Protein AF-0000000071236118 (afdb_homodimer)

Nearest PDB structures (foldseek):
  4xrw-assembly1_A  TM=8.455E-01  e=1.230E-07  Amycolatopsis orientalis
  4xrt-assembly1_A  TM=8.654E-01  e=4.447E-07  Streptomyces steffisburgensis
  4xrt-assembly2_B  TM=8.642E-01  e=6.953E-07  Streptomyces steffisburgensis
  5z8o-assembly1_A  TM=7.126E-01  e=1.301E-07  Mycolicibacterium smegmatis MC2 155
  3nr4-assembly1_B  TM=6.900E-01  e=4.855E-05  Arabidopsis thaliana

pLDDT: mean 73.11, std 28.57, range [17.59, 98.69]

Radius of gyration: 30.22 Å; Cα contacts (8 Å, |Δi|>4): 650; chains: 2; bounding box: 99×72×106 Å

InterPro domains:
  IPR005031 Coenzyme Q-binding protein COQ10, START domain [PF03364] (60-181)
  IPR023393 START-like domain superfamily [G3DSA:3.30.530.20] (46-190)
  IPR044996 Coenzyme Q-binding protein COQ10-like [PTHR12901] (7-191)
  IPR044996 Coenzyme Q-binding protein COQ10-like [cd07813] (49-186)

Structure (mmCIF, N/CA/C/O backbone):
data_AF-0000000071236118-model_v1
#
loop_
_entity.id
_entity.type
_entity.pdbx_description
1 polymer 'Coenzyme Q-binding protein coq10a, mitochondrial'
#
loop_
_atom_site.group_PDB
_atom_site.id
_atom_site.type_symbol
_atom_site.label_atom_id
_atom_site.label_alt_id
_atom_site.label_comp_id
_atom_site.label_asym_id
_atom_site.label_entity_id
_atom_site.label_seq_id
_atom_site.pdbx_PDB_ins_code
_atom_site.Cartn_x
_atom_site.Cartn_y
_atom_site.Cartn_z
_atom_site.occupancy
_atom_site.B_iso_or_equiv
_atom_site.auth_seq_id
_atom_site.auth_comp_id
_atom_site.auth_asym_id
_atom_site.auth_atom_id
_atom_site.pdbx_PDB_model_num
ATOM 1 N N . MET A 1 1 ? 4.699 25.797 -76.125 1 22.97 1 MET A N 1
ATOM 2 C CA . MET A 1 1 ? 3.486 25.922 -75.312 1 22.97 1 MET A CA 1
ATOM 3 C C . MET A 1 1 ? 3.668 25.266 -73.938 1 22.97 1 MET A C 1
ATOM 5 O O . MET A 1 1 ? 2.689 24.891 -73.312 1 22.97 1 MET A O 1
ATOM 9 N N . ILE A 1 2 ? 4.867 24.969 -73.5 1 22.91 2 ILE A N 1
ATOM 10 C CA . ILE A 1 2 ? 5.594 24.047 -72.625 1 22.91 2 ILE A CA 1
ATOM 11 C C . ILE A 1 2 ? 5.402 24.453 -71.125 1 22.91 2 ILE A C 1
ATOM 13 O O . ILE A 1 2 ? 5.617 23.641 -70.25 1 22.91 2 ILE A O 1
ATOM 17 N N . SER A 1 3 ? 5.105 25.75 -70.875 1 22.86 3 SER A N 1
ATOM 18 C CA . SER A 1 3 ? 5.672 26.484 -69.75 1 22.86 3 SER A CA 1
ATOM 19 C C . SER A 1 3 ? 4.926 26.172 -68.438 1 22.86 3 SER A C 1
ATOM 21 O O . SER A 1 3 ? 5.176 26.797 -67.438 1 22.86 3 SER A O 1
ATOM 23 N N . GLN A 1 4 ? 3.676 25.609 -68.562 1 26.19 4 GLN A N 1
ATOM 24 C CA . GLN A 1 4 ? 2.695 26.016 -67.562 1 26.19 4 GLN A CA 1
ATOM 25 C C . GLN A 1 4 ? 2.992 25.375 -66.188 1 26.19 4 GLN A C 1
ATOM 27 O O . GLN A 1 4 ? 2.318 24.422 -65.75 1 26.19 4 GLN A O 1
ATOM 32 N N . LEU A 1 5 ? 4.258 25.172 -65.75 1 22.72 5 LEU A N 1
ATOM 33 C CA . LEU A 1 5 ? 4.73 24.188 -64.812 1 22.72 5 LEU A CA 1
ATOM 34 C C . LEU A 1 5 ? 4.137 24.453 -63.438 1 22.72 5 LEU A C 1
ATOM 36 O O . LEU A 1 5 ? 3.664 23.516 -62.75 1 22.72 5 LEU A O 1
ATOM 40 N N . ILE A 1 6 ? 4.422 25.594 -62.75 1 22.55 6 ILE A N 1
ATOM 41 C CA . ILE A 1 6 ? 5.137 25.594 -61.5 1 22.55 6 ILE A CA 1
ATOM 42 C C . ILE A 1 6 ? 4.141 25.531 -60.344 1 22.55 6 ILE A C 1
ATOM 44 O O . ILE A 1 6 ? 4.508 25.188 -59.219 1 22.55 6 ILE A O 1
ATOM 48 N N . ASN A 1 7 ? 2.918 25.969 -60.438 1 20.81 7 ASN A N 1
ATOM 49 C CA . ASN A 1 7 ? 2.383 26.734 -59.312 1 20.81 7 ASN A CA 1
ATOM 50 C C . ASN A 1 7 ? 1.926 25.812 -58.188 1 20.81 7 ASN A C 1
ATOM 52 O O . ASN A 1 7 ? 0.732 25.531 -58.062 1 20.81 7 ASN A O 1
ATOM 56 N N . ARG A 1 8 ? 2.355 24.516 -58.062 1 22.81 8 ARG A N 1
ATOM 57 C CA . ARG A 1 8 ? 1.525 23.609 -57.281 1 22.81 8 ARG A CA 1
ATOM 58 C C . ARG A 1 8 ? 1.572 23.969 -55.781 1 22.81 8 ARG A C 1
ATOM 60 O O . ARG A 1 8 ? 2.607 23.828 -55.156 1 22.81 8 ARG A O 1
ATOM 67 N N . HIS A 1 9 ? 1.021 25.125 -55.438 1 23.17 9 HIS A N 1
ATOM 68 C CA . HIS A 1 9 ? 1.001 25.641 -54.062 1 23.17 9 HIS A CA 1
ATOM 69 C C . HIS A 1 9 ? 0.464 24.594 -53.094 1 23.17 9 HIS A C 1
ATOM 71 O O . HIS A 1 9 ? -0.614 24.031 -53.281 1 23.17 9 HIS A O 1
ATOM 77 N N . ASN A 1 10 ? 1.346 23.812 -52.344 1 22.05 10 ASN A N 1
ATOM 78 C CA . ASN A 1 10 ? 1.398 22.766 -51.312 1 22.05 10 ASN A CA 1
ATOM 79 C C . ASN A 1 10 ? 0.584 23.141 -50.094 1 22.05 10 ASN A C 1
ATOM 81 O O . ASN A 1 10 ? 0.992 24 -49.312 1 22.05 10 ASN A O 1
ATOM 85 N N . ASN A 1 11 ? -0.706 23.484 -50.25 1 21.94 11 ASN A N 1
ATOM 86 C CA . ASN A 1 11 ? -1.502 23.891 -49.094 1 21.94 11 ASN A CA 1
ATOM 87 C C . ASN A 1 11 ? -1.486 22.828 -48 1 21.94 11 ASN A C 1
ATOM 89 O O . ASN A 1 11 ? -2.041 21.734 -48.156 1 21.94 11 ASN A O 1
ATOM 93 N N . ASN A 1 12 ? -0.357 22.625 -47.281 1 21.27 12 ASN A N 1
ATOM 94 C CA . ASN A 1 12 ? -0.076 21.703 -46.188 1 21.27 12 ASN A CA 1
ATOM 95 C C . ASN A 1 12 ? -1.053 21.875 -45.031 1 21.27 12 ASN A C 1
ATOM 97 O O . ASN A 1 12 ? -0.999 22.875 -44.312 1 21.27 12 ASN A O 1
ATOM 101 N N . ASN A 1 13 ? -2.348 21.688 -45.25 1 20.39 13 ASN A N 1
ATOM 102 C CA . ASN A 1 13 ? -3.34 21.828 -44.188 1 20.39 13 ASN A CA 1
ATOM 103 C C . ASN A 1 13 ? -2.975 20.984 -42.969 1 20.39 13 ASN A C 1
ATOM 105 O O . ASN A 1 13 ? -2.865 19.75 -43.062 1 20.39 13 ASN A O 1
ATOM 109 N N . ASN A 1 14 ? -2.205 21.5 -42.031 1 21.3 14 ASN A N 1
ATOM 110 C CA . ASN A 1 14 ? -1.717 21.047 -40.719 1 21.3 14 ASN A CA 1
ATOM 111 C C . ASN A 1 14 ? -2.861 20.578 -39.812 1 21.3 14 ASN A C 1
ATOM 113 O O . ASN A 1 14 ? -3.572 21.406 -39.25 1 21.3 14 ASN A O 1
ATOM 117 N N . ASN A 1 15 ? -3.715 19.688 -40.25 1 20.8 15 ASN A N 1
ATOM 118 C CA . ASN A 1 15 ? -4.836 19.25 -39.438 1 20.8 15 ASN A CA 1
ATOM 119 C C . ASN A 1 15 ? -4.367 18.719 -38.094 1 20.8 15 ASN A C 1
ATOM 121 O O . ASN A 1 15 ? -3.676 17.703 -38.031 1 20.8 15 ASN A O 1
ATOM 125 N N . ILE A 1 16 ? -4.059 19.625 -37.156 1 22.41 16 ILE A N 1
ATOM 126 C CA . ILE A 1 16 ? -3.68 19.312 -35.781 1 22.41 1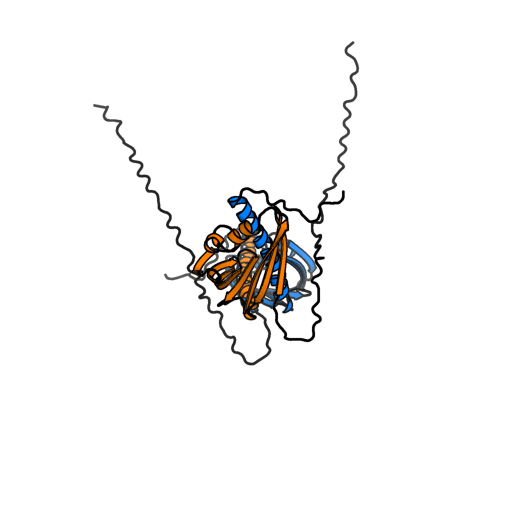6 ILE A CA 1
ATOM 127 C C . ILE A 1 16 ? -4.738 18.422 -35.156 1 22.41 16 ILE A C 1
ATOM 129 O O . ILE A 1 16 ? -5.91 18.812 -35.062 1 22.41 16 ILE A O 1
ATOM 133 N N . VAL A 1 17 ? -4.633 17.109 -35.344 1 22.97 17 VAL A N 1
ATOM 134 C CA . VAL A 1 17 ? -5.449 16.109 -34.656 1 22.97 17 VAL A CA 1
ATOM 135 C C . VAL A 1 17 ? -5.438 16.375 -33.156 1 22.97 17 VAL A C 1
ATOM 137 O O . VAL A 1 17 ? -4.371 16.5 -32.531 1 22.97 17 VAL A O 1
ATOM 140 N N . GLN A 1 18 ? -6.336 17.219 -32.656 1 24.81 18 GLN A N 1
ATOM 141 C CA . GLN A 1 18 ? -6.59 17.453 -31.234 1 24.81 18 GLN A CA 1
ATOM 142 C C . GLN A 1 18 ? -6.82 16.156 -30.484 1 24.81 18 GLN A C 1
ATOM 144 O O . GLN A 1 18 ? -7.777 15.43 -30.766 1 24.81 18 GLN A O 1
ATOM 149 N N . LEU A 1 19 ? -5.746 15.406 -30.203 1 22.69 19 LEU A N 1
ATOM 150 C CA . LEU A 1 19 ? -5.809 14.203 -29.375 1 22.69 19 LEU A CA 1
ATOM 151 C C . LEU A 1 19 ? -6.574 14.477 -28.078 1 22.69 19 LEU A C 1
ATOM 153 O O . LEU A 1 19 ? -6.191 15.352 -27.297 1 22.69 19 LEU A O 1
ATOM 157 N N . GLN A 1 20 ? -7.867 14.336 -28.156 1 21.78 20 GLN A N 1
ATOM 158 C CA . GLN A 1 20 ? -8.711 14.43 -26.969 1 21.78 20 GLN A CA 1
ATOM 159 C C . GLN A 1 20 ? -8.234 13.469 -25.891 1 21.78 20 GLN A C 1
ATOM 161 O O . GLN A 1 20 ? -8.055 12.281 -26.141 1 21.78 20 GLN A O 1
ATOM 166 N N . TYR A 1 21 ? -7.383 13.883 -25.062 1 23.25 21 TYR A N 1
ATOM 167 C CA . TYR A 1 21 ? -7.02 13.227 -23.812 1 23.25 21 TYR A CA 1
ATOM 168 C C . TYR A 1 21 ? -8.258 12.789 -23.031 1 23.25 21 TYR A C 1
ATOM 170 O O . TYR A 1 21 ? -9.039 13.633 -22.594 1 23.25 21 TYR A O 1
ATOM 178 N N . ARG A 1 22 ? -9.023 11.719 -23.547 1 24.53 22 ARG A N 1
ATOM 179 C CA . ARG A 1 22 ? -10.125 11.172 -22.766 1 24.53 22 ARG A CA 1
ATOM 180 C C . ARG A 1 22 ? -9.703 10.922 -21.312 1 24.53 22 ARG A C 1
ATOM 182 O O . ARG A 1 22 ? -8.656 10.32 -21.062 1 24.53 22 ARG A O 1
ATOM 189 N N . SER A 1 23 ? -10.234 11.719 -20.391 1 22.58 23 SER A N 1
ATOM 190 C CA . SER A 1 23 ? -10.195 11.625 -18.938 1 22.58 23 SER A CA 1
ATOM 191 C C . SER A 1 23 ? -10.562 10.219 -18.469 1 22.58 23 SER A C 1
ATOM 193 O O . SER A 1 23 ? -11.664 9.734 -18.75 1 22.58 23 SER A O 1
ATOM 195 N N . PHE A 1 24 ? -9.656 9.289 -18.484 1 24.89 24 PHE A N 1
ATOM 196 C CA . PHE A 1 24 ? -9.641 7.914 -17.984 1 24.89 24 PHE A CA 1
ATOM 197 C C . PHE A 1 24 ? -10.242 7.836 -16.594 1 24.89 24 PHE A C 1
ATOM 199 O O . PHE A 1 24 ? -10.125 6.809 -15.922 1 24.89 24 PHE A O 1
ATOM 206 N N . PHE A 1 25 ? -10.789 8.953 -16.031 1 26.14 25 PHE A N 1
ATOM 207 C CA . PHE A 1 25 ? -11.156 8.758 -14.625 1 26.14 25 PHE A CA 1
ATOM 208 C C . PHE A 1 25 ? -12.344 7.816 -14.5 1 26.14 25 PHE A C 1
ATOM 210 O O . PHE A 1 25 ? -13.062 7.836 -13.5 1 26.14 25 PHE A O 1
ATOM 217 N N . ASP A 1 26 ? -12.922 7.371 -15.539 1 26.45 26 ASP A N 1
ATOM 218 C CA . ASP A 1 26 ? -14.125 6.594 -15.281 1 26.45 26 ASP A CA 1
ATOM 219 C C . ASP A 1 26 ? -13.805 5.324 -14.5 1 26.45 26 ASP A C 1
ATOM 221 O O . ASP A 1 26 ? -13.203 4.391 -15.031 1 26.45 26 ASP A O 1
ATOM 225 N N . LEU A 1 27 ? -13.508 5.508 -13.211 1 26.56 27 LEU A N 1
ATOM 226 C CA . LEU A 1 27 ? -13.297 4.426 -12.25 1 26.56 27 LEU A CA 1
ATOM 227 C C . LEU A 1 27 ? -14.438 3.414 -12.32 1 26.56 27 LEU A C 1
ATOM 229 O O . LEU A 1 27 ? -15.578 3.727 -11.961 1 26.56 27 LEU A O 1
ATOM 233 N N . PRO A 1 28 ? -14.594 2.729 -13.438 1 28.53 28 PRO A N 1
ATOM 234 C CA . PRO A 1 28 ? -15.625 1.689 -13.398 1 28.53 28 PRO A CA 1
ATOM 235 C C . PRO A 1 28 ? -15.445 0.726 -12.227 1 28.53 28 PRO A C 1
ATOM 237 O O . PRO A 1 28 ? -14.516 -0.087 -12.227 1 28.53 28 PRO A O 1
ATOM 240 N N . PHE A 1 29 ? -15.508 1.169 -10.992 1 29 29 PHE A N 1
ATOM 241 C CA . PHE A 1 29 ? -15.453 0.302 -9.82 1 29 29 PHE A CA 1
ATOM 242 C C . PHE A 1 29 ? -16.516 -0.789 -9.906 1 29 29 PHE A C 1
ATOM 244 O O . PHE A 1 29 ? -17.016 -1.257 -8.883 1 29 29 PHE A O 1
ATOM 251 N N . GLN A 1 30 ? -17.062 -1.078 -11.047 1 26.72 30 GLN A N 1
ATOM 252 C CA . GLN A 1 30 ? -18.203 -1.997 -10.969 1 26.72 30 GLN A CA 1
ATOM 253 C C . GLN A 1 30 ? -17.734 -3.402 -10.586 1 26.72 30 GLN A C 1
ATOM 255 O O . GLN A 1 30 ? -18.469 -4.375 -10.781 1 26.72 30 GLN A O 1
ATOM 260 N N . SER A 1 31 ? -16.484 -3.74 -10.656 1 29.86 31 SER A N 1
ATOM 261 C CA . SER A 1 31 ? -16.484 -5.191 -10.516 1 29.86 31 SER A CA 1
ATOM 262 C C . SER A 1 31 ? -17.078 -5.617 -9.172 1 29.86 31 SER A C 1
ATOM 264 O O . SER A 1 31 ? -16.781 -5.023 -8.141 1 29.86 31 SER A O 1
ATOM 266 N N . SER A 1 32 ? -18.328 -6.227 -9.156 1 28.84 32 SER A N 1
ATOM 267 C CA . SER A 1 32 ? -19.125 -6.793 -8.078 1 28.84 32 SER A CA 1
ATOM 268 C C . SER A 1 32 ? -18.266 -7.668 -7.164 1 28.84 32 SER A C 1
ATOM 270 O O . SER A 1 32 ? -17.672 -8.648 -7.617 1 28.84 32 SER A O 1
ATOM 272 N N . PRO A 1 33 ? -17.641 -7.152 -6.234 1 32.16 33 PRO A N 1
ATOM 273 C CA . PRO A 1 33 ? -17.266 -8.172 -5.254 1 32.16 33 PRO A CA 1
ATOM 274 C C . PRO A 1 33 ? -18.406 -9.133 -4.926 1 32.16 33 PRO A C 1
ATOM 276 O O . PRO A 1 33 ? -19.547 -8.695 -4.746 1 32.16 33 PRO A O 1
ATOM 279 N N . SER A 1 34 ? -18.578 -10.234 -5.617 1 31.19 34 SER A N 1
ATOM 280 C CA . SER A 1 34 ? -19.531 -11.125 -4.961 1 31.19 34 SER A CA 1
ATOM 281 C C . SER A 1 34 ? -19.453 -10.992 -3.441 1 31.19 34 SER A C 1
ATOM 283 O O . SER A 1 34 ? -18.391 -11.227 -2.848 1 31.19 34 SER A O 1
ATOM 285 N N . GLU A 1 35 ? -20.203 -10.094 -2.883 1 33.62 35 GLU A N 1
ATOM 286 C CA . GLU A 1 35 ? -20.594 -9.859 -1.498 1 33.62 35 GLU A CA 1
ATOM 287 C C . GLU A 1 35 ? -20.938 -11.172 -0.794 1 33.62 35 GLU A C 1
ATOM 289 O O . GLU A 1 35 ? -21.609 -11.172 0.247 1 33.62 35 GLU A O 1
ATOM 294 N N . ASP A 1 36 ? -20.672 -12.398 -1.392 1 31.62 36 ASP A N 1
ATOM 295 C CA . ASP A 1 36 ? -21.094 -13.375 -0.395 1 31.62 36 ASP A CA 1
ATOM 296 C C . ASP A 1 36 ? -20.375 -13.141 0.937 1 31.62 36 ASP A C 1
ATOM 298 O O . ASP A 1 36 ? -19.328 -13.719 1.197 1 31.62 36 ASP A O 1
ATOM 302 N N . PHE A 1 37 ? -20.312 -11.922 1.36 1 31.98 37 PHE A N 1
ATOM 303 C CA . PHE A 1 37 ? -19.953 -11.695 2.758 1 31.98 37 PHE A CA 1
ATOM 304 C C . PHE A 1 37 ? -20.922 -12.43 3.682 1 31.98 37 PHE A C 1
ATOM 306 O O . PHE A 1 37 ? -21.047 -12.078 4.859 1 31.98 37 PHE A O 1
ATOM 313 N N . ASN A 1 38 ? -22.141 -12.914 3.219 1 29.09 38 ASN A N 1
ATOM 314 C CA . ASN A 1 38 ? -23.078 -13.445 4.191 1 29.09 38 ASN A CA 1
ATOM 315 C C . ASN A 1 38 ? -22.469 -14.578 5.012 1 29.09 38 ASN A C 1
ATOM 317 O O . ASN A 1 38 ? -23.141 -15.156 5.871 1 29.09 38 ASN A O 1
ATOM 321 N N . ASP A 1 39 ? -21.906 -15.82 4.586 1 31.86 39 ASP A N 1
ATOM 322 C CA . ASP A 1 39 ? -22.281 -17 5.367 1 31.86 39 ASP A CA 1
ATOM 323 C C . ASP A 1 39 ? -22 -16.781 6.852 1 31.86 39 ASP A C 1
ATOM 325 O O . ASP A 1 39 ? -21.141 -15.977 7.219 1 31.86 39 ASP A O 1
ATOM 329 N N . ASN A 1 40 ? -22.781 -17.312 7.957 1 32.47 40 ASN A N 1
ATOM 330 C CA . ASN A 1 40 ? -22.75 -17.531 9.398 1 32.47 40 ASN A CA 1
ATOM 331 C C . ASN A 1 40 ? -21.344 -17.828 9.891 1 32.47 40 ASN A C 1
ATOM 333 O O . ASN A 1 40 ? -21.109 -17.906 11.102 1 32.47 40 ASN A O 1
ATOM 337 N N . ASN A 1 41 ? -20.594 -19 9.398 1 34.5 41 ASN A N 1
ATOM 338 C CA . ASN A 1 41 ? -19.562 -19.906 9.883 1 34.5 41 ASN A CA 1
ATOM 339 C C . ASN A 1 41 ? -18.25 -19.172 10.172 1 34.5 41 ASN A C 1
ATOM 341 O O . ASN A 1 41 ? -18.062 -18.031 9.727 1 34.5 41 ASN A O 1
ATOM 345 N N . ASN A 1 42 ? -16.844 -19.938 10.086 1 38.56 42 ASN A N 1
ATOM 346 C CA . ASN A 1 42 ? -15.492 -19.719 10.578 1 38.56 42 ASN A CA 1
ATOM 347 C C . ASN A 1 42 ? -14.883 -18.469 9.969 1 38.56 42 ASN A C 1
ATOM 349 O O . ASN A 1 42 ? -14.766 -18.344 8.75 1 38.56 42 ASN A O 1
ATOM 353 N N . LYS A 1 43 ? -14.82 -17.25 10.539 1 47.94 43 LYS A N 1
ATOM 354 C CA . LYS A 1 43 ? -14.219 -15.922 10.406 1 47.94 43 LYS A CA 1
ATOM 355 C C . LYS A 1 43 ? -12.969 -15.969 9.531 1 47.94 43 LYS A C 1
ATOM 357 O O . LYS A 1 43 ? -11.859 -15.719 10.008 1 47.94 43 LYS A O 1
ATOM 362 N N . ASN A 1 44 ? -12.617 -16.922 8.508 1 60.12 44 ASN A N 1
ATOM 363 C CA . ASN A 1 44 ? -11.375 -17.031 7.75 1 60.12 44 ASN A CA 1
ATOM 364 C C . ASN A 1 44 ? -11.164 -15.836 6.832 1 60.12 44 ASN A C 1
ATOM 366 O O . ASN A 1 44 ? -12.008 -15.547 5.98 1 60.12 44 ASN A O 1
ATOM 370 N N . ASN A 1 45 ? -10.5 -14.773 7.121 1 74.5 45 ASN A N 1
ATOM 371 C CA . ASN A 1 45 ? -10.078 -13.539 6.457 1 74.5 45 ASN A CA 1
ATOM 372 C C . ASN A 1 45 ? -9.305 -13.828 5.18 1 74.5 45 ASN A C 1
ATOM 374 O O . ASN A 1 45 ? -8.5 -13.008 4.734 1 74.5 45 ASN A O 1
ATOM 378 N N . ARG A 1 46 ? -9.656 -15.062 4.602 1 84.69 46 ARG A N 1
ATOM 379 C CA . ARG A 1 46 ? -8.945 -15.414 3.373 1 84.69 46 ARG A CA 1
ATOM 380 C C . ARG A 1 46 ? -9.594 -14.758 2.16 1 84.69 46 ARG A C 1
ATOM 382 O O . ARG A 1 46 ? -10.82 -14.672 2.074 1 84.69 46 ARG A O 1
ATOM 389 N N . GLN A 1 47 ? -8.859 -14.258 1.34 1 87.75 47 GLN A N 1
ATOM 390 C CA . GLN A 1 47 ? -9.305 -13.688 0.072 1 87.75 47 GLN A CA 1
ATOM 391 C C . GLN A 1 47 ? -8.836 -14.531 -1.105 1 87.75 47 GLN A C 1
ATOM 393 O O . GLN A 1 47 ? -7.758 -15.133 -1.057 1 87.75 47 GLN A O 1
ATOM 398 N N . GLU A 1 48 ? -9.641 -14.602 -2.098 1 92.69 48 GLU A N 1
ATOM 399 C CA . GLU A 1 48 ? -9.336 -15.422 -3.266 1 92.69 48 GLU A CA 1
ATOM 400 C C . GLU A 1 48 ? -9.445 -14.609 -4.555 1 92.69 48 GLU A C 1
ATOM 402 O O . GLU A 1 48 ? -10.383 -13.828 -4.719 1 92.69 48 GLU A O 1
ATOM 407 N N . PHE A 1 49 ? -8.5 -14.766 -5.434 1 92.5 49 PHE A N 1
ATOM 408 C CA . PHE A 1 49 ? -8.484 -14.117 -6.742 1 92.5 49 PHE A CA 1
ATOM 409 C C . PHE A 1 49 ? -8.234 -15.141 -7.848 1 92.5 49 PHE A C 1
ATOM 411 O O . PHE A 1 49 ? -7.438 -16.062 -7.676 1 92.5 49 PHE A O 1
ATOM 418 N N . THR A 1 50 ? -8.93 -14.969 -8.938 1 94.62 50 THR A N 1
ATOM 419 C CA . THR A 1 50 ? -8.789 -15.898 -10.055 1 94.62 50 THR A CA 1
ATOM 420 C C . THR A 1 50 ? -8.656 -15.141 -11.375 1 94.62 50 THR A C 1
ATOM 422 O O . THR A 1 50 ? -9.297 -14.102 -11.562 1 94.62 50 THR A O 1
ATOM 425 N N . ASP A 1 51 ? -7.812 -15.578 -12.281 1 93 51 ASP A N 1
ATOM 426 C CA . ASP A 1 51 ? -7.699 -15.117 -13.664 1 93 51 ASP A CA 1
ATOM 427 C C . ASP A 1 51 ? -7.719 -16.297 -14.641 1 93 51 ASP A C 1
ATOM 429 O O . ASP A 1 51 ? -7.129 -17.344 -14.359 1 93 51 ASP A O 1
ATOM 433 N N . GLN A 1 52 ? -8.453 -16.172 -15.68 1 94.12 52 GLN A N 1
ATOM 434 C CA . GLN A 1 52 ? -8.555 -17.203 -16.703 1 94.12 52 GLN A CA 1
ATOM 435 C C . GLN A 1 52 ? -8.273 -16.641 -18.094 1 94.12 52 GLN A C 1
ATOM 437 O O . GLN A 1 52 ? -8.758 -15.562 -18.438 1 94.12 52 GLN A O 1
ATOM 442 N N . ARG A 1 53 ? -7.453 -17.453 -18.859 1 91.38 53 ARG A N 1
ATOM 443 C CA . ARG A 1 53 ? -7.098 -17.047 -20.219 1 91.38 53 ARG A CA 1
ATOM 444 C C . ARG A 1 53 ? -7.062 -18.234 -21.156 1 91.38 53 ARG A C 1
ATOM 446 O O . ARG A 1 53 ? -6.633 -19.328 -20.766 1 91.38 53 ARG A O 1
ATOM 453 N N . ILE A 1 54 ? -7.5 -17.969 -22.328 1 90.31 54 ILE A N 1
ATOM 454 C CA . ILE A 1 54 ? -7.277 -18.953 -23.391 1 90.31 54 ILE A CA 1
ATOM 455 C C . ILE A 1 54 ? -6.027 -18.562 -24.188 1 90.31 54 ILE A C 1
ATOM 457 O O . ILE A 1 54 ? -5.91 -17.438 -24.672 1 90.31 54 ILE A O 1
ATOM 461 N N . VAL A 1 55 ? -5.152 -19.547 -24.297 1 90.44 55 VAL A N 1
ATOM 462 C CA . VAL A 1 55 ? -3.875 -19.234 -24.938 1 90.44 55 VAL A CA 1
ATOM 463 C C . VAL A 1 55 ? -3.619 -20.203 -26.078 1 90.44 55 VAL A C 1
ATOM 465 O O . VAL A 1 55 ? -4.258 -21.25 -26.172 1 90.44 55 VAL A O 1
ATOM 468 N N . ARG A 1 56 ? -2.627 -19.828 -27 1 89.19 56 ARG A N 1
ATOM 469 C CA . ARG A 1 56 ? -2.227 -20.672 -28.125 1 89.19 56 ARG A CA 1
ATOM 470 C C . ARG A 1 56 ? -0.957 -21.453 -27.812 1 89.19 56 ARG A C 1
ATOM 472 O O . ARG A 1 56 ? -0.011 -21.453 -28.609 1 89.19 56 ARG A O 1
ATOM 479 N N . PHE A 1 57 ? -0.922 -21.969 -26.688 1 91.19 57 PHE A N 1
ATOM 480 C CA . PHE A 1 57 ? 0.114 -22.891 -26.219 1 91.19 57 PHE A CA 1
ATOM 481 C C . PHE A 1 57 ? -0.49 -24.219 -25.812 1 91.19 57 PHE A C 1
ATOM 483 O O . PHE A 1 57 ? -1.666 -24.297 -25.438 1 91.19 57 PHE A O 1
ATOM 490 N N . THR A 1 58 ? 0.322 -25.172 -25.938 1 90.31 58 THR A N 1
ATOM 491 C CA . THR A 1 58 ? -0.115 -26.453 -25.391 1 90.31 58 THR A CA 1
ATOM 492 C C . THR A 1 58 ? -0.062 -26.438 -23.875 1 90.31 58 THR A C 1
ATOM 494 O O . THR A 1 58 ? 0.635 -25.609 -23.281 1 90.31 58 THR A O 1
ATOM 497 N N . LYS A 1 59 ? -0.79 -27.328 -23.312 1 93.69 59 LYS A N 1
ATOM 498 C CA . LYS A 1 59 ? -0.778 -27.422 -21.844 1 93.69 59 LYS A CA 1
ATOM 499 C C . LYS A 1 59 ? 0.626 -27.719 -21.328 1 93.69 59 LYS A C 1
ATOM 501 O O . LYS A 1 59 ? 1.035 -27.188 -20.297 1 93.69 59 LYS A O 1
ATOM 506 N N . THR A 1 60 ? 1.379 -28.562 -22.094 1 94.56 60 THR A N 1
ATOM 507 C CA . THR A 1 60 ? 2.725 -28.922 -21.672 1 94.56 60 THR A CA 1
ATOM 508 C C . THR A 1 60 ? 3.648 -27.719 -21.703 1 94.56 60 THR A C 1
ATOM 510 O O . THR A 1 60 ? 4.461 -27.516 -20.797 1 94.56 60 THR A O 1
ATOM 513 N N . GLN A 1 61 ? 3.506 -26.906 -22.703 1 92.25 61 GLN A N 1
ATOM 514 C CA . GLN A 1 61 ? 4.34 -25.719 -22.844 1 92.25 61 GLN A CA 1
ATOM 515 C C . GLN A 1 61 ? 4.141 -24.766 -21.656 1 92.25 61 GLN A C 1
ATOM 517 O O . GLN A 1 61 ? 5.109 -24.344 -21.016 1 92.25 61 GLN A O 1
ATOM 522 N N . ILE A 1 62 ? 2.881 -24.406 -21.391 1 93.81 62 ILE A N 1
ATOM 523 C CA . ILE A 1 62 ? 2.623 -23.438 -20.328 1 93.81 62 ILE A CA 1
ATOM 524 C C . ILE A 1 62 ? 2.943 -24.062 -18.984 1 93.81 62 ILE A C 1
ATOM 526 O O . ILE A 1 62 ? 3.477 -23.391 -18.094 1 93.81 62 ILE A O 1
ATOM 530 N N . TYR A 1 63 ? 2.65 -25.328 -18.812 1 96.56 63 TYR A N 1
ATOM 531 C CA . TYR A 1 63 ? 3.047 -26.047 -17.609 1 96.56 63 TYR A CA 1
ATOM 532 C C . TYR A 1 63 ? 4.543 -25.891 -17.344 1 96.56 63 TYR A C 1
ATOM 534 O O . TYR A 1 63 ? 4.961 -25.594 -16.234 1 96.56 63 TYR A O 1
ATOM 542 N N . ASN A 1 64 ? 5.281 -26.109 -18.375 1 96.25 64 ASN A N 1
ATOM 543 C CA . ASN A 1 64 ? 6.734 -26.062 -18.234 1 96.25 64 ASN A CA 1
ATOM 544 C C . ASN A 1 64 ? 7.211 -24.688 -17.781 1 96.25 64 ASN A C 1
ATOM 546 O O . ASN A 1 64 ? 8.164 -24.578 -17.016 1 96.25 64 ASN A O 1
ATOM 550 N N . VAL A 1 65 ? 6.57 -23.688 -18.234 1 95.88 65 VAL A N 1
ATOM 551 C CA . VAL A 1 65 ? 6.93 -22.344 -17.828 1 95.88 65 VAL A CA 1
ATOM 552 C C . VAL A 1 65 ? 6.613 -22.125 -16.359 1 95.88 65 VAL A C 1
ATOM 554 O O . VAL A 1 65 ? 7.441 -21.609 -15.602 1 95.88 65 VAL A O 1
ATOM 557 N N . VAL A 1 66 ? 5.449 -22.547 -15.922 1 97.88 66 VAL A N 1
ATOM 558 C CA . VAL A 1 66 ? 4.984 -22.359 -14.555 1 97.88 66 VAL A CA 1
ATOM 559 C C . VAL A 1 66 ? 5.824 -23.188 -13.594 1 97.88 66 VAL A C 1
ATOM 561 O O . VAL A 1 66 ? 6.156 -22.734 -12.5 1 97.88 66 VAL A O 1
ATOM 564 N N . ALA A 1 67 ? 6.25 -24.344 -14.039 1 97.81 67 ALA A N 1
ATOM 565 C CA . ALA A 1 67 ? 6.957 -25.297 -13.172 1 97.81 67 ALA A CA 1
ATOM 566 C C . ALA A 1 67 ? 8.43 -24.922 -13.039 1 97.81 67 ALA A C 1
ATOM 568 O O . ALA A 1 67 ? 9.133 -25.453 -12.18 1 97.81 67 ALA A O 1
ATOM 569 N N . ASN A 1 68 ? 8.883 -24.062 -13.867 1 96.94 68 ASN A N 1
ATOM 570 C CA . ASN A 1 68 ? 10.289 -23.688 -13.812 1 96.94 68 ASN A CA 1
ATOM 571 C C . ASN A 1 68 ? 10.516 -22.516 -12.852 1 96.94 68 ASN A C 1
ATOM 573 O O . ASN A 1 68 ? 10.852 -21.406 -13.273 1 96.94 68 ASN A O 1
ATOM 577 N N . VAL A 1 69 ? 10.555 -22.766 -11.609 1 97.88 69 VAL A N 1
ATOM 578 C CA . VAL A 1 69 ? 10.555 -21.766 -10.539 1 97.88 69 VAL A CA 1
ATOM 579 C C . VAL A 1 69 ? 11.883 -21.016 -10.531 1 97.88 69 VAL A C 1
ATOM 581 O O . VAL A 1 69 ? 11.922 -19.812 -10.234 1 97.88 69 VAL A O 1
ATOM 584 N N . ASP A 1 70 ? 12.953 -21.625 -10.945 1 96.62 70 ASP A N 1
ATOM 585 C CA . ASP A 1 70 ? 14.273 -21 -10.906 1 96.62 70 ASP A CA 1
ATOM 586 C C . ASP A 1 70 ? 14.32 -19.766 -11.805 1 96.62 70 ASP A C 1
ATOM 588 O O . ASP A 1 70 ? 15.141 -18.875 -11.594 1 96.62 70 ASP A O 1
ATOM 592 N N . ASP A 1 71 ? 13.453 -19.672 -12.75 1 96.12 71 ASP A N 1
ATOM 593 C CA . ASP A 1 71 ? 13.484 -18.562 -13.703 1 96.12 71 ASP A CA 1
ATOM 594 C C . ASP A 1 71 ? 12.57 -17.422 -13.258 1 96.12 71 ASP A C 1
ATOM 596 O O . ASP A 1 71 ? 12.539 -16.359 -13.891 1 96.12 71 ASP A O 1
ATOM 600 N N . TYR A 1 72 ? 11.859 -17.578 -12.18 1 97.62 72 TYR A N 1
ATOM 601 C CA . TYR A 1 72 ? 10.828 -16.625 -11.805 1 97.62 72 TYR A CA 1
ATOM 602 C C . TYR A 1 72 ? 11.414 -15.227 -11.633 1 97.62 72 TYR A C 1
ATOM 604 O O . TYR A 1 72 ? 10.828 -14.234 -12.07 1 97.62 72 TYR A O 1
ATOM 612 N N . GLU A 1 73 ? 12.562 -15.133 -11.023 1 96.06 73 GLU A N 1
ATOM 613 C CA . GLU A 1 73 ? 13.18 -13.836 -10.742 1 96.06 73 GLU A CA 1
ATOM 614 C C . GLU A 1 73 ? 13.5 -13.094 -12.039 1 96.06 73 GLU A C 1
ATOM 616 O O . GLU A 1 73 ? 13.695 -11.875 -12.023 1 96.06 73 GLU A O 1
ATOM 621 N N . GLN A 1 74 ? 13.453 -13.789 -13.172 1 93.88 74 GLN A N 1
ATOM 622 C CA . GLN A 1 74 ? 13.797 -13.18 -14.453 1 93.88 74 GLN A CA 1
ATOM 623 C C . GLN A 1 74 ? 12.609 -12.438 -15.047 1 93.88 74 GLN A C 1
ATOM 625 O O . GLN A 1 74 ? 12.781 -11.547 -15.891 1 93.88 74 GLN A O 1
ATOM 630 N N . PHE A 1 75 ? 11.414 -12.789 -14.617 1 93.75 75 PHE A N 1
ATOM 631 C CA . PHE A 1 75 ? 10.336 -12.203 -15.398 1 93.75 75 PHE A CA 1
ATOM 632 C C . PHE A 1 75 ? 9.141 -11.875 -14.516 1 93.75 75 PHE A C 1
ATOM 634 O O . PHE A 1 75 ? 8.25 -11.133 -14.922 1 93.75 75 PHE A O 1
ATOM 641 N N . LEU A 1 76 ? 9.016 -12.375 -13.297 1 94.88 76 LEU A N 1
ATOM 642 C CA . LEU A 1 76 ? 7.871 -12.078 -12.453 1 94.88 76 LEU A CA 1
ATOM 643 C C . LEU A 1 76 ? 8.016 -10.711 -11.797 1 94.88 76 LEU A C 1
ATOM 645 O O . LEU A 1 76 ? 9.078 -10.398 -11.242 1 94.88 76 LEU A O 1
ATOM 649 N N . PRO A 1 77 ? 6.867 -10.148 -11.742 1 89.06 77 PRO A N 1
ATOM 650 C CA . PRO A 1 77 ? 6.922 -8.867 -11.023 1 89.06 77 PRO A CA 1
ATOM 651 C C . PRO A 1 77 ? 7.18 -9.039 -9.531 1 89.06 77 PRO A C 1
ATOM 653 O O . PRO A 1 77 ? 6.66 -9.969 -8.914 1 89.06 77 PRO A O 1
ATOM 656 N N . ASN A 1 78 ? 8.078 -8.211 -8.977 1 86.69 78 ASN A N 1
ATOM 657 C CA . ASN A 1 78 ? 8.344 -8.102 -7.547 1 86.69 78 ASN A CA 1
ATOM 658 C C . ASN A 1 78 ? 9.125 -9.305 -7.023 1 86.69 78 ASN A C 1
ATOM 660 O O . ASN A 1 78 ? 9.336 -9.43 -5.816 1 86.69 78 ASN A O 1
ATOM 664 N N . CYS A 1 79 ? 9.461 -10.25 -7.953 1 94.44 79 CYS A N 1
ATOM 665 C CA . CYS A 1 79 ? 10.281 -11.375 -7.527 1 94.44 79 CYS A CA 1
ATOM 666 C C . CYS A 1 79 ? 11.766 -11.031 -7.605 1 94.44 79 CYS A C 1
ATOM 668 O O . CYS A 1 79 ? 12.305 -10.859 -8.695 1 94.44 79 CYS A O 1
ATOM 670 N N . LEU A 1 80 ? 12.438 -11.008 -6.484 1 92.62 80 LEU A N 1
ATOM 671 C CA . LEU A 1 80 ? 13.844 -10.609 -6.406 1 92.62 80 LEU A CA 1
ATOM 672 C C . LEU A 1 80 ? 14.758 -11.828 -6.527 1 92.62 80 LEU A C 1
ATOM 674 O O . LEU A 1 80 ? 15.836 -11.742 -7.117 1 92.62 80 LEU A O 1
ATOM 678 N N . GLU A 1 81 ? 14.359 -12.875 -5.91 1 96.06 81 GLU A N 1
ATOM 679 C CA . GLU A 1 81 ? 15.102 -14.133 -5.957 1 96.06 81 GLU A CA 1
ATOM 680 C C . GLU A 1 81 ? 14.156 -15.328 -6.043 1 96.06 81 GLU A C 1
ATOM 682 O O . GLU A 1 81 ? 13.078 -15.312 -5.445 1 96.06 81 GLU A O 1
ATOM 687 N N . SER A 1 82 ? 14.492 -16.297 -6.719 1 97.62 82 SER A N 1
ATOM 688 C CA . SER A 1 82 ? 13.789 -17.578 -6.805 1 97.62 82 SER A CA 1
ATOM 689 C C . SER A 1 82 ? 14.758 -18.75 -6.793 1 97.62 82 SER A C 1
ATOM 691 O O . SER A 1 82 ? 15.641 -18.844 -7.648 1 97.62 82 SER A O 1
ATOM 693 N N . THR A 1 83 ? 14.57 -19.625 -5.82 1 97.56 83 THR A N 1
ATOM 694 C CA . THR A 1 83 ? 15.5 -20.734 -5.66 1 97.56 83 THR A CA 1
ATOM 695 C C . THR A 1 83 ? 14.758 -22.031 -5.375 1 97.56 83 THR A C 1
ATOM 697 O O . THR A 1 83 ? 13.922 -22.094 -4.465 1 97.56 83 THR A O 1
ATOM 700 N N . VAL A 1 84 ? 15.07 -23.109 -6.113 1 98.06 84 VAL A N 1
ATOM 701 C CA . VAL A 1 84 ? 14.531 -24.438 -5.828 1 98.06 84 VAL A CA 1
ATOM 702 C C . VAL A 1 84 ? 15.414 -25.141 -4.801 1 98.06 84 VAL A C 1
ATOM 704 O O . VAL A 1 84 ? 16.625 -25.297 -5.012 1 98.06 84 VAL A O 1
ATOM 707 N N . LEU A 1 85 ? 14.844 -25.5 -3.775 1 97.44 85 LEU A N 1
ATOM 708 C CA . LEU A 1 85 ? 15.586 -26.125 -2.689 1 97.44 85 LEU A CA 1
ATOM 709 C C . LEU A 1 85 ? 15.656 -27.641 -2.877 1 97.44 85 LEU A C 1
ATOM 711 O O . LEU A 1 85 ? 16.672 -28.266 -2.584 1 97.44 85 LEU A O 1
ATOM 715 N N . SER A 1 86 ? 14.586 -28.281 -3.254 1 97.62 86 SER A N 1
ATOM 716 C CA . SER A 1 86 ? 14.492 -29.719 -3.549 1 97.62 86 SER A CA 1
ATOM 717 C C . SER A 1 86 ? 13.43 -29.984 -4.609 1 97.62 86 SER A C 1
ATOM 719 O O . SER A 1 86 ? 12.461 -29.25 -4.73 1 97.62 86 SER A O 1
ATOM 721 N N . ARG A 1 87 ? 13.727 -31.062 -5.383 1 95.94 87 ARG A N 1
ATOM 722 C CA . ARG A 1 87 ? 12.781 -31.375 -6.449 1 95.94 87 ARG A CA 1
ATOM 723 C C . ARG A 1 87 ? 12.633 -32.906 -6.613 1 95.94 87 ARG A C 1
ATOM 725 O O . ARG A 1 87 ? 13.625 -33.625 -6.594 1 95.94 87 ARG A O 1
ATOM 732 N N . SER A 1 88 ? 11.469 -33.312 -6.625 1 95.88 88 SER A N 1
ATOM 733 C CA . SER A 1 88 ? 11.039 -34.625 -7.055 1 95.88 88 SER A CA 1
ATOM 734 C C . SER A 1 88 ? 10.055 -34.531 -8.219 1 95.88 88 SER A C 1
ATOM 736 O O . SER A 1 88 ? 9.664 -33.438 -8.625 1 95.88 88 SER A O 1
ATOM 738 N N . PRO A 1 89 ? 9.742 -35.625 -8.867 1 93.94 89 PRO A N 1
ATOM 739 C CA . PRO A 1 89 ? 8.852 -35.562 -10.031 1 93.94 89 PRO A CA 1
ATOM 740 C C . PRO A 1 89 ? 7.5 -34.938 -9.703 1 93.94 89 PRO A C 1
ATOM 742 O O . PRO A 1 89 ? 6.906 -34.25 -10.555 1 93.94 89 PRO A O 1
ATOM 745 N N . ASP A 1 90 ? 7.039 -35.094 -8.461 1 96.88 90 ASP A N 1
ATOM 746 C CA . ASP A 1 90 ? 5.684 -34.625 -8.172 1 96.88 90 ASP A CA 1
ATOM 747 C C . ASP A 1 90 ? 5.684 -33.562 -7.082 1 96.88 90 ASP A C 1
ATOM 749 O O . ASP A 1 90 ? 4.625 -33.125 -6.625 1 96.88 90 ASP A O 1
ATOM 753 N N . ARG A 1 91 ? 6.898 -33.219 -6.645 1 97.62 91 ARG A N 1
ATOM 754 C CA . ARG A 1 91 ? 6.961 -32.281 -5.551 1 97.62 91 ARG A CA 1
ATOM 755 C C . ARG A 1 91 ? 8.234 -31.422 -5.633 1 97.62 91 ARG A C 1
ATOM 757 O O . ARG A 1 91 ? 9.273 -31.906 -6.086 1 97.62 91 ARG A O 1
ATOM 764 N N . MET A 1 92 ? 8.086 -30.234 -5.23 1 98.06 92 MET A N 1
ATOM 765 C CA . MET A 1 92 ? 9.203 -29.297 -5.219 1 98.06 92 MET A CA 1
ATOM 766 C C . MET A 1 92 ? 9.109 -28.359 -4.023 1 98.06 92 MET A C 1
ATOM 768 O O . MET A 1 92 ? 8.008 -27.969 -3.613 1 98.06 92 MET A O 1
ATOM 772 N N . GLU A 1 93 ? 10.25 -28.109 -3.443 1 98.06 93 GLU A N 1
ATOM 773 C CA . GLU A 1 93 ? 10.359 -27.047 -2.447 1 98.06 93 GLU A CA 1
ATOM 774 C C . GLU A 1 93 ? 11.18 -25.875 -2.977 1 98.06 93 GLU A C 1
ATOM 776 O O . GLU A 1 93 ? 12.25 -26.062 -3.553 1 98.06 93 GLU A O 1
ATOM 781 N N . ALA A 1 94 ? 10.594 -24.688 -2.818 1 98.06 94 ALA A N 1
ATOM 782 C CA . ALA A 1 94 ? 11.273 -23.516 -3.361 1 98.06 94 ALA A CA 1
ATOM 783 C C . ALA A 1 94 ? 11.188 -22.328 -2.396 1 98.06 94 ALA A C 1
ATOM 785 O O . ALA A 1 94 ? 10.32 -22.297 -1.521 1 98.06 94 ALA A O 1
ATOM 786 N N . GLU A 1 95 ? 12.148 -21.438 -2.525 1 97.38 95 GLU A N 1
ATOM 787 C CA . GLU A 1 95 ? 12.203 -20.188 -1.768 1 97.38 95 GLU A CA 1
ATOM 788 C C . GLU A 1 95 ? 12.195 -18.984 -2.697 1 97.38 95 GLU A C 1
ATOM 790 O O . GLU A 1 95 ? 12.93 -18.953 -3.686 1 97.38 95 GLU A O 1
ATOM 795 N N . LEU A 1 96 ? 11.281 -18.047 -2.408 1 96.31 96 LEU A N 1
ATOM 796 C CA . LEU A 1 96 ? 11.234 -16.797 -3.146 1 96.31 96 LEU A CA 1
ATOM 797 C C . LEU A 1 96 ? 11.508 -15.609 -2.225 1 96.31 96 LEU A C 1
ATOM 799 O O . LEU A 1 96 ? 11.148 -15.633 -1.045 1 96.31 96 LEU A O 1
ATOM 803 N N . VAL A 1 97 ? 12.18 -14.602 -2.738 1 93.88 97 VAL A N 1
ATOM 804 C CA . VAL A 1 97 ? 12.258 -13.273 -2.135 1 93.88 97 VAL A CA 1
ATOM 805 C C . VAL A 1 97 ? 11.469 -12.273 -2.977 1 93.88 97 VAL A C 1
ATOM 807 O O . VAL A 1 97 ? 11.773 -12.062 -4.152 1 93.88 97 VAL A O 1
ATOM 810 N N . VAL A 1 98 ? 10.422 -11.695 -2.293 1 91.25 98 VAL A N 1
ATOM 811 C CA . VAL A 1 98 ? 9.547 -10.781 -3.023 1 91.25 98 VAL A CA 1
ATOM 812 C C . VAL A 1 98 ? 9.602 -9.391 -2.387 1 91.25 98 VAL A C 1
ATOM 814 O O . VAL A 1 98 ? 9.695 -9.266 -1.164 1 91.25 98 VAL A O 1
ATOM 817 N N . GLY A 1 99 ? 9.578 -8.375 -3.242 1 82.62 99 GLY A N 1
ATOM 818 C CA . GLY A 1 99 ? 9.625 -6.992 -2.781 1 82.62 99 GLY A CA 1
ATOM 819 C C . GLY A 1 99 ? 8.461 -6.16 -3.281 1 82.62 99 GLY A C 1
ATOM 820 O O . GLY A 1 99 ? 8.094 -6.23 -4.457 1 82.62 99 GLY A O 1
ATOM 821 N N . PHE A 1 100 ? 7.816 -5.477 -2.379 1 71.81 100 PHE A N 1
ATOM 822 C CA . PHE A 1 100 ? 6.855 -4.434 -2.721 1 71.81 100 PHE A CA 1
ATOM 823 C C . PHE A 1 100 ? 7.367 -3.062 -2.305 1 71.81 100 PHE A C 1
ATOM 825 O O . PHE A 1 100 ? 7.055 -2.58 -1.215 1 71.81 100 PHE A O 1
ATOM 832 N N . PRO A 1 101 ? 8.148 -2.521 -3.189 1 65.69 101 PRO A N 1
ATOM 833 C CA . PRO A 1 101 ? 8.727 -1.228 -2.82 1 65.69 101 PRO A CA 1
ATOM 834 C C . PRO A 1 101 ? 7.664 -0.182 -2.482 1 65.69 101 PRO A C 1
ATOM 836 O O . PRO A 1 101 ? 6.574 -0.194 -3.059 1 65.69 101 PRO A O 1
ATOM 839 N N . PRO A 1 102 ? 8.227 0.747 -1.646 1 52.06 102 PRO A N 1
ATOM 840 C CA . PRO A 1 102 ? 9.523 0.856 -0.973 1 52.06 102 PRO A CA 1
ATOM 841 C C . PRO A 1 102 ? 9.539 0.168 0.39 1 52.06 102 PRO A C 1
ATOM 843 O O . PRO A 1 102 ? 10.539 0.253 1.116 1 52.06 102 PRO A O 1
ATOM 846 N N . LEU A 1 103 ? 8.484 -0.741 0.604 1 61.72 103 LEU A N 1
ATOM 847 C CA . LEU A 1 103 ? 8.273 -0.924 2.037 1 61.72 103 LEU A CA 1
ATOM 848 C C . LEU A 1 103 ? 8.469 -2.383 2.432 1 61.72 103 LEU A C 1
ATOM 850 O O . LEU A 1 103 ? 8.883 -2.676 3.557 1 61.72 103 LEU A O 1
ATOM 854 N N . ILE A 1 104 ? 8.25 -3.248 1.534 1 70.75 104 ILE A N 1
ATOM 855 C CA . ILE A 1 104 ? 8.141 -4.605 2.057 1 70.75 104 ILE A CA 1
ATOM 856 C C . ILE A 1 104 ? 9.008 -5.551 1.229 1 70.75 104 ILE A C 1
ATOM 858 O O . ILE A 1 104 ? 9.016 -5.477 -0.002 1 70.75 104 ILE A O 1
ATOM 862 N N . THR A 1 105 ? 9.867 -6.258 1.88 1 81.94 105 THR A N 1
ATOM 863 C CA . THR A 1 105 ? 10.531 -7.418 1.305 1 81.94 105 THR A CA 1
ATOM 864 C C . THR A 1 105 ? 10.266 -8.664 2.146 1 81.94 105 THR A C 1
ATOM 866 O O . THR A 1 105 ? 10.344 -8.617 3.375 1 81.94 105 THR A O 1
ATOM 869 N N . GLU A 1 106 ? 9.914 -9.719 1.48 1 86.25 106 GLU A N 1
ATOM 870 C CA . GLU A 1 106 ? 9.562 -10.953 2.188 1 86.25 106 GLU A CA 1
ATOM 871 C C . GLU A 1 106 ? 10.227 -12.164 1.545 1 86.25 106 GLU A C 1
ATOM 873 O O . GLU A 1 106 ? 10.289 -12.273 0.318 1 86.25 106 GLU A O 1
ATOM 878 N N . LYS A 1 107 ? 10.797 -12.922 2.434 1 92.19 107 LYS A N 1
ATOM 879 C CA . LYS A 1 107 ? 11.297 -14.234 2.027 1 92.19 107 LYS A CA 1
ATOM 880 C C . LYS A 1 107 ? 10.406 -15.352 2.561 1 92.19 107 LYS A C 1
ATOM 882 O O . LYS A 1 107 ? 10.047 -15.359 3.74 1 92.19 107 LYS A O 1
ATOM 887 N N . TYR A 1 108 ? 9.984 -16.297 1.703 1 94.31 108 TYR A N 1
ATOM 888 C CA . TYR A 1 108 ? 9.148 -17.391 2.166 1 94.31 108 TYR A CA 1
ATOM 889 C C . TYR A 1 108 ? 9.398 -18.656 1.345 1 94.31 108 TYR A C 1
ATOM 891 O O . TYR A 1 108 ? 9.977 -18.594 0.255 1 94.31 108 TYR A O 1
ATOM 899 N N . THR A 1 109 ? 9.023 -19.766 1.907 1 96.81 109 THR A N 1
ATOM 900 C CA . THR A 1 109 ? 9.164 -21.062 1.242 1 96.81 109 THR A CA 1
ATOM 901 C C . THR A 1 109 ? 7.809 -21.594 0.811 1 96.81 109 THR A C 1
ATOM 903 O O . THR A 1 109 ? 6.781 -21.266 1.414 1 96.81 109 THR A O 1
ATOM 906 N N . SER A 1 110 ? 7.805 -22.297 -0.224 1 97.5 110 SER A N 1
ATOM 907 C CA . SER A 1 110 ? 6.582 -22.938 -0.712 1 97.5 110 SER A CA 1
ATOM 908 C C . SER A 1 110 ? 6.797 -24.406 -0.994 1 97.5 110 SER A C 1
ATOM 910 O O . SER A 1 110 ? 7.891 -24.828 -1.391 1 97.5 110 SER A O 1
ATOM 912 N N . ILE A 1 111 ? 5.816 -25.219 -0.715 1 97.88 111 ILE A N 1
ATOM 913 C CA . ILE A 1 111 ? 5.719 -26.578 -1.235 1 97.88 111 ILE A CA 1
ATOM 914 C C . ILE A 1 111 ? 4.875 -26.594 -2.508 1 97.88 111 ILE A C 1
ATOM 916 O O . ILE A 1 111 ? 3.742 -26.094 -2.51 1 97.88 111 ILE A O 1
ATOM 920 N N . ILE A 1 112 ? 5.477 -27.141 -3.559 1 98.25 112 ILE A N 1
ATOM 921 C CA . ILE A 1 112 ? 4.828 -27.125 -4.867 1 98.25 112 ILE A CA 1
ATOM 922 C C . ILE A 1 112 ? 4.504 -28.562 -5.293 1 98.25 112 ILE A C 1
ATOM 924 O O . ILE A 1 112 ? 5.395 -29.406 -5.363 1 98.25 112 ILE A O 1
ATOM 928 N N . TYR A 1 113 ? 3.262 -28.844 -5.543 1 98.5 113 TYR A N 1
ATOM 929 C CA . TYR A 1 113 ? 2.809 -30.141 -6.051 1 98.5 113 TYR A CA 1
ATOM 930 C C . TYR A 1 113 ? 2.617 -30.078 -7.562 1 98.5 113 TYR A C 1
ATOM 932 O O . TYR A 1 113 ? 1.924 -29.203 -8.078 1 98.5 113 TYR A O 1
ATOM 940 N N . LEU A 1 114 ? 3.279 -31.031 -8.195 1 98.38 114 LEU A N 1
ATOM 941 C CA . LEU A 1 114 ? 3.32 -31.031 -9.656 1 98.38 114 LEU A CA 1
ATOM 942 C C . LEU A 1 114 ? 2.496 -32.188 -10.219 1 98.38 114 LEU A C 1
ATOM 944 O O . LEU A 1 114 ? 2.73 -33.344 -9.875 1 98.38 114 LEU A O 1
ATOM 948 N N . ASP A 1 115 ? 1.51 -31.922 -10.961 1 98 115 ASP A N 1
ATOM 949 C CA . ASP A 1 115 ? 0.749 -32.875 -11.766 1 98 115 ASP A CA 1
ATOM 950 C C . ASP A 1 115 ? 0.89 -32.594 -13.25 1 98 115 ASP A C 1
ATOM 952 O O . ASP A 1 115 ? -0.018 -32 -13.867 1 98 115 ASP A O 1
ATOM 956 N N . LYS A 1 116 ? 2.021 -32.969 -13.82 1 96.75 116 LYS A N 1
ATOM 957 C CA . LYS A 1 116 ? 2.371 -32.656 -15.203 1 96.75 116 LYS A CA 1
ATOM 958 C C . LYS A 1 116 ? 1.446 -33.375 -16.188 1 96.75 116 LYS A C 1
ATOM 960 O O . LYS A 1 116 ? 1.255 -34.594 -16.094 1 96.75 116 LYS A O 1
ATOM 965 N N . PRO A 1 117 ? 0.923 -32.562 -17.016 1 96.44 117 PRO A N 1
ATOM 966 C CA . PRO A 1 117 ? 0.955 -31.141 -17.281 1 96.44 117 PRO A CA 1
ATOM 967 C C . PRO A 1 117 ? -0.351 -30.438 -16.922 1 96.44 117 PRO A C 1
ATOM 969 O O . PRO A 1 117 ? -0.787 -29.516 -17.625 1 96.44 117 PRO A O 1
ATOM 972 N N . ASN A 1 118 ? -1.039 -30.984 -15.961 1 97.62 118 ASN A N 1
ATOM 973 C CA . ASN A 1 118 ? -2.43 -30.594 -15.742 1 97.62 118 ASN A CA 1
ATOM 974 C C . ASN A 1 118 ? -2.547 -29.484 -14.711 1 97.62 118 ASN A C 1
ATOM 976 O O . ASN A 1 118 ? -3.459 -28.656 -14.789 1 97.62 118 ASN A O 1
ATOM 980 N N . ARG A 1 119 ? -1.588 -29.578 -13.789 1 98.19 119 ARG A N 1
ATOM 981 C CA . ARG A 1 119 ? -1.841 -28.719 -12.641 1 98.19 119 ARG A CA 1
ATOM 982 C C . ARG A 1 119 ? -0.557 -28.453 -11.859 1 98.19 119 ARG A C 1
ATOM 984 O O . ARG A 1 119 ? 0.327 -29.312 -11.805 1 98.19 119 ARG A O 1
ATOM 991 N N . VAL A 1 120 ? -0.428 -27.25 -11.297 1 98.5 120 VAL A N 1
ATOM 992 C CA . VAL A 1 120 ? 0.596 -26.891 -10.328 1 98.5 120 VAL A CA 1
ATOM 993 C C . VAL A 1 120 ? -0.06 -26.266 -9.102 1 98.5 120 VAL A C 1
ATOM 995 O O . VAL A 1 120 ? -0.761 -25.25 -9.203 1 98.5 120 VAL A O 1
ATOM 998 N N . LEU A 1 121 ? 0.073 -26.891 -7.934 1 98.69 121 LEU A N 1
ATOM 999 C CA . LEU A 1 121 ? -0.46 -26.391 -6.672 1 98.69 121 LEU A CA 1
ATOM 1000 C C . LEU A 1 121 ? 0.664 -25.922 -5.754 1 98.69 121 LEU A C 1
ATOM 1002 O O . LEU A 1 121 ? 1.621 -26.672 -5.512 1 98.69 121 LEU A O 1
ATOM 1006 N N . VAL A 1 122 ? 0.566 -24.688 -5.277 1 98.38 122 VAL A N 1
ATOM 1007 C CA . VAL A 1 122 ? 1.621 -24.094 -4.461 1 98.38 122 VAL A CA 1
ATOM 1008 C C . VAL A 1 122 ? 1.062 -23.719 -3.088 1 98.38 122 VAL A C 1
ATOM 1010 O O . VAL A 1 122 ? 0.046 -23.031 -2.99 1 98.38 122 VAL A O 1
ATOM 1013 N N . LYS A 1 123 ? 1.679 -24.156 -2.062 1 97.62 123 LYS A N 1
ATOM 1014 C CA . LYS A 1 123 ? 1.357 -23.781 -0.691 1 97.62 123 LYS A CA 1
ATOM 1015 C C . LYS A 1 123 ? 2.52 -23.031 -0.04 1 97.62 123 LYS A C 1
ATOM 1017 O O . LYS A 1 123 ? 3.605 -23.594 0.131 1 97.62 123 LYS A O 1
ATOM 1022 N N . GLY A 1 124 ? 2.207 -21.781 0.239 1 96.12 124 GLY A N 1
ATOM 1023 C CA . GLY A 1 124 ? 3.225 -21 0.909 1 96.12 124 GLY A CA 1
ATOM 1024 C C . GLY A 1 124 ? 3.354 -21.312 2.387 1 96.12 124 GLY A C 1
ATOM 1025 O O . GLY A 1 124 ? 2.354 -21.578 3.061 1 96.12 124 GLY A O 1
ATOM 1026 N N . MET A 1 125 ? 4.672 -21.266 2.805 1 92.12 125 MET A N 1
ATOM 1027 C CA . MET A 1 125 ? 4.988 -21.5 4.211 1 92.12 125 MET A CA 1
ATOM 1028 C C . MET A 1 125 ? 5.988 -20.484 4.723 1 92.12 125 MET A C 1
ATOM 1030 O O . MET A 1 125 ? 6.684 -19.828 3.936 1 92.12 125 MET A O 1
ATOM 1034 N N . ASN A 1 126 ? 5.973 -20.328 6.043 1 89 126 ASN A N 1
ATOM 1035 C CA . ASN A 1 126 ? 6.996 -19.562 6.746 1 89 126 ASN A CA 1
ATOM 1036 C C . ASN A 1 126 ? 7.004 -18.109 6.293 1 89 126 ASN A C 1
ATOM 1038 O O . ASN A 1 126 ? 8.07 -17.547 6.012 1 89 126 ASN A O 1
ATOM 1042 N N . SER A 1 127 ? 5.859 -17.531 6.09 1 87.12 127 SER A N 1
ATOM 1043 C CA . SER A 1 127 ? 5.75 -16.109 5.785 1 87.12 127 SER A CA 1
ATOM 1044 C C . SER A 1 127 ? 5.473 -15.297 7.047 1 87.12 127 SER A C 1
ATOM 1046 O O . SER A 1 127 ? 4.727 -15.734 7.926 1 87.12 127 SER A O 1
ATOM 1048 N N . THR A 1 128 ? 6.156 -14.141 7.109 1 81.19 128 THR A N 1
ATOM 1049 C CA . THR A 1 128 ? 5.91 -13.25 8.234 1 81.19 128 THR A CA 1
ATOM 1050 C C . THR A 1 128 ? 4.727 -12.328 7.953 1 81.19 128 THR A C 1
ATOM 1052 O O . THR A 1 128 ? 4.152 -11.742 8.875 1 81.19 128 THR A O 1
ATOM 1055 N N . ILE A 1 129 ? 4.387 -12.273 6.691 1 78.25 129 ILE A N 1
ATOM 1056 C CA . ILE A 1 129 ? 3.35 -11.336 6.27 1 78.25 129 ILE A CA 1
ATOM 1057 C C . ILE A 1 129 ? 2.031 -12.078 6.066 1 78.25 129 ILE A C 1
ATOM 1059 O O . ILE A 1 129 ? 0.969 -11.586 6.457 1 78.25 129 ILE A O 1
ATOM 1063 N N . LEU A 1 130 ? 2.109 -13.266 5.535 1 83.56 130 LEU A N 1
ATOM 1064 C CA . LEU A 1 130 ? 0.906 -14.008 5.18 1 83.56 130 LEU A CA 1
ATOM 1065 C C . LEU A 1 130 ? 0.644 -15.133 6.176 1 83.56 130 LEU A C 1
ATOM 1067 O O . LEU A 1 130 ? 1.533 -15.938 6.457 1 83.56 130 LEU A O 1
ATOM 1071 N N . LYS A 1 131 ? -0.52 -15.102 6.652 1 87.12 131 LYS A N 1
ATOM 1072 C CA . LYS A 1 131 ? -0.964 -16.219 7.477 1 87.12 131 LYS A CA 1
ATOM 1073 C C . LYS A 1 131 ? -1.251 -17.453 6.625 1 87.12 131 LYS A C 1
ATOM 1075 O O . LYS A 1 131 ? -1.093 -18.578 7.086 1 87.12 131 LYS A O 1
ATOM 1080 N N . TYR A 1 132 ? -1.717 -17.234 5.434 1 91.31 132 TYR A N 1
ATOM 1081 C CA . TYR A 1 132 ? -2.074 -18.297 4.5 1 91.31 132 TYR A CA 1
ATOM 1082 C C . TYR A 1 132 ? -1.796 -17.875 3.061 1 91.31 132 TYR A C 1
ATOM 1084 O O . TYR A 1 132 ? -2.057 -16.734 2.684 1 91.31 132 TYR A O 1
ATOM 1092 N N . LEU A 1 133 ? -1.229 -18.734 2.336 1 94.06 133 LEU A N 1
ATOM 1093 C CA . LEU A 1 133 ? -1.019 -18.531 0.907 1 94.06 133 LEU A CA 1
ATOM 1094 C C . LEU A 1 133 ? -1.131 -19.844 0.147 1 94.06 133 LEU A C 1
ATOM 1096 O O . LEU A 1 133 ? -0.455 -20.828 0.482 1 94.06 133 LEU A O 1
ATOM 1100 N N . GLU A 1 134 ? -1.973 -19.828 -0.834 1 97.06 134 GLU A N 1
ATOM 1101 C CA . GLU A 1 134 ? -2.115 -20.969 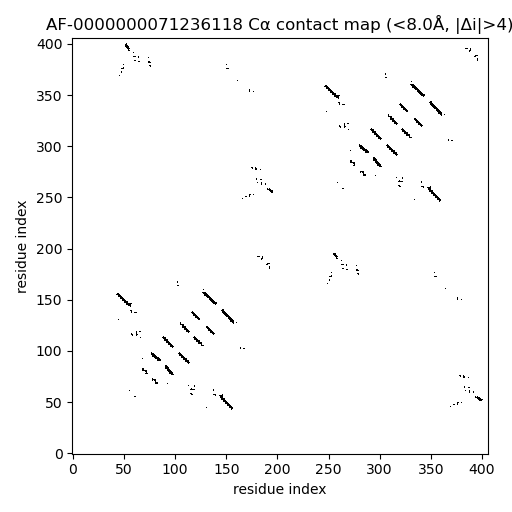-1.737 1 97.06 134 GLU A CA 1
ATOM 1102 C C . GLU A 1 134 ? -2.439 -20.516 -3.156 1 97.06 134 GLU A C 1
ATOM 1104 O O . GLU A 1 134 ? -3.26 -19.609 -3.352 1 97.06 134 GLU A O 1
ATOM 1109 N N . SER A 1 135 ? -1.693 -21.016 -4.078 1 97.19 135 SER A N 1
ATOM 1110 C CA . SER A 1 135 ? -2.008 -20.719 -5.473 1 97.19 135 SER A CA 1
ATOM 1111 C C . SER A 1 135 ? -2.123 -22 -6.289 1 97.19 135 SER A C 1
ATOM 1113 O O . SER A 1 135 ? -1.536 -23.031 -5.93 1 97.19 135 SER A O 1
ATOM 1115 N N . GLU A 1 136 ? -2.91 -21.906 -7.352 1 98.44 136 GLU A N 1
ATOM 1116 C CA . GLU A 1 136 ? -3.123 -23.062 -8.211 1 98.44 136 GLU A CA 1
ATOM 1117 C C . GLU A 1 136 ? -3.188 -22.641 -9.68 1 98.44 136 GLU A C 1
ATOM 1119 O O . GLU A 1 136 ? -3.885 -21.688 -10.039 1 98.44 136 GLU A O 1
ATOM 1124 N N . TRP A 1 137 ? -2.451 -23.375 -10.445 1 98.38 137 TRP A N 1
ATOM 1125 C CA . TRP A 1 137 ? -2.535 -23.297 -11.898 1 98.38 137 TRP A CA 1
ATOM 1126 C C . TRP A 1 137 ? -3.205 -24.547 -12.477 1 98.38 137 TRP A C 1
ATOM 1128 O O . TRP A 1 137 ? -2.844 -25.672 -12.133 1 98.38 137 TRP A O 1
ATOM 1138 N N . LYS A 1 138 ? -4.121 -24.328 -13.289 1 98.31 138 LYS A N 1
ATOM 1139 C CA . LYS A 1 138 ? -4.766 -25.422 -14.023 1 98.31 138 LYS A CA 1
ATOM 1140 C C . LYS A 1 138 ? -4.676 -25.203 -15.531 1 98.31 138 LYS A C 1
ATOM 1142 O O . LYS A 1 138 ? -4.84 -24.078 -16 1 98.31 138 LYS A O 1
ATOM 1147 N N . PHE A 1 139 ? -4.418 -26.25 -16.203 1 97.38 139 PHE A N 1
ATOM 1148 C CA . PHE A 1 139 ? -4.301 -26.203 -17.656 1 97.38 139 PHE A CA 1
ATOM 1149 C C . PHE A 1 139 ? -5.262 -27.203 -18.297 1 97.38 139 PHE A C 1
ATOM 1151 O O . PHE A 1 139 ? -5.156 -28.406 -18.078 1 97.38 139 PHE A O 1
ATOM 1158 N N . GLU A 1 140 ? -6.16 -26.703 -19 1 96.5 140 GLU A N 1
ATOM 1159 C CA . GLU A 1 140 ? -7.152 -27.531 -19.656 1 96.5 140 GLU A CA 1
ATOM 1160 C C . GLU A 1 140 ? -7.078 -27.375 -21.172 1 96.5 140 GLU A C 1
ATOM 1162 O O . GLU A 1 140 ? -7.297 -26.281 -21.703 1 96.5 140 GLU A O 1
ATOM 1167 N N . GLU A 1 141 ? -6.824 -28.422 -21.797 1 95.12 141 GLU A N 1
ATOM 1168 C CA . GLU A 1 141 ? -6.773 -28.422 -23.266 1 95.12 141 GLU A CA 1
ATOM 1169 C C . GLU A 1 141 ? -8.164 -28.266 -23.859 1 95.12 141 GLU A C 1
ATOM 1171 O O . GLU A 1 141 ? -9.078 -29.031 -23.547 1 95.12 141 GLU A O 1
ATOM 1176 N N . LEU A 1 142 ? -8.297 -27.281 -24.656 1 91.75 142 LEU A N 1
ATOM 1177 C CA . LEU A 1 142 ? -9.562 -27.078 -25.359 1 91.75 142 LEU A CA 1
ATOM 1178 C C . LEU A 1 142 ? -9.547 -27.75 -26.719 1 91.75 142 LEU A C 1
ATOM 1180 O O . LEU A 1 142 ? -10.555 -28.328 -27.141 1 91.75 142 LEU A O 1
ATOM 1184 N N . ASN A 1 143 ? -8.484 -27.641 -27.453 1 87.62 143 ASN A N 1
ATOM 1185 C CA . ASN A 1 143 ? -8.148 -28.328 -28.688 1 87.62 143 ASN A CA 1
ATOM 1186 C C . ASN A 1 143 ? -6.637 -28.422 -28.891 1 87.62 143 ASN A C 1
ATOM 1188 O O . ASN A 1 143 ? -5.871 -28.188 -27.953 1 87.62 143 ASN A O 1
ATOM 1192 N N . ALA A 1 144 ? -6.238 -28.891 -30.047 1 81.62 144 ALA A N 1
ATOM 1193 C CA . ALA A 1 144 ? -4.828 -29.188 -30.266 1 81.62 144 ALA A CA 1
ATOM 1194 C C . ALA A 1 144 ? -3.967 -27.938 -30.172 1 81.62 144 ALA A C 1
ATOM 1196 O O . ALA A 1 144 ? -2.756 -28.016 -29.938 1 81.62 144 ALA A O 1
ATOM 1197 N N . LYS A 1 145 ? -4.562 -26.719 -30.172 1 81.44 145 LYS A N 1
ATOM 1198 C CA . LYS A 1 145 ? -3.736 -25.516 -30.25 1 81.44 145 LYS A CA 1
ATOM 1199 C C . LYS A 1 145 ? -4.105 -24.516 -29.156 1 81.44 145 LYS A C 1
ATOM 1201 O O . LYS A 1 145 ? -3.541 -23.422 -29.094 1 81.44 145 LYS A O 1
ATOM 1206 N N . ARG A 1 146 ? -5.105 -24.922 -28.422 1 87.88 146 ARG A N 1
ATOM 1207 C CA . ARG A 1 146 ? -5.57 -23.938 -27.453 1 87.88 146 ARG A CA 1
ATOM 1208 C C . ARG A 1 146 ? -5.672 -24.562 -26.062 1 87.88 146 ARG A C 1
ATOM 1210 O O . ARG A 1 146 ? -6.09 -25.703 -25.906 1 87.88 146 ARG A O 1
ATOM 1217 N N . THR A 1 147 ? -5.262 -23.797 -25.125 1 93.25 147 THR A N 1
ATOM 1218 C CA . THR A 1 147 ? -5.305 -24.219 -23.719 1 93.25 147 THR A CA 1
ATOM 1219 C C . THR A 1 147 ? -5.977 -23.156 -22.859 1 93.25 147 THR A C 1
ATOM 1221 O O . THR A 1 147 ? -5.715 -21.953 -23.031 1 93.25 147 THR A O 1
ATOM 1224 N N . LEU A 1 148 ? -6.926 -23.578 -22 1 93.69 148 LEU A N 1
ATOM 1225 C CA . LEU A 1 148 ? -7.465 -22.703 -20.969 1 93.69 148 LEU A CA 1
ATOM 1226 C C . LEU A 1 148 ? -6.57 -22.719 -19.719 1 93.69 148 LEU A C 1
ATOM 1228 O O . LEU A 1 148 ? -6.367 -23.766 -19.109 1 93.69 148 LEU A O 1
ATOM 1232 N N . VAL A 1 149 ? -6.051 -21.594 -19.469 1 94.94 149 VAL A N 1
ATOM 1233 C CA . VAL A 1 149 ? -5.195 -21.438 -18.297 1 94.94 149 VAL A CA 1
ATOM 1234 C C . VAL A 1 149 ? -5.965 -20.734 -17.188 1 94.94 149 VAL A C 1
ATOM 1236 O O . VAL A 1 149 ? -6.523 -19.656 -17.391 1 94.94 149 VAL A O 1
ATOM 1239 N N . THR A 1 150 ? -6.047 -21.406 -16.016 1 96.12 150 THR A N 1
ATOM 1240 C CA . THR A 1 150 ? -6.68 -20.828 -14.828 1 96.12 150 THR A CA 1
ATOM 1241 C C . THR A 1 150 ? -5.66 -20.641 -13.703 1 96.12 150 THR A C 1
ATOM 1243 O O . THR A 1 150 ? -4.949 -21.578 -13.352 1 96.12 150 THR A O 1
ATOM 1246 N N . PHE A 1 151 ? -5.562 -19.469 -13.266 1 96.75 151 PHE A N 1
ATOM 1247 C CA . PHE A 1 151 ? -4.699 -19.141 -12.133 1 96.75 151 PHE A CA 1
ATOM 1248 C C . PHE A 1 151 ? -5.52 -18.625 -10.953 1 96.75 151 PHE A C 1
ATOM 1250 O O . PHE A 1 151 ? -6.219 -17.625 -11.07 1 96.75 151 PHE A O 1
ATOM 1257 N N . ASN A 1 152 ? -5.41 -19.359 -9.836 1 97 152 ASN A N 1
ATOM 1258 C CA . ASN A 1 152 ? -6.094 -19 -8.602 1 97 152 ASN A CA 1
ATOM 1259 C C . ASN A 1 152 ? -5.105 -18.75 -7.465 1 97 152 ASN A C 1
ATOM 1261 O O . ASN A 1 152 ? -4.141 -19.484 -7.301 1 97 152 ASN A O 1
ATOM 1265 N N . VAL A 1 153 ? -5.391 -17.672 -6.707 1 95.56 153 VAL A N 1
ATOM 1266 C CA . VAL A 1 153 ? -4.586 -17.391 -5.527 1 95.56 153 VAL A CA 1
ATOM 1267 C C . VAL A 1 153 ? -5.496 -17.109 -4.332 1 95.56 153 VAL A C 1
ATOM 1269 O O . VAL A 1 153 ? -6.469 -16.359 -4.445 1 95.56 153 VAL A O 1
ATOM 1272 N N . THR A 1 154 ? -5.195 -17.797 -3.211 1 93.31 154 THR A N 1
ATOM 1273 C CA . THR A 1 154 ? -5.867 -17.578 -1.934 1 93.31 154 THR A CA 1
ATOM 1274 C C . THR A 1 154 ? -4.863 -17.188 -0.858 1 93.31 154 THR A C 1
ATOM 1276 O O . THR A 1 154 ? -3.809 -17.812 -0.719 1 93.31 154 THR A O 1
ATOM 1279 N N . PHE A 1 155 ? -5.246 -16.094 -0.148 1 88.62 155 PHE A N 1
ATOM 1280 C CA . PHE A 1 155 ? -4.301 -15.656 0.873 1 88.62 155 PHE A CA 1
ATOM 1281 C C . PHE A 1 155 ? -5.031 -15.055 2.068 1 88.62 155 PHE A C 1
ATOM 1283 O O . PHE A 1 155 ? -6.223 -14.75 1.986 1 88.62 155 PHE A O 1
ATOM 1290 N N . GLU A 1 156 ? -4.301 -15.047 3.15 1 85.5 156 GLU A N 1
ATOM 1291 C CA . GLU A 1 156 ? -4.672 -14.352 4.379 1 85.5 156 GLU A CA 1
ATOM 1292 C C . GLU A 1 156 ? -3.471 -13.633 4.988 1 85.5 156 GLU A C 1
ATOM 1294 O O . GLU A 1 156 ? -2.42 -14.242 5.203 1 85.5 156 GLU A O 1
ATOM 1299 N N . PHE A 1 157 ? -3.762 -12.359 5.211 1 79.56 157 PHE A N 1
ATOM 1300 C CA . PHE A 1 157 ? -2.688 -11.586 5.824 1 79.56 157 PHE A CA 1
ATOM 1301 C C . PHE A 1 157 ? -2.666 -11.805 7.336 1 79.56 157 PHE A C 1
ATOM 1303 O O . PHE A 1 157 ? -3.701 -12.07 7.945 1 79.56 157 PHE A O 1
ATOM 1310 N N . GLN A 1 158 ? -1.372 -11.562 7.758 1 76.25 158 GLN A N 1
ATOM 1311 C CA . GLN A 1 158 ? -1.245 -11.516 9.211 1 76.25 158 GLN A CA 1
ATOM 1312 C C . GLN A 1 158 ? -1.889 -10.258 9.773 1 76.25 158 GLN A C 1
ATOM 1314 O O . GLN A 1 158 ? -1.845 -9.195 9.148 1 76.25 158 GLN A O 1
ATOM 1319 N N . SER A 1 159 ? -2.705 -10.18 10.75 1 63.56 159 SER A N 1
ATOM 1320 C CA . SER A 1 159 ? -3.424 -9.078 11.375 1 63.56 159 SER A CA 1
ATOM 1321 C C . SER A 1 159 ? -2.498 -7.895 11.641 1 63.56 159 SER A C 1
ATOM 1323 O O . SER A 1 159 ? -2.908 -6.738 11.531 1 63.56 159 SER A O 1
ATOM 1325 N N . THR A 1 160 ? -1.283 -8.156 11.898 1 61.84 160 THR A N 1
ATOM 1326 C CA . THR A 1 160 ? -0.374 -7.133 12.414 1 61.84 160 THR A CA 1
ATOM 1327 C C . THR A 1 160 ? 0.249 -6.34 11.266 1 61.84 160 THR A C 1
ATOM 1329 O O . THR A 1 160 ? 0.698 -5.207 11.469 1 61.84 160 THR A O 1
ATOM 1332 N N . ILE A 1 161 ? 0.116 -6.805 10.047 1 65.38 161 ILE A N 1
ATOM 1333 C CA . ILE A 1 161 ? 0.909 -6.215 8.977 1 65.38 161 ILE A CA 1
ATOM 1334 C C . ILE A 1 161 ? 0.284 -4.891 8.539 1 65.38 161 ILE A C 1
ATOM 1336 O O . ILE A 1 161 ? 0.997 -3.943 8.195 1 65.38 161 ILE A O 1
ATOM 1340 N N . HIS A 1 162 ? -0.977 -4.93 8.75 1 64.5 162 HIS A N 1
ATOM 1341 C CA . HIS A 1 162 ? -1.663 -3.695 8.383 1 64.5 162 HIS A CA 1
ATOM 1342 C C . HIS A 1 162 ? -1.083 -2.5 9.133 1 64.5 162 HIS A C 1
ATOM 1344 O O . HIS A 1 162 ? -0.769 -1.474 8.523 1 64.5 162 HIS A O 1
ATOM 1350 N N . SER A 1 163 ? -0.884 -2.809 10.375 1 65.31 163 SER A N 1
ATOM 1351 C CA . SER A 1 163 ? -0.455 -1.714 11.242 1 65.31 163 SER A CA 1
ATOM 1352 C C . SER A 1 163 ? 0.977 -1.292 10.93 1 65.31 163 SER A C 1
ATOM 1354 O O . SER A 1 163 ? 1.284 -0.099 10.891 1 65.31 163 SER A O 1
ATOM 1356 N N . ARG A 1 164 ? 1.757 -2.299 10.547 1 68.69 164 ARG A N 1
ATOM 1357 C CA . ARG A 1 164 ? 3.162 -1.994 10.305 1 68.69 164 ARG A CA 1
ATOM 1358 C C . ARG A 1 164 ? 3.34 -1.241 8.992 1 68.69 164 ARG A C 1
ATOM 1360 O O . ARG A 1 164 ? 4.082 -0.259 8.93 1 68.69 164 ARG A O 1
ATOM 1367 N N . PHE A 1 165 ? 2.65 -1.72 7.992 1 70.56 165 PHE A N 1
ATOM 1368 C CA . PHE A 1 165 ? 2.709 -1.071 6.688 1 70.56 165 PHE A CA 1
ATOM 1369 C C . PHE A 1 165 ? 2.238 0.375 6.781 1 70.56 165 PHE A C 1
ATOM 1371 O O . PHE A 1 165 ? 2.885 1.28 6.25 1 70.56 165 PHE A O 1
ATOM 1378 N N . MET A 1 166 ? 1.272 0.519 7.48 1 72.94 166 MET A N 1
ATOM 1379 C CA . MET A 1 166 ? 0.703 1.854 7.648 1 72.94 166 MET A CA 1
ATOM 1380 C C . MET A 1 166 ? 1.641 2.748 8.453 1 72.94 166 MET A C 1
ATOM 1382 O O . MET A 1 166 ? 1.844 3.912 8.109 1 72.94 166 MET A O 1
ATOM 1386 N N . SER A 1 167 ? 2.219 2.152 9.43 1 75.5 167 SER A N 1
ATOM 1387 C CA . SER A 1 167 ? 3.148 2.908 10.266 1 75.5 167 SER A CA 1
ATOM 1388 C C . SER A 1 167 ? 4.344 3.396 9.453 1 75.5 167 SER A C 1
ATOM 1390 O O . SER A 1 167 ? 4.742 4.559 9.562 1 75.5 167 SER A O 1
ATOM 1392 N N . LEU A 1 168 ? 4.895 2.498 8.672 1 72.94 168 LEU A N 1
ATOM 1393 C CA . LEU A 1 168 ? 6.051 2.855 7.855 1 72.94 168 LEU A CA 1
ATOM 1394 C C . LEU A 1 168 ? 5.68 3.912 6.82 1 72.94 168 LEU A C 1
ATOM 1396 O O . LEU A 1 168 ? 6.434 4.867 6.605 1 72.94 168 LEU A O 1
ATOM 1400 N N . PHE A 1 169 ? 4.598 3.766 6.324 1 76.69 169 PHE A N 1
ATOM 1401 C CA . PHE A 1 169 ? 4.102 4.707 5.328 1 76.69 169 PHE A CA 1
ATOM 1402 C C . PHE A 1 169 ? 3.873 6.082 5.945 1 76.69 169 PHE A C 1
ATOM 1404 O O . PHE A 1 169 ? 4.328 7.094 5.406 1 76.69 169 PHE A O 1
ATOM 1411 N N . PHE A 1 170 ? 3.316 6.105 7.133 1 82.69 170 PHE A N 1
ATOM 1412 C CA . PHE A 1 170 ? 2.986 7.398 7.723 1 82.69 170 PHE A CA 1
ATOM 1413 C C . PHE A 1 170 ? 4.23 8.062 8.297 1 82.69 170 PHE A C 1
ATOM 1415 O O . PHE A 1 170 ? 4.34 9.289 8.297 1 82.69 170 PHE A O 1
ATOM 1422 N N . ASP A 1 171 ? 5.109 7.277 8.727 1 84.81 171 ASP A N 1
ATOM 1423 C CA . ASP A 1 171 ? 6.387 7.836 9.148 1 84.81 171 ASP A CA 1
ATOM 1424 C C . ASP A 1 171 ? 7.082 8.555 7.996 1 84.81 171 ASP A C 1
ATOM 1426 O O . ASP A 1 171 ? 7.504 9.703 8.133 1 84.81 171 ASP A O 1
ATOM 1430 N N . ASP A 1 172 ? 7.16 7.883 6.895 1 83.12 172 ASP A N 1
ATOM 1431 C CA . ASP A 1 172 ? 7.746 8.469 5.695 1 83.12 172 ASP A CA 1
ATOM 1432 C C . ASP A 1 172 ? 6.938 9.68 5.227 1 83.12 172 ASP A C 1
ATOM 1434 O O . ASP A 1 172 ? 7.512 10.711 4.879 1 83.12 172 ASP A O 1
ATOM 1438 N N . PHE A 1 173 ? 5.699 9.633 5.266 1 86.12 173 PHE A N 1
ATOM 1439 C CA . PHE A 1 173 ? 4.789 10.688 4.84 1 86.12 173 PHE A CA 1
ATOM 1440 C C . PHE A 1 173 ? 4.957 11.93 5.707 1 86.12 173 PHE A C 1
ATOM 1442 O O . PHE A 1 173 ? 4.992 13.047 5.199 1 86.12 173 PHE A O 1
ATOM 1449 N N . THR A 1 174 ? 5.105 11.703 7.004 1 91.75 174 THR A N 1
ATOM 1450 C CA . THR A 1 174 ? 5.281 12.82 7.93 1 91.75 174 THR A CA 1
ATOM 1451 C C . THR A 1 174 ? 6.562 13.586 7.613 1 91.75 174 THR A C 1
ATOM 1453 O O . THR A 1 174 ? 6.551 14.82 7.551 1 91.75 174 THR A O 1
ATOM 1456 N N . LYS A 1 175 ? 7.578 12.938 7.324 1 91.25 175 LYS A N 1
ATOM 1457 C CA . LYS A 1 175 ? 8.859 13.562 7.012 1 91.25 175 LYS A CA 1
ATOM 1458 C C . LYS A 1 175 ? 8.805 14.289 5.672 1 91.25 175 LYS A C 1
ATOM 1460 O O . LYS A 1 175 ? 9.289 15.414 5.551 1 91.25 175 LYS A O 1
ATOM 1465 N N . LYS A 1 176 ? 8.242 13.633 4.734 1 90.19 176 LYS A N 1
ATOM 1466 C CA . LYS A 1 176 ? 8.109 14.234 3.412 1 90.19 176 LYS A CA 1
ATOM 1467 C C . LYS A 1 176 ? 7.211 15.469 3.461 1 90.19 176 LYS A C 1
ATOM 1469 O O . LYS A 1 176 ? 7.48 16.469 2.779 1 90.19 176 LYS A O 1
ATOM 1474 N N . THR A 1 177 ? 6.172 15.406 4.23 1 93.94 177 THR A N 1
ATOM 1475 C CA . THR A 1 177 ? 5.262 16.531 4.375 1 93.94 177 THR A CA 1
ATOM 1476 C C . THR A 1 177 ? 5.973 17.719 5.02 1 93.94 177 THR A C 1
ATOM 1478 O O . THR A 1 177 ? 5.891 18.844 4.523 1 93.94 177 THR A O 1
ATOM 1481 N N . MET A 1 178 ? 6.715 17.438 6.086 1 94 178 MET A N 1
ATOM 1482 C CA . MET A 1 178 ? 7.508 18.469 6.727 1 94 178 MET A CA 1
ATOM 1483 C C . MET A 1 178 ? 8.469 19.109 5.727 1 94 178 MET A C 1
ATOM 1485 O O . MET A 1 178 ? 8.508 20.344 5.602 1 94 178 MET A O 1
ATOM 1489 N N . LYS A 1 179 ? 9.141 18.312 5.035 1 93 179 LYS A N 1
ATOM 1490 C CA . LYS A 1 179 ? 10.102 18.812 4.051 1 93 179 LYS A CA 1
ATOM 1491 C C . LYS A 1 179 ? 9.406 19.672 2.99 1 93 179 LYS A C 1
ATOM 1493 O O . LYS A 1 179 ? 9.945 20.688 2.566 1 93 179 LYS A O 1
ATOM 1498 N N . ALA A 1 180 ? 8.258 19.234 2.564 1 93 180 ALA A N 1
ATOM 1499 C CA . ALA A 1 180 ? 7.512 19.969 1.544 1 93 180 ALA A CA 1
ATOM 1500 C C . ALA A 1 180 ? 7.145 21.359 2.031 1 93 180 ALA A C 1
ATOM 1502 O O . ALA A 1 180 ? 7.25 22.344 1.281 1 93 180 ALA A O 1
ATOM 1503 N N . PHE A 1 181 ? 6.746 21.484 3.242 1 94.75 181 PHE A N 1
ATOM 1504 C CA . PHE A 1 181 ? 6.402 22.797 3.795 1 94.75 181 PHE A CA 1
ATOM 1505 C C . PHE A 1 181 ? 7.641 23.672 3.92 1 94.75 181 PHE A C 1
ATOM 1507 O O . PHE A 1 181 ? 7.59 24.875 3.625 1 94.75 181 PHE A O 1
ATOM 1514 N N . LEU A 1 182 ? 8.68 23.109 4.332 1 92.75 182 LEU A N 1
ATOM 1515 C CA . LEU A 1 182 ? 9.914 23.875 4.484 1 92.75 182 LEU A CA 1
ATOM 1516 C C . LEU A 1 182 ? 10.453 24.312 3.127 1 92.75 182 LEU A C 1
ATOM 1518 O O . LEU A 1 182 ? 10.938 25.438 2.979 1 92.75 182 LEU A O 1
ATOM 1522 N N . ASP A 1 183 ? 10.398 23.422 2.172 1 90.81 183 ASP A N 1
ATOM 1523 C CA . ASP A 1 183 ? 10.789 23.781 0.816 1 90.81 183 ASP A CA 1
ATOM 1524 C C . ASP A 1 183 ? 9.922 24.922 0.283 1 90.81 183 ASP A C 1
ATOM 1526 O O . ASP A 1 183 ? 10.43 25.828 -0.385 1 90.81 183 ASP A O 1
ATOM 1530 N N . ARG A 1 184 ? 8.664 24.812 0.555 1 91.88 184 ARG A N 1
ATOM 1531 C CA . ARG A 1 184 ? 7.754 25.875 0.134 1 91.88 184 ARG A CA 1
ATOM 1532 C C . ARG A 1 184 ? 8.125 27.203 0.787 1 91.88 184 ARG A C 1
ATOM 1534 O O . ARG A 1 184 ? 8.117 28.25 0.133 1 91.88 184 ARG A O 1
ATOM 1541 N N . ALA A 1 185 ? 8.484 27.188 2.016 1 92.12 185 ALA A N 1
ATOM 1542 C CA . ALA A 1 185 ? 8.922 28.391 2.713 1 92.12 185 ALA A CA 1
ATOM 1543 C C . ALA A 1 185 ? 10.18 28.969 2.072 1 92.12 185 ALA A C 1
ATOM 1545 O O . ALA A 1 185 ? 10.305 30.188 1.918 1 92.12 185 ALA A O 1
ATOM 1546 N N . TYR A 1 186 ? 11.023 28.078 1.735 1 88.44 186 TYR A N 1
ATOM 1547 C CA . TYR A 1 186 ? 12.258 28.5 1.081 1 88.44 186 TYR A CA 1
ATOM 1548 C C . TYR A 1 186 ? 11.969 29.234 -0.222 1 88.44 186 TYR A C 1
ATOM 1550 O O . TYR A 1 186 ? 12.586 30.25 -0.517 1 88.44 186 TYR A O 1
ATOM 1558 N N . ILE A 1 187 ? 11.086 28.719 -0.99 1 88.06 187 ILE A N 1
ATOM 1559 C CA . ILE A 1 187 ? 10.727 29.297 -2.277 1 88.06 187 ILE A CA 1
ATOM 1560 C C . ILE A 1 187 ? 10.109 30.688 -2.062 1 88.06 187 ILE A C 1
ATOM 1562 O O . ILE A 1 187 ? 10.414 31.625 -2.791 1 88.06 187 ILE A O 1
ATOM 1566 N N . ILE A 1 188 ? 9.344 30.781 -1.113 1 90.75 188 ILE A N 1
ATOM 1567 C CA . ILE A 1 188 ? 8.617 32.031 -0.879 1 90.75 188 ILE A CA 1
ATOM 1568 C C . ILE A 1 188 ? 9.555 33.062 -0.271 1 90.75 188 ILE A C 1
ATOM 1570 O O . ILE A 1 188 ? 9.539 34.25 -0.671 1 90.75 188 ILE A O 1
ATOM 1574 N N . TYR A 1 189 ? 10.375 32.688 0.648 1 88.25 189 TYR A N 1
ATOM 1575 C CA . TYR A 1 189 ? 11.109 33.688 1.435 1 88.25 189 TYR A CA 1
ATOM 1576 C C . TYR A 1 189 ? 12.602 33.625 1.107 1 88.25 189 TYR A C 1
ATOM 1578 O O . TYR A 1 189 ? 13.367 34.469 1.588 1 88.25 189 TYR A O 1
ATOM 1586 N N . SER A 1 190 ? 13.125 32.844 0.123 1 71.56 190 SER A N 1
ATOM 1587 C CA . SER A 1 190 ? 14.492 32.75 -0.388 1 71.56 190 SER A CA 1
ATOM 1588 C C . SER A 1 190 ? 15.5 32.625 0.746 1 71.56 190 SER A C 1
ATOM 1590 O O . SER A 1 190 ? 16.578 33.219 0.715 1 71.56 190 SER A O 1
ATOM 1592 N N . ALA A 1 191 ? 15.062 32.125 1.804 1 59.69 191 ALA A N 1
ATOM 1593 C CA . ALA A 1 191 ? 16.031 31.906 2.881 1 59.69 191 ALA A CA 1
ATOM 1594 C C . ALA A 1 191 ? 16.312 30.422 3.086 1 59.69 191 ALA A C 1
ATOM 1596 O O . ALA A 1 191 ? 15.422 29.594 2.914 1 59.69 191 ALA A O 1
ATOM 1597 N N . ASP A 1 192 ? 17.625 30.078 2.852 1 56.66 192 ASP A N 1
ATOM 1598 C CA . ASP A 1 192 ? 18.047 28.688 2.979 1 56.66 192 ASP A CA 1
ATOM 1599 C C . ASP A 1 192 ? 17.594 28.094 4.309 1 56.66 192 ASP A C 1
ATOM 1601 O O . ASP A 1 192 ? 17.812 28.688 5.367 1 56.66 192 ASP A O 1
ATOM 1605 N N . PRO A 1 193 ? 16.734 27.234 4.281 1 52.84 193 PRO A N 1
ATOM 1606 C CA . PRO A 1 193 ? 16.469 26.547 5.547 1 52.84 193 PRO A CA 1
ATOM 1607 C C . PRO A 1 193 ? 17.719 25.953 6.172 1 52.84 193 PRO A C 1
ATOM 1609 O O . PRO A 1 193 ? 18.609 25.469 5.453 1 52.84 193 PRO A O 1
ATOM 1612 N N . LEU A 1 194 ? 18.594 26.531 6.867 1 50.62 194 LEU A N 1
ATOM 1613 C CA . LEU A 1 194 ? 19.703 25.781 7.473 1 50.62 194 LEU A CA 1
ATOM 1614 C C . LEU A 1 194 ? 19.25 24.406 7.949 1 50.62 194 LEU A C 1
ATOM 1616 O O . LEU A 1 194 ? 18.234 24.297 8.648 1 50.62 194 LEU A O 1
ATOM 1620 N N . TYR A 1 195 ? 19.125 23.484 7.125 1 50 195 TYR A N 1
ATOM 1621 C CA . TYR A 1 195 ? 18.891 22.125 7.613 1 50 195 TYR A CA 1
ATOM 1622 C C . TYR A 1 195 ? 19.875 21.75 8.711 1 50 195 TYR A C 1
ATOM 1624 O O . TYR A 1 195 ? 21.094 21.922 8.539 1 50 195 TYR A O 1
ATOM 1632 N N . PHE A 1 196 ? 19.953 22.281 9.914 1 44.78 196 PHE A N 1
ATOM 1633 C CA . PHE A 1 196 ? 20.891 21.672 10.844 1 44.78 196 PHE A CA 1
ATOM 1634 C C . PHE A 1 196 ? 20.484 20.25 11.18 1 44.78 196 PHE A C 1
ATOM 1636 O O . PHE A 1 196 ? 19.344 20 11.586 1 44.78 196 PHE A O 1
ATOM 1643 N N . ASP A 1 197 ? 20.969 19.281 10.414 1 40.81 197 ASP A N 1
ATOM 1644 C CA . ASP A 1 197 ? 21.031 17.969 11.047 1 40.81 197 ASP A CA 1
ATOM 1645 C C . ASP A 1 197 ? 21.594 18.062 12.461 1 40.81 197 ASP A C 1
ATOM 1647 O O . ASP A 1 197 ? 22.5 18.844 12.719 1 40.81 197 ASP A O 1
ATOM 1651 N N . ASP A 1 198 ? 20.875 17.906 13.508 1 37.34 198 ASP A N 1
ATOM 1652 C CA . ASP A 1 198 ? 21.531 17.812 14.812 1 37.34 198 ASP A CA 1
ATOM 1653 C C . ASP A 1 198 ? 22.906 17.172 14.688 1 37.34 198 ASP A C 1
ATOM 1655 O O . ASP A 1 198 ? 23.531 16.828 15.695 1 37.34 198 ASP A O 1
ATOM 1659 N N . ASP A 1 199 ? 23.422 16.625 13.609 1 34.91 199 ASP A N 1
ATOM 1660 C CA . ASP A 1 199 ? 24.797 16.141 13.703 1 34.91 199 ASP A CA 1
ATOM 1661 C C . ASP A 1 199 ? 25.781 17.312 13.859 1 34.91 199 ASP A C 1
ATOM 1663 O O . ASP A 1 199 ? 26.984 17.125 13.727 1 34.91 199 ASP A O 1
ATOM 1667 N N . GLY A 1 200 ? 25.641 18.516 13.812 1 30.61 200 GLY A N 1
ATOM 1668 C CA . GLY A 1 200 ? 26.844 19.328 13.781 1 30.61 200 GLY A CA 1
ATOM 1669 C C . GLY A 1 200 ? 27.766 19.062 14.961 1 30.61 200 GLY A C 1
ATOM 1670 O O . GLY A 1 200 ? 28.969 18.859 14.781 1 30.61 200 GLY A O 1
ATOM 1671 N N . ASP A 1 201 ? 27.797 19.672 16.234 1 29.11 201 ASP A N 1
ATOM 1672 C CA . ASP A 1 201 ? 29 20.172 16.891 1 29.11 201 ASP A CA 1
ATOM 1673 C C . ASP A 1 201 ? 29.844 19.031 17.453 1 29.11 201 ASP A C 1
ATOM 1675 O O . ASP A 1 201 ? 29.562 18.547 18.547 1 29.11 201 ASP A O 1
ATOM 1679 N N . LYS A 1 202 ? 30.328 18.078 16.656 1 27.25 202 LYS A N 1
ATOM 1680 C CA . LYS A 1 202 ? 31.656 17.562 17 1 27.25 202 LYS A CA 1
ATOM 1681 C C . LYS A 1 202 ? 32.719 18.656 16.875 1 27.25 202 LYS A C 1
ATOM 1683 O O . LYS A 1 202 ? 33.906 18.359 16.797 1 27.25 202 LYS A O 1
ATOM 1688 N N . SER A 1 203 ? 32.562 19.906 16.984 1 21.11 203 SER A N 1
ATOM 1689 C CA . SER A 1 203 ? 33.844 20.516 17.391 1 21.11 203 SER A CA 1
ATOM 1690 C C . SER A 1 203 ? 34.156 20.172 18.844 1 21.11 203 SER A C 1
ATOM 1692 O O . SER A 1 203 ? 33.281 20.062 19.672 1 21.11 203 SER A O 1
ATOM 1694 N N . MET B 1 1 ? 75.375 4.512 -33.375 1 20.89 1 MET B N 1
ATOM 1695 C CA . MET B 1 1 ? 75.625 4.172 -31.984 1 20.89 1 MET B CA 1
ATOM 1696 C C . MET B 1 1 ? 74.312 3.912 -31.25 1 20.89 1 MET B C 1
ATOM 1698 O O . MET B 1 1 ? 74.25 4.047 -30.031 1 20.89 1 MET B O 1
ATOM 1702 N N . ILE B 1 2 ? 73.188 3.893 -31.953 1 23.09 2 ILE B N 1
ATOM 1703 C CA . ILE B 1 2 ? 71.812 4.273 -31.594 1 23.09 2 ILE B CA 1
ATOM 1704 C C . ILE B 1 2 ? 71.188 3.221 -30.656 1 23.09 2 ILE B C 1
ATOM 1706 O O . ILE B 1 2 ? 70.938 2.096 -31.078 1 23.09 2 ILE B O 1
ATOM 1710 N N . SER B 1 3 ? 71.812 3.111 -29.453 1 19.55 3 SER B N 1
ATOM 1711 C CA . SER B 1 3 ? 71.812 2.068 -28.422 1 19.55 3 SER B CA 1
ATOM 1712 C C . SER B 1 3 ? 70.375 1.627 -28.078 1 19.55 3 SER B C 1
ATOM 1714 O O . SER B 1 3 ? 69.438 2.281 -28.453 1 19.55 3 SER B O 1
ATOM 1716 N N . GLN B 1 4 ? 70.062 1.341 -26.703 1 18.83 4 GLN B N 1
ATOM 1717 C CA . GLN B 1 4 ? 69.75 0.24 -25.812 1 18.83 4 GLN B CA 1
ATOM 1718 C C . GLN B 1 4 ? 68.25 0.314 -25.406 1 18.83 4 GLN B C 1
ATOM 1720 O O . GLN B 1 4 ? 67.812 -0.348 -24.469 1 18.83 4 GLN B O 1
ATOM 1725 N N . LEU B 1 5 ? 67.5 1.42 -25.781 1 23.02 5 LEU B N 1
ATOM 1726 C CA . LEU B 1 5 ? 66.5 1.789 -24.781 1 23.02 5 LEU B CA 1
ATOM 1727 C C . LEU B 1 5 ? 65.5 0.656 -24.562 1 23.02 5 LEU B C 1
ATOM 1729 O O . LEU B 1 5 ? 64.812 0.256 -25.5 1 23.02 5 LEU B O 1
ATOM 1733 N N . ILE B 1 6 ? 65.75 -0.034 -23.578 1 19.91 6 ILE B N 1
ATOM 1734 C CA . ILE B 1 6 ? 65.375 -1.364 -23.125 1 19.91 6 ILE B CA 1
ATOM 1735 C C . ILE B 1 6 ? 63.875 -1.5 -23.172 1 19.91 6 ILE B C 1
ATOM 1737 O O . ILE B 1 6 ? 63.156 -0.499 -23.25 1 19.91 6 ILE B O 1
ATOM 1741 N N . ASN B 1 7 ? 63.281 -2.211 -22.109 1 17.59 7 ASN B N 1
ATOM 1742 C CA . ASN B 1 7 ? 62.531 -3.396 -21.734 1 17.59 7 ASN B CA 1
ATOM 1743 C C . ASN B 1 7 ? 61.062 -3.051 -21.391 1 17.59 7 ASN B C 1
ATOM 1745 O O . ASN B 1 7 ? 60.812 -2.426 -20.359 1 17.59 7 ASN B O 1
ATOM 1749 N N . ARG B 1 8 ? 60.281 -2.588 -22.328 1 22.05 8 ARG B N 1
ATOM 1750 C CA . ARG B 1 8 ? 58.875 -2.264 -22.297 1 22.05 8 ARG B CA 1
ATOM 1751 C C . ARG B 1 8 ? 58.062 -3.398 -21.672 1 22.05 8 ARG B C 1
ATOM 1753 O O . ARG B 1 8 ? 57.812 -4.414 -22.312 1 22.05 8 ARG B O 1
ATOM 1760 N N . HIS B 1 9 ? 58.5 -3.664 -20.422 1 19.88 9 HIS B N 1
ATOM 1761 C CA . HIS B 1 9 ? 58 -4.832 -19.719 1 19.88 9 HIS B CA 1
ATOM 1762 C C . HIS B 1 9 ? 56.469 -4.875 -19.766 1 19.88 9 HIS B C 1
ATOM 1764 O O . HIS B 1 9 ? 55.812 -3.832 -19.734 1 19.88 9 HIS B O 1
ATOM 1770 N N . ASN B 1 10 ? 55.844 -5.965 -20.203 1 19.66 10 ASN B N 1
ATOM 1771 C CA . ASN B 1 10 ? 54.719 -6.793 -20.578 1 19.66 10 ASN B CA 1
ATOM 1772 C C . ASN B 1 10 ? 53.688 -6.855 -19.453 1 19.66 10 ASN B C 1
ATOM 1774 O O . ASN B 1 10 ? 52.594 -7.414 -19.625 1 19.66 10 ASN B O 1
ATOM 1778 N N . ASN B 1 11 ? 54.156 -6.691 -18.109 1 19.64 11 ASN B N 1
ATOM 1779 C CA . ASN B 1 11 ? 53.469 -7.652 -17.266 1 19.64 11 ASN B CA 1
ATOM 1780 C C . ASN B 1 11 ? 52 -7.316 -17.125 1 19.64 11 ASN B C 1
ATOM 1782 O O . ASN B 1 11 ? 51.625 -6.176 -16.828 1 19.64 11 ASN B O 1
ATOM 1786 N N . ASN B 1 12 ? 51.062 -8.117 -17.672 1 20.27 12 ASN B N 1
ATOM 1787 C CA . ASN B 1 12 ? 49.656 -8.477 -17.891 1 20.27 12 ASN B CA 1
ATOM 1788 C C . ASN B 1 12 ? 48.906 -8.57 -16.562 1 20.27 12 ASN B C 1
ATOM 1790 O O . ASN B 1 12 ? 47.812 -9.164 -16.5 1 20.27 12 ASN B O 1
ATOM 1794 N N . ASN B 1 13 ? 49.5 -8.102 -15.406 1 18.81 13 ASN B N 1
ATOM 1795 C CA . ASN B 1 13 ? 48.844 -8.734 -14.266 1 18.81 13 ASN B CA 1
ATOM 1796 C C . ASN B 1 13 ? 47.375 -8.398 -14.219 1 18.81 13 ASN B C 1
ATOM 1798 O O . ASN B 1 13 ? 47 -7.23 -14.289 1 18.81 13 ASN B O 1
ATOM 1802 N N . ASN B 1 14 ? 46.438 -9.383 -14.477 1 19.33 14 ASN B N 1
ATOM 1803 C CA . ASN B 1 14 ? 45.031 -9.742 -14.57 1 19.33 14 ASN B CA 1
ATOM 1804 C C . ASN B 1 14 ? 44.25 -9.32 -13.32 1 19.33 14 ASN B C 1
ATOM 1806 O O . ASN B 1 14 ? 43.062 -9.625 -13.188 1 19.33 14 ASN B O 1
ATOM 1810 N N . ASN B 1 15 ? 44.875 -9.039 -12.141 1 18.92 15 ASN B N 1
ATOM 1811 C CA . ASN B 1 15 ? 44.156 -9.578 -10.984 1 18.92 15 ASN B CA 1
ATOM 1812 C C . ASN B 1 15 ? 42.812 -8.898 -10.773 1 18.92 15 ASN B C 1
ATOM 1814 O O . ASN B 1 15 ? 41.812 -9.562 -10.539 1 18.92 15 ASN B O 1
ATOM 1818 N N . ILE B 1 16 ? 42.656 -7.598 -10.359 1 21.86 16 ILE B N 1
ATOM 1819 C CA . ILE B 1 16 ? 42 -7.371 -9.078 1 21.86 16 ILE B CA 1
ATOM 1820 C C . ILE B 1 16 ? 40.5 -7.238 -9.281 1 21.86 16 ILE B C 1
ATOM 1822 O O . ILE B 1 16 ? 40.031 -6.336 -9.992 1 21.86 16 ILE B O 1
ATOM 1826 N N . VAL B 1 17 ? 39.688 -8.297 -9.148 1 22.94 17 VAL B N 1
ATOM 1827 C CA . VAL B 1 17 ? 38.281 -8.586 -9.203 1 22.94 17 VAL B CA 1
ATOM 1828 C C . VAL B 1 17 ? 37.531 -7.734 -8.172 1 22.94 17 VAL B C 1
ATOM 1830 O O . VAL B 1 17 ? 36.312 -7.773 -8.094 1 22.94 17 VAL B O 1
ATOM 1833 N N . GLN B 1 18 ? 37.969 -6.926 -7.254 1 24.73 18 GLN B N 1
ATOM 1834 C CA . GLN B 1 18 ? 37.125 -6.984 -6.059 1 24.73 18 GLN B CA 1
ATOM 1835 C C . GLN B 1 18 ? 35.812 -6.277 -6.277 1 24.73 18 GLN B C 1
ATOM 1837 O O . GLN B 1 18 ? 35.75 -5.066 -6.508 1 24.73 18 GLN B O 1
ATOM 1842 N N . LEU B 1 19 ? 34.844 -6.906 -6.93 1 22.25 19 LEU B N 1
ATOM 1843 C CA . LEU B 1 19 ? 33.5 -6.383 -7.117 1 22.25 19 LEU B CA 1
ATOM 1844 C C . LEU B 1 19 ? 32.875 -6.043 -5.773 1 22.25 19 LEU B C 1
ATOM 1846 O O . LEU B 1 19 ? 32.656 -6.926 -4.941 1 22.25 19 LEU B O 1
ATOM 1850 N N . GLN B 1 20 ? 33.125 -4.898 -5.141 1 21.41 20 GLN B N 1
ATOM 1851 C CA . GLN B 1 20 ? 32.531 -4.48 -3.875 1 21.41 20 GLN B CA 1
ATOM 1852 C C . GLN B 1 20 ? 31.016 -4.402 -3.98 1 21.41 20 GLN B C 1
ATOM 1854 O O . GLN B 1 20 ? 30.484 -3.543 -4.684 1 21.41 20 GLN B O 1
ATOM 1859 N N . TYR B 1 21 ? 30.375 -5.477 -4.203 1 22.38 21 TYR B N 1
ATOM 1860 C CA . TYR B 1 21 ? 28.922 -5.48 -4.102 1 22.38 21 TYR B CA 1
ATOM 1861 C C . TYR B 1 21 ? 28.469 -4.965 -2.742 1 22.38 21 TYR B C 1
ATOM 1863 O O . TYR B 1 21 ? 28.75 -5.586 -1.712 1 22.38 21 TYR B O 1
ATOM 1871 N N . ARG B 1 22 ? 28.531 -3.637 -2.4 1 24.14 22 ARG B N 1
ATOM 1872 C CA . ARG B 1 22 ? 28.031 -3.096 -1.137 1 24.14 22 ARG B CA 1
ATOM 1873 C C . ARG B 1 22 ? 26.656 -3.646 -0.807 1 24.14 22 ARG B C 1
ATOM 1875 O O . ARG B 1 22 ? 25.75 -3.607 -1.644 1 24.14 22 ARG B O 1
ATOM 1882 N N . SER B 1 23 ? 26.625 -4.562 0.17 1 23.16 23 SER B N 1
ATOM 1883 C CA . SER B 1 23 ? 25.5 -5.16 0.873 1 23.16 23 SER B CA 1
ATOM 1884 C C . SER B 1 23 ? 24.531 -4.09 1.369 1 23.16 23 SER B C 1
ATOM 1886 O O . SER B 1 23 ? 24.891 -3.254 2.201 1 23.16 23 SER B O 1
ATOM 1888 N N . PHE B 1 24 ? 23.797 -3.475 0.559 1 24.55 24 PHE B N 1
ATOM 1889 C CA . PHE B 1 24 ? 22.75 -2.494 0.798 1 24.55 24 PHE B CA 1
ATOM 1890 C C . PHE B 1 24 ? 21.828 -2.955 1.921 1 24.55 24 PHE B C 1
ATOM 1892 O O . PHE B 1 24 ? 20.844 -2.277 2.246 1 24.55 24 PHE B O 1
ATOM 1899 N N . PHE B 1 25 ? 21.906 -4.301 2.314 1 27.09 25 PHE B N 1
ATOM 1900 C CA . PHE B 1 25 ? 20.703 -4.66 3.074 1 27.09 25 PHE B CA 1
ATOM 1901 C C . PHE B 1 25 ? 20.781 -4.105 4.492 1 27.09 25 PHE B C 1
ATOM 1903 O O . PHE B 1 25 ? 20.875 -4.863 5.457 1 27.09 25 PHE B O 1
ATOM 1910 N N . ASP B 1 26 ? 21.594 -3.189 4.805 1 25.36 26 ASP B N 1
ATOM 1911 C CA . ASP B 1 26 ? 21.609 -2.748 6.199 1 25.36 26 ASP B CA 1
ATOM 1912 C C . ASP B 1 26 ? 20.234 -2.266 6.633 1 25.36 26 ASP B C 1
ATOM 1914 O O . ASP B 1 26 ? 19.781 -1.194 6.219 1 25.36 26 ASP B O 1
ATOM 1918 N N . LEU B 1 27 ? 19.344 -3.223 6.77 1 26.66 27 LEU B N 1
ATOM 1919 C CA . LEU B 1 27 ? 18.031 -3.008 7.371 1 26.66 27 LEU B CA 1
ATOM 1920 C C . LEU B 1 27 ? 18.172 -2.324 8.727 1 26.66 27 LEU B C 1
ATOM 1922 O O . LEU B 1 27 ? 18.531 -2.965 9.719 1 26.66 27 LEU B O 1
ATOM 1926 N N . PRO B 1 28 ? 18.891 -1.235 8.789 1 27.53 28 PRO B N 1
ATOM 1927 C CA . PRO B 1 28 ? 18.922 -0.654 10.133 1 27.53 28 PRO B CA 1
ATOM 1928 C C . PRO B 1 28 ? 17.531 -0.385 10.703 1 27.53 28 PRO B C 1
ATOM 1930 O O . PRO B 1 28 ? 16.922 0.642 10.391 1 27.53 28 PRO B O 1
ATOM 1933 N N . PHE B 1 29 ? 16.609 -1.32 10.625 1 29.45 29 PHE B N 1
ATOM 1934 C CA . PHE B 1 29 ? 15.328 -0.937 11.211 1 29.45 29 PHE B CA 1
ATOM 1935 C C . PHE B 1 29 ? 15.492 -0.547 12.672 1 29.45 29 PHE B C 1
ATOM 1937 O O . PHE B 1 29 ? 15.188 -1.336 13.57 1 29.45 29 PHE B O 1
ATOM 1944 N N . GLN B 1 30 ? 16.641 -0.042 13.094 1 27.14 30 GLN B N 1
ATOM 1945 C CA . GLN B 1 30 ? 16.766 0.163 14.531 1 27.14 30 GLN B CA 1
ATOM 1946 C C . GLN B 1 30 ? 15.727 1.162 15.039 1 27.14 30 GLN B C 1
ATOM 1948 O O . GLN B 1 30 ? 15.836 1.672 16.156 1 27.14 30 GLN B O 1
ATOM 1953 N N . SER B 1 31 ? 15.133 1.977 14.195 1 29.39 31 SER B N 1
ATOM 1954 C CA . SER B 1 31 ? 14.523 2.973 15.07 1 29.39 31 SER B CA 1
ATOM 1955 C C . SER B 1 31 ? 13.508 2.336 16.016 1 29.39 31 SER B C 1
ATOM 1957 O O . SER B 1 31 ? 12.719 1.485 15.594 1 29.39 31 SER B O 1
ATOM 1959 N N . SER B 1 32 ? 13.805 2.223 17.344 1 28.45 32 SER B N 1
ATOM 1960 C CA . SER B 1 32 ? 13.055 1.737 18.484 1 28.45 32 SER B CA 1
ATOM 1961 C C . SER B 1 32 ? 11.609 2.227 18.453 1 28.45 32 SER B C 1
ATOM 1963 O O . SER B 1 32 ? 11.359 3.432 18.453 1 28.45 32 SER B O 1
ATOM 1965 N N . PRO B 1 33 ? 10.773 1.593 17.797 1 31.75 33 PRO B N 1
ATOM 1966 C CA . PRO B 1 33 ? 9.43 1.983 18.234 1 31.75 33 PRO B CA 1
ATOM 1967 C C . PRO B 1 33 ? 9.289 2.018 19.75 1 31.75 33 PRO B C 1
ATOM 1969 O O . PRO B 1 33 ? 9.789 1.125 20.438 1 31.75 33 PRO B O 1
ATOM 1972 N N . SER B 1 34 ? 9.547 3.113 20.422 1 30.75 34 SER B N 1
ATOM 1973 C CA . SER B 1 34 ? 9.07 3.039 21.812 1 30.75 34 SER B CA 1
ATOM 1974 C C . SER B 1 34 ? 7.84 2.148 21.922 1 30.75 34 SER B C 1
ATOM 1976 O O . SER B 1 34 ? 6.801 2.434 21.312 1 30.75 34 SER B O 1
ATOM 1978 N N . GLU B 1 35 ? 8.039 0.88 22.062 1 33.38 35 GLU B N 1
ATOM 1979 C CA . GLU B 1 35 ? 7.148 -0.194 22.484 1 33.38 35 GLU B CA 1
ATOM 1980 C C . GLU B 1 35 ? 6.305 0.237 23.688 1 33.38 35 GLU B C 1
ATOM 1982 O O . GLU B 1 35 ? 5.809 -0.605 24.438 1 33.38 35 GLU B O 1
ATOM 1987 N N . ASP B 1 36 ? 6.254 1.558 24.031 1 31.36 36 ASP B N 1
ATOM 1988 C CA . ASP B 1 36 ? 5.27 1.583 25.109 1 31.36 36 ASP B CA 1
ATOM 1989 C C . ASP B 1 36 ? 3.955 0.942 24.672 1 31.36 36 ASP B C 1
ATOM 1991 O O . ASP B 1 36 ? 3.059 1.629 24.188 1 31.36 36 ASP B O 1
ATOM 1995 N N . PHE B 1 37 ? 4.055 -0.191 24.016 1 31.88 37 PHE B N 1
ATOM 1996 C CA . PHE B 1 37 ? 2.855 -1.009 23.875 1 31.88 37 PHE B CA 1
ATOM 1997 C C . PHE B 1 37 ? 2.271 -1.355 25.234 1 31.88 37 PHE B C 1
ATOM 1999 O O . PHE B 1 37 ? 1.6 -2.377 25.391 1 31.88 37 PHE B O 1
ATOM 2006 N N . ASN B 1 38 ? 2.984 -1.16 26.391 1 29.34 38 ASN B N 1
ATOM 2007 C CA . ASN B 1 38 ? 2.436 -1.692 27.641 1 29.34 38 ASN B CA 1
ATOM 2008 C C . ASN B 1 38 ? 1.017 -1.188 27.891 1 29.34 38 ASN B C 1
ATOM 2010 O O . ASN B 1 38 ? 0.395 -1.536 28.891 1 29.34 38 ASN B O 1
ATOM 2014 N N . ASP B 1 39 ? 0.565 0.189 27.984 1 31.59 39 ASP B N 1
ATOM 2015 C CA . ASP B 1 39 ? -0.469 0.46 28.984 1 31.59 39 ASP B CA 1
ATOM 2016 C C . ASP B 1 39 ? -1.658 -0.482 28.812 1 31.59 39 ASP B C 1
ATOM 2018 O O . ASP B 1 39 ? -1.929 -0.95 27.703 1 31.59 39 ASP B O 1
ATOM 2022 N N . ASN B 1 40 ? -2.436 -1.116 29.844 1 32.34 40 ASN B N 1
ATOM 2023 C CA . ASN B 1 40 ? -3.684 -1.8 30.172 1 32.34 40 ASN B CA 1
ATOM 2024 C C . ASN B 1 40 ? -4.828 -1.319 29.281 1 32.34 40 ASN B C 1
ATOM 2026 O O . ASN B 1 40 ? -5.969 -1.764 29.438 1 32.34 40 ASN B O 1
ATOM 2030 N N . ASN B 1 41 ? -5.16 0.1 29.172 1 34.47 41 ASN B N 1
ATOM 2031 C CA . ASN B 1 41 ? -6.344 0.902 28.891 1 34.47 41 ASN B CA 1
ATOM 2032 C C . ASN B 1 41 ? -6.914 0.598 27.5 1 34.47 41 ASN B C 1
ATOM 2034 O O . ASN B 1 41 ? -6.23 0.019 26.656 1 34.47 41 ASN B O 1
ATOM 2038 N N . ASN B 1 42 ? -7.941 1.582 26.828 1 38.78 42 ASN B N 1
ATOM 2039 C CA . ASN B 1 42 ? -8.883 1.548 25.719 1 38.78 42 ASN B CA 1
ATOM 2040 C C . ASN B 1 42 ? -8.172 1.238 24.406 1 38.78 42 ASN B C 1
ATOM 2042 O O . ASN B 1 42 ? -7.203 1.909 24.047 1 38.78 42 ASN B O 1
ATOM 2046 N N . LYS B 1 43 ? -8.18 0.074 23.75 1 48.19 43 LYS B N 1
ATOM 2047 C CA . LYS B 1 43 ? -7.812 -0.566 22.484 1 48.19 43 LYS B CA 1
ATOM 2048 C C . LYS B 1 43 ? -7.676 0.463 21.375 1 48.19 43 LYS B C 1
ATOM 2050 O O . LYS B 1 43 ? -8.453 0.457 20.422 1 48.19 43 LYS B O 1
ATOM 2055 N N . ASN B 1 44 ? -7.375 1.874 21.484 1 59.88 44 ASN B N 1
ATOM 2056 C CA . ASN B 1 44 ? -7.367 2.889 20.438 1 59.88 44 ASN B CA 1
ATOM 2057 C C . ASN B 1 44 ? -6.242 2.654 19.438 1 59.88 44 ASN B C 1
ATOM 2059 O O . ASN B 1 44 ? -5.066 2.631 19.812 1 59.88 44 ASN B O 1
ATOM 2063 N N . ASN B 1 45 ? -6.34 2.014 18.359 1 74.56 45 ASN B N 1
ATOM 2064 C CA . ASN B 1 45 ? -5.508 1.691 17.203 1 74.56 45 ASN B CA 1
ATOM 2065 C C . ASN B 1 45 ? -4.945 2.949 16.547 1 74.56 45 ASN B C 1
ATOM 2067 O O . ASN B 1 45 ? -4.617 2.941 15.359 1 74.56 45 ASN B O 1
ATOM 2071 N N . ARG B 1 46 ? -4.809 4.012 17.453 1 84.88 46 ARG B N 1
ATOM 2072 C CA . ARG B 1 46 ? -4.277 5.254 16.891 1 84.88 46 ARG B CA 1
ATOM 2073 C C . ARG B 1 46 ? -2.754 5.227 16.844 1 84.88 46 ARG B C 1
ATOM 2075 O O . ARG B 1 46 ? -2.109 4.719 17.766 1 84.88 46 ARG B O 1
ATOM 2082 N N . GLN B 1 47 ? -2.229 5.645 15.852 1 87.75 47 GLN B N 1
ATOM 2083 C CA . GLN B 1 47 ? -0.788 5.789 15.68 1 87.75 47 GLN B CA 1
ATOM 2084 C C . GLN B 1 47 ? -0.388 7.262 15.609 1 87.75 47 GLN B C 1
ATOM 2086 O O . GLN B 1 47 ? -1.144 8.094 15.094 1 87.75 47 GLN B O 1
ATOM 2091 N N . GLU B 1 48 ? 0.747 7.543 16.125 1 92.81 48 GLU B N 1
ATOM 2092 C CA . GLU B 1 48 ? 1.219 8.922 16.172 1 92.81 48 GLU B CA 1
ATOM 2093 C C . GLU B 1 48 ? 2.625 9.047 15.594 1 92.81 48 GLU B C 1
ATOM 2095 O O . GLU B 1 48 ? 3.486 8.203 15.859 1 92.81 48 GLU B O 1
ATOM 2100 N N . PHE B 1 49 ? 2.85 10.055 14.789 1 92.62 49 PHE B N 1
ATOM 2101 C CA . PHE B 1 49 ? 4.145 10.352 14.195 1 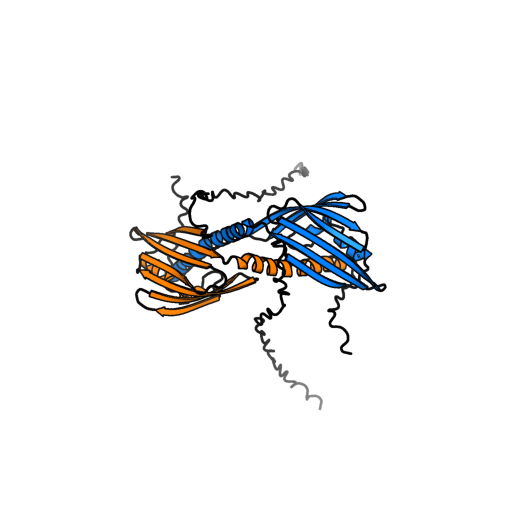92.62 49 PHE B CA 1
ATOM 2102 C C . PHE B 1 49 ? 4.512 11.82 14.406 1 92.62 49 PHE B C 1
ATOM 2104 O O . PHE B 1 49 ? 3.652 12.695 14.328 1 92.62 49 PHE B O 1
ATOM 2111 N N . THR B 1 50 ? 5.773 12.055 14.703 1 94.62 50 THR B N 1
ATOM 2112 C CA . THR B 1 50 ? 6.238 13.414 14.945 1 94.62 50 THR B CA 1
ATOM 2113 C C . THR B 1 50 ? 7.539 13.688 14.203 1 94.62 50 THR B C 1
ATOM 2115 O O . THR B 1 50 ? 8.391 12.797 14.086 1 94.62 50 THR B O 1
ATOM 2118 N N . ASP B 1 51 ? 7.719 14.852 13.633 1 93 51 ASP B N 1
ATOM 2119 C CA . ASP B 1 51 ? 8.961 15.367 13.07 1 93 51 ASP B CA 1
ATOM 2120 C C . ASP B 1 51 ? 9.273 16.766 13.617 1 93 51 ASP B C 1
ATOM 2122 O O . ASP B 1 51 ? 8.375 17.578 13.789 1 93 51 ASP B O 1
ATOM 2126 N N . GLN B 1 52 ? 10.492 16.969 13.977 1 94 52 GLN B N 1
ATOM 2127 C CA . GLN B 1 52 ? 10.945 18.266 14.5 1 94 52 GLN B CA 1
ATOM 2128 C C . GLN B 1 52 ? 12.156 18.766 13.727 1 94 52 GLN B C 1
ATOM 2130 O O . GLN B 1 52 ? 13.086 18.016 13.445 1 94 52 GLN B O 1
ATOM 2135 N N . ARG B 1 53 ? 12.078 20.109 13.414 1 91.12 53 ARG B N 1
ATOM 2136 C CA . ARG B 1 53 ? 13.172 20.734 12.688 1 91.12 53 ARG B CA 1
ATOM 2137 C C . ARG B 1 53 ? 13.43 22.156 13.203 1 91.12 53 ARG B C 1
ATOM 2139 O O . ARG B 1 53 ? 12.492 22.875 13.539 1 91.12 53 ARG B O 1
ATOM 2146 N N . ILE B 1 54 ? 14.68 22.469 13.211 1 90.06 54 ILE B N 1
ATOM 2147 C CA . ILE B 1 54 ? 15.039 23.875 13.422 1 90.06 54 ILE B CA 1
ATOM 2148 C C . ILE B 1 54 ? 15.266 24.562 12.078 1 90.06 54 ILE B C 1
ATOM 2150 O O . ILE B 1 54 ? 16.047 24.078 11.25 1 90.06 54 ILE B O 1
ATOM 2154 N N . VAL B 1 55 ? 14.57 25.672 11.93 1 90.25 55 VAL B N 1
ATOM 2155 C CA . VAL B 1 55 ? 14.641 26.328 10.633 1 90.25 55 VAL B CA 1
ATOM 2156 C C . VAL B 1 55 ? 15.062 27.781 10.805 1 90.25 55 VAL B C 1
ATOM 2158 O O . VAL B 1 55 ? 14.992 28.328 11.906 1 90.25 55 VAL B O 1
ATOM 2161 N N . ARG B 1 56 ? 15.516 28.438 9.656 1 89 56 ARG B N 1
ATOM 2162 C CA . ARG B 1 56 ? 15.922 29.844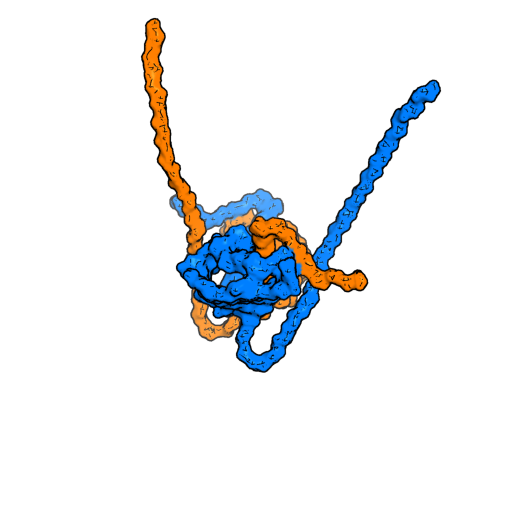 9.633 1 89 56 ARG B CA 1
ATOM 2163 C C . ARG B 1 56 ? 14.797 30.734 9.109 1 89 56 ARG B C 1
ATOM 2165 O O . ARG B 1 56 ? 15.016 31.562 8.227 1 89 56 ARG B O 1
ATOM 2172 N N . PHE B 1 57 ? 13.672 30.469 9.555 1 91.12 57 PHE B N 1
ATOM 2173 C CA . PHE B 1 57 ? 12.477 31.266 9.328 1 91.12 57 PHE B CA 1
ATOM 2174 C C . PHE B 1 57 ? 11.883 31.75 10.641 1 91.12 57 PHE B C 1
ATOM 2176 O O . PHE B 1 57 ? 12.078 31.125 11.688 1 91.12 57 PHE B O 1
ATOM 2183 N N . THR B 1 58 ? 11.25 32.844 10.523 1 90.12 58 THR B N 1
ATOM 2184 C CA . THR B 1 58 ? 10.492 33.25 11.695 1 90.12 58 THR B CA 1
ATOM 2185 C C . THR B 1 58 ? 9.25 32.406 11.883 1 90.12 58 THR B C 1
ATOM 2187 O O . THR B 1 58 ? 8.797 31.734 10.938 1 90.12 58 THR B O 1
ATOM 2190 N N . LYS B 1 59 ? 8.758 32.406 13.062 1 93.44 59 LYS B N 1
ATOM 2191 C CA . LYS B 1 59 ? 7.543 31.641 13.336 1 93.44 59 LYS B CA 1
ATOM 2192 C C . LYS B 1 59 ? 6.391 32.094 12.453 1 93.44 59 LYS B C 1
ATOM 2194 O O . LYS B 1 59 ? 5.594 31.297 11.984 1 93.44 59 LYS B O 1
ATOM 2199 N N . THR B 1 60 ? 6.332 33.438 12.219 1 94.38 60 THR B N 1
ATOM 2200 C CA . THR B 1 60 ? 5.25 34 11.414 1 94.38 60 THR B CA 1
ATOM 2201 C C . THR B 1 60 ? 5.355 33.531 9.961 1 94.38 60 THR B C 1
ATOM 2203 O O . THR B 1 60 ? 4.348 33.188 9.336 1 94.38 60 THR B O 1
ATOM 2206 N N . GLN B 1 61 ? 6.539 33.469 9.461 1 92.06 61 GLN B N 1
ATOM 2207 C CA . GLN B 1 61 ? 6.754 33.031 8.086 1 92.06 61 GLN B CA 1
ATOM 2208 C C . GLN B 1 61 ? 6.273 31.609 7.879 1 92.06 61 GLN B C 1
ATOM 2210 O O . GLN B 1 61 ? 5.5 31.328 6.961 1 92.06 61 GLN B O 1
ATOM 2215 N N . ILE B 1 62 ? 6.762 30.688 8.719 1 93.62 62 ILE B N 1
ATOM 2216 C CA . ILE B 1 62 ? 6.41 29.281 8.539 1 93.62 62 ILE B CA 1
ATOM 2217 C C . ILE B 1 62 ? 4.93 29.078 8.844 1 93.62 62 ILE B C 1
ATOM 2219 O O . ILE B 1 62 ? 4.25 28.297 8.172 1 93.62 62 ILE B O 1
ATOM 2223 N N . TYR B 1 63 ? 4.422 29.766 9.852 1 96.44 63 TYR B N 1
ATOM 2224 C CA . TYR B 1 63 ? 2.992 29.734 10.125 1 96.44 63 TYR B CA 1
ATOM 2225 C C . TYR B 1 63 ? 2.188 30.078 8.875 1 96.44 63 TYR B C 1
ATOM 2227 O O . TYR B 1 63 ? 1.22 29.375 8.547 1 96.44 63 TYR B O 1
ATOM 2235 N N . ASN B 1 64 ? 2.592 31.109 8.242 1 96.12 64 ASN B N 1
ATOM 2236 C CA . ASN B 1 64 ? 1.854 31.578 7.074 1 96.12 64 ASN B CA 1
ATOM 2237 C C . ASN B 1 64 ? 1.833 30.531 5.969 1 96.12 64 ASN B C 1
ATOM 2239 O O . ASN B 1 64 ? 0.836 30.391 5.258 1 96.12 64 ASN B O 1
ATOM 2243 N N . VAL B 1 65 ? 2.879 29.828 5.844 1 95.75 65 VAL B N 1
ATOM 2244 C CA . VAL B 1 65 ? 2.943 28.781 4.836 1 95.75 65 VAL B CA 1
ATOM 2245 C C . VAL B 1 65 ? 1.979 27.641 5.199 1 95.75 65 VAL B C 1
ATOM 2247 O O . VAL B 1 65 ? 1.219 27.172 4.352 1 95.75 65 VAL B O 1
ATOM 2250 N N . VAL B 1 66 ? 1.981 27.234 6.441 1 97.75 66 VAL B N 1
ATOM 2251 C CA . VAL B 1 66 ? 1.17 26.125 6.914 1 97.75 66 VAL B CA 1
ATOM 2252 C C . VAL B 1 66 ? -0.309 26.5 6.867 1 97.75 66 VAL B C 1
ATOM 2254 O O . VAL B 1 66 ? -1.156 25.672 6.516 1 97.75 66 VAL B O 1
ATOM 2257 N N . ALA B 1 67 ? -0.602 27.75 7.125 1 97.75 67 ALA B N 1
ATOM 2258 C CA . ALA B 1 67 ? -1.984 28.203 7.238 1 97.75 67 ALA B CA 1
ATOM 2259 C C . ALA B 1 67 ? -2.596 28.453 5.859 1 97.75 67 ALA B C 1
ATOM 2261 O O . ALA B 1 67 ? -3.811 28.625 5.734 1 97.75 67 ALA B O 1
ATOM 2262 N N . ASN B 1 68 ? -1.797 28.5 4.875 1 96.88 68 ASN B N 1
ATOM 2263 C CA . ASN B 1 68 ? -2.307 28.75 3.533 1 96.88 68 ASN B CA 1
ATOM 2264 C C . ASN B 1 68 ? -2.709 27.453 2.832 1 96.88 68 ASN B C 1
ATOM 2266 O O . ASN B 1 68 ? -2.07 27.047 1.858 1 96.88 68 ASN B O 1
ATOM 2270 N N . VAL B 1 69 ? -3.824 26.938 3.133 1 97.88 69 VAL B N 1
ATOM 2271 C CA . VAL B 1 69 ? -4.277 25.609 2.729 1 97.88 69 VAL B CA 1
ATOM 2272 C C . VAL B 1 69 ? -4.566 25.594 1.229 1 97.88 69 VAL B C 1
ATOM 2274 O O . VAL B 1 69 ? -4.34 24.578 0.557 1 97.88 69 VAL B O 1
ATOM 2277 N N . ASP B 1 70 ? -4.965 26.688 0.663 1 96.69 70 ASP B N 1
ATOM 2278 C CA . ASP B 1 70 ? -5.328 26.75 -0.75 1 96.69 70 ASP B CA 1
ATOM 2279 C C . ASP B 1 70 ? -4.133 26.422 -1.639 1 96.69 70 ASP B C 1
ATOM 2281 O O . ASP B 1 70 ? -4.305 25.984 -2.781 1 96.69 70 ASP B O 1
ATOM 2285 N N . ASP B 1 71 ? -2.943 26.547 -1.157 1 96.12 71 ASP B N 1
ATOM 2286 C CA . ASP B 1 71 ? -1.746 26.312 -1.963 1 96.12 71 ASP B CA 1
ATOM 2287 C C . ASP B 1 71 ? -1.245 24.891 -1.812 1 96.12 71 ASP B C 1
ATOM 2289 O O . ASP B 1 71 ? -0.301 24.484 -2.492 1 96.12 71 ASP B O 1
ATOM 2293 N N . TYR B 1 72 ? -1.865 24.094 -0.997 1 97.56 72 TYR B N 1
ATOM 2294 C CA . TYR B 1 72 ? -1.322 22.781 -0.659 1 97.56 72 TYR B CA 1
ATOM 2295 C C . TYR B 1 72 ? -1.163 21.906 -1.905 1 97.56 72 TYR B C 1
ATOM 2297 O O . TYR B 1 72 ? -0.156 21.219 -2.062 1 97.56 72 TYR B O 1
ATOM 2305 N N . GLU B 1 73 ? -2.131 21.953 -2.773 1 96.12 73 GLU B N 1
ATOM 2306 C CA . GLU B 1 73 ? -2.102 21.109 -3.969 1 96.12 73 GLU B CA 1
ATOM 2307 C C . GLU B 1 73 ? -0.906 21.453 -4.855 1 96.12 73 GLU B C 1
ATOM 2309 O O . GLU B 1 73 ? -0.518 20.656 -5.715 1 96.12 73 GLU B O 1
ATOM 2314 N N . GLN B 1 74 ? -0.248 22.578 -4.605 1 93.88 74 GLN B N 1
ATOM 2315 C CA . GLN B 1 74 ? 0.871 23.031 -5.434 1 93.88 74 GLN B CA 1
ATOM 2316 C C . GLN B 1 74 ? 2.174 22.359 -4.992 1 93.88 74 GLN B C 1
ATOM 2318 O O . GLN B 1 74 ? 3.129 22.281 -5.766 1 93.88 74 GLN B O 1
ATOM 2323 N N . PHE B 1 75 ? 2.215 21.891 -3.766 1 93.62 75 PHE B N 1
ATOM 2324 C CA . PHE B 1 75 ? 3.557 21.5 -3.352 1 93.62 75 PHE B CA 1
ATOM 2325 C C . PHE B 1 75 ? 3.502 20.281 -2.441 1 93.62 75 PHE B C 1
ATOM 2327 O O . PHE B 1 75 ? 4.523 19.625 -2.209 1 93.62 75 PHE B O 1
ATOM 2334 N N . LEU B 1 76 ? 2.371 19.891 -1.857 1 94.94 76 LEU B N 1
ATOM 2335 C CA . LEU B 1 76 ? 2.316 18.734 -0.969 1 94.94 76 LEU B CA 1
ATOM 2336 C C . LEU B 1 76 ? 2.271 17.438 -1.769 1 94.94 76 LEU B C 1
ATOM 2338 O O . LEU B 1 76 ? 1.497 17.312 -2.721 1 94.94 76 LEU B O 1
ATOM 2342 N N . PRO B 1 77 ? 2.949 16.516 -1.155 1 89.12 77 PRO B N 1
ATOM 2343 C CA . PRO B 1 77 ? 2.867 15.211 -1.813 1 89.12 77 PRO B CA 1
ATOM 2344 C C . PRO B 1 77 ? 1.484 14.578 -1.693 1 89.12 77 PRO B C 1
ATOM 2346 O O . PRO B 1 77 ? 0.839 14.688 -0.648 1 89.12 77 PRO B O 1
ATOM 2349 N N . ASN B 1 78 ? 0.985 14.023 -2.809 1 87 78 ASN B N 1
ATOM 2350 C CA . ASN B 1 78 ? -0.235 13.219 -2.869 1 87 78 ASN B CA 1
ATOM 2351 C C . ASN B 1 78 ? -1.48 14.094 -2.73 1 87 78 ASN B C 1
ATOM 2353 O O . ASN B 1 78 ? -2.598 13.578 -2.646 1 87 78 ASN B O 1
ATOM 2357 N N . CYS B 1 79 ? -1.257 15.445 -2.594 1 94.62 79 CYS B N 1
ATOM 2358 C CA . CYS B 1 79 ? -2.414 16.328 -2.541 1 94.62 79 CYS B CA 1
ATOM 2359 C C . CYS B 1 79 ? -2.867 16.719 -3.943 1 94.62 79 CYS B C 1
ATOM 2361 O O . CYS B 1 79 ? -2.158 17.438 -4.652 1 94.62 79 CYS B O 1
ATOM 2363 N N . LEU B 1 80 ? -4.039 16.344 -4.328 1 92.88 80 LEU B N 1
ATOM 2364 C CA . LEU B 1 80 ? -4.566 16.562 -5.668 1 92.88 80 LEU B CA 1
ATOM 2365 C C . LEU B 1 80 ? -5.359 17.875 -5.727 1 92.88 80 LEU B C 1
ATOM 2367 O O . LEU B 1 80 ? -5.328 18.578 -6.738 1 92.88 80 LEU B O 1
ATOM 2371 N N . GLU B 1 81 ? -6.098 18.109 -4.711 1 96.19 81 GLU B N 1
ATOM 2372 C CA . GLU B 1 81 ? -6.887 19.328 -4.594 1 96.19 81 GLU B CA 1
ATOM 2373 C C . GLU B 1 81 ? -6.891 19.844 -3.16 1 96.19 81 GLU B C 1
ATOM 2375 O O . GLU B 1 81 ? -6.891 19.062 -2.209 1 96.19 81 GLU B O 1
ATOM 2380 N N . SER B 1 82 ? -6.891 21.078 -2.977 1 97.56 82 SER B N 1
ATOM 2381 C CA . SER B 1 82 ? -7.023 21.75 -1.688 1 97.56 82 SER B CA 1
ATOM 2382 C C . SER B 1 82 ? -7.934 22.969 -1.795 1 97.56 82 SER B C 1
ATOM 2384 O O . SER B 1 82 ? -7.676 23.875 -2.594 1 97.56 82 SER B O 1
ATOM 2386 N N . THR B 1 83 ? -8.977 22.969 -0.989 1 97.56 83 THR B N 1
ATOM 2387 C CA . THR B 1 83 ? -9.961 24.047 -1.075 1 97.56 83 THR B CA 1
ATOM 2388 C C . THR B 1 83 ? -10.383 24.5 0.318 1 97.56 83 THR B C 1
ATOM 2390 O O . THR B 1 83 ? -10.758 23.688 1.16 1 97.56 83 THR B O 1
ATOM 2393 N N . VAL B 1 84 ? -10.367 25.828 0.565 1 98.06 84 VAL B N 1
ATOM 2394 C CA . VAL B 1 84 ? -10.891 26.391 1.807 1 98.06 84 VAL B CA 1
ATOM 2395 C C . VAL B 1 84 ? -12.383 26.656 1.664 1 98.06 84 VAL B C 1
ATOM 2397 O O . VAL B 1 84 ? -12.812 27.375 0.751 1 98.06 84 VAL B O 1
ATOM 2400 N N . LEU B 1 85 ? -13.094 26.094 2.49 1 97.5 85 LEU B N 1
ATOM 2401 C CA . LEU B 1 85 ? -14.547 26.203 2.422 1 97.5 85 LEU B CA 1
ATOM 2402 C C . LEU B 1 85 ? -15.023 27.422 3.207 1 97.5 85 LEU B C 1
ATOM 2404 O O . LEU B 1 85 ? -15.961 28.109 2.785 1 97.5 85 LEU B O 1
ATOM 2408 N N . SER B 1 86 ? -14.508 27.688 4.379 1 97.56 86 SER B N 1
ATOM 2409 C CA . SER B 1 86 ? -14.805 28.844 5.223 1 97.56 86 SER B CA 1
ATOM 2410 C C . SER B 1 86 ? -13.594 29.219 6.07 1 97.56 86 SER B C 1
ATOM 2412 O O . SER B 1 86 ? -12.766 28.375 6.406 1 97.56 86 SER B O 1
ATOM 2414 N N . ARG B 1 87 ? -13.531 30.547 6.324 1 95.88 87 ARG B N 1
ATOM 2415 C CA . ARG B 1 87 ? -12.391 31.016 7.098 1 95.88 87 ARG B CA 1
ATOM 2416 C C . ARG B 1 87 ? -12.797 32.125 8.055 1 95.88 87 ARG B C 1
ATOM 2418 O O . ARG B 1 87 ? -13.547 33.031 7.688 1 95.88 87 ARG B O 1
ATOM 2425 N N . SER B 1 88 ? -12.43 31.953 9.234 1 95.69 88 SER B N 1
ATOM 2426 C CA . SER B 1 88 ? -12.43 32.969 10.281 1 95.69 88 SER B CA 1
ATOM 2427 C C . SER B 1 88 ? -11.023 33.188 10.828 1 95.69 88 SER B C 1
ATOM 2429 O O . SER B 1 88 ? -10.086 32.5 10.445 1 95.69 88 SER B O 1
ATOM 2431 N N . PRO B 1 89 ? -10.805 34.219 11.617 1 93.75 89 PRO B N 1
ATOM 2432 C CA . PRO B 1 89 ? -9.453 34.469 12.117 1 93.75 89 PRO B CA 1
ATOM 2433 C C . PRO B 1 89 ? -8.867 33.312 12.883 1 93.75 89 PRO B C 1
ATOM 2435 O O . PRO B 1 89 ? -7.652 33.062 12.844 1 93.75 89 PRO B O 1
ATOM 2438 N N . ASP B 1 90 ? -9.727 32.5 13.531 1 96.81 90 ASP B N 1
ATOM 2439 C CA . ASP B 1 90 ? -9.172 31.484 14.406 1 96.81 90 ASP B CA 1
ATOM 2440 C C . ASP B 1 90 ? -9.625 30.094 13.961 1 96.81 90 ASP B C 1
ATOM 2442 O O . ASP B 1 90 ? -9.359 29.094 14.648 1 96.81 90 ASP B O 1
ATOM 2446 N N . ARG B 1 91 ? -10.375 30.078 12.875 1 97.62 91 ARG B N 1
ATOM 2447 C CA . ARG B 1 91 ? -10.898 28.781 12.438 1 97.62 91 ARG B CA 1
ATOM 2448 C C . ARG B 1 91 ? -11.055 28.75 10.922 1 97.62 91 ARG B C 1
ATOM 2450 O O . ARG B 1 91 ? -11.328 29.766 10.289 1 97.62 91 ARG B O 1
ATOM 2457 N N . MET B 1 92 ? -10.844 27.609 10.406 1 98 92 MET B N 1
ATOM 2458 C CA . MET B 1 92 ? -10.977 27.375 8.969 1 98 92 MET B CA 1
ATOM 2459 C C . MET B 1 92 ? -11.516 25.984 8.688 1 98 92 MET B C 1
ATOM 2461 O O . MET B 1 92 ? -11.219 25.031 9.422 1 98 92 MET B O 1
ATOM 2465 N N . GLU B 1 93 ? -12.375 25.906 7.73 1 98.06 93 GLU B N 1
ATOM 2466 C CA . GLU B 1 93 ? -12.797 24.625 7.191 1 98.06 93 GLU B CA 1
ATOM 2467 C C . GLU B 1 93 ? -12.266 24.422 5.773 1 98.06 93 GLU B C 1
ATOM 2469 O O . GLU B 1 93 ? -12.352 25.312 4.934 1 98.06 93 GLU B O 1
ATOM 2474 N N . ALA B 1 94 ? -11.664 23.266 5.578 1 98.06 94 ALA B N 1
ATOM 2475 C CA . ALA B 1 94 ? -11.062 23 4.273 1 98.06 94 ALA B CA 1
ATOM 2476 C C . ALA B 1 94 ? -11.328 21.578 3.812 1 98.06 94 ALA B C 1
ATOM 2478 O O . ALA B 1 94 ? -11.633 20.703 4.629 1 98.06 94 ALA B O 1
ATOM 2479 N N . GLU B 1 95 ? -11.297 21.391 2.52 1 97.44 95 GLU B N 1
ATOM 2480 C CA . GLU B 1 95 ? -11.43 20.094 1.876 1 97.44 95 GLU B CA 1
ATOM 2481 C C . GLU B 1 95 ? -10.195 19.766 1.044 1 97.44 95 GLU B C 1
ATOM 2483 O O . GLU B 1 95 ? -9.711 20.594 0.28 1 97.44 95 GLU B O 1
ATOM 2488 N N . LEU B 1 96 ? -9.641 18.547 1.271 1 96.5 96 LEU B N 1
ATOM 2489 C CA . LEU B 1 96 ? -8.523 18.047 0.474 1 96.5 96 LEU B CA 1
ATOM 2490 C C . LEU B 1 96 ? -8.906 16.797 -0.284 1 96.5 96 LEU B C 1
ATOM 2492 O O . LEU B 1 96 ? -9.711 15.984 0.206 1 96.5 96 LEU B O 1
ATOM 2496 N N . VAL B 1 97 ? -8.398 16.641 -1.474 1 94 97 VAL B N 1
ATOM 2497 C CA . VAL B 1 97 ? -8.383 15.375 -2.207 1 94 97 VAL B CA 1
ATOM 2498 C C . VAL B 1 97 ? -6.961 14.828 -2.275 1 94 97 VAL B C 1
ATOM 2500 O O . VAL B 1 97 ? -6.066 15.477 -2.82 1 94 97 VAL B O 1
ATOM 2503 N N . VAL B 1 98 ? -6.828 13.609 -1.677 1 91.38 98 VAL B N 1
ATOM 2504 C CA . VAL B 1 98 ? -5.488 13.023 -1.614 1 91.38 98 VAL B CA 1
ATOM 2505 C C . VAL B 1 98 ? -5.473 11.695 -2.359 1 91.38 98 VAL B C 1
ATOM 2507 O O . VAL B 1 98 ? -6.449 10.938 -2.322 1 91.38 98 VAL B O 1
ATOM 2510 N N . GLY B 1 99 ? -4.352 11.445 -3.049 1 82.69 99 GLY B N 1
ATOM 2511 C CA . GLY B 1 99 ? -4.188 10.219 -3.807 1 82.69 99 GLY B CA 1
ATOM 2512 C C . GLY B 1 99 ? -2.945 9.438 -3.42 1 82.69 99 GLY B C 1
ATOM 2513 O O . GLY B 1 99 ? -1.87 10.016 -3.256 1 82.69 99 GLY B O 1
ATOM 2514 N N . PHE B 1 100 ? -3.123 8.164 -3.17 1 72.12 100 PHE B N 1
ATOM 2515 C CA . PHE B 1 100 ? -2.012 7.234 -3.035 1 72.12 100 PHE B CA 1
ATOM 2516 C C . PHE B 1 100 ? -2.014 6.219 -4.172 1 72.12 100 PHE B C 1
ATOM 2518 O O . PHE B 1 100 ? -2.561 5.125 -4.031 1 72.12 100 PHE B O 1
ATOM 2525 N N . PRO B 1 101 ? -1.421 6.652 -5.234 1 65.38 101 PRO B N 1
ATOM 2526 C CA . PRO B 1 101 ? -1.446 5.742 -6.383 1 65.38 101 PRO B CA 1
ATOM 2527 C C . PRO B 1 101 ? -0.837 4.379 -6.066 1 65.38 101 PRO B C 1
ATOM 2529 O O . PRO B 1 101 ? 0.094 4.285 -5.262 1 65.38 101 PRO B O 1
ATOM 2532 N N . PRO B 1 102 ? -1.393 3.461 -6.926 1 52.19 102 PRO B N 1
ATOM 2533 C CA . PRO B 1 102 ? -2.453 3.514 -7.934 1 52.19 102 PRO B CA 1
ATOM 2534 C C . PRO B 1 102 ? -3.836 3.232 -7.352 1 52.19 102 PRO B C 1
ATOM 2536 O O . PRO B 1 102 ? -4.82 3.15 -8.094 1 52.19 102 PRO B O 1
ATOM 2539 N N . LEU B 1 103 ? -3.902 3.348 -5.961 1 61.62 103 LEU B N 1
ATOM 2540 C CA . LEU B 1 103 ? -5.039 2.574 -5.477 1 61.62 103 LEU B CA 1
ATOM 2541 C C . LEU B 1 103 ? -6.027 3.469 -4.738 1 61.62 103 LEU B C 1
ATOM 2543 O O . LEU B 1 103 ? -7.234 3.205 -4.746 1 61.62 103 LEU B O 1
ATOM 2547 N N . ILE B 1 104 ? -5.559 4.516 -4.203 1 70.81 104 ILE B N 1
ATOM 2548 C CA . ILE B 1 104 ? -6.473 5.137 -3.252 1 70.81 104 ILE B CA 1
ATOM 2549 C C . ILE B 1 104 ? -6.566 6.637 -3.525 1 70.81 104 ILE B C 1
ATOM 2551 O O . ILE B 1 104 ? -5.551 7.293 -3.766 1 70.81 104 ILE B O 1
ATOM 2555 N N . THR B 1 105 ? -7.758 7.102 -3.703 1 82.31 105 THR B N 1
ATOM 2556 C CA . THR B 1 105 ? -8.055 8.531 -3.656 1 82.31 105 THR B CA 1
ATOM 2557 C C . THR B 1 105 ? -9.109 8.828 -2.598 1 82.31 105 THR B C 1
ATOM 2559 O O . THR B 1 105 ? -10.109 8.117 -2.494 1 82.31 105 THR B O 1
ATOM 2562 N N . GLU B 1 106 ? -8.836 9.836 -1.815 1 86.25 106 GLU B N 1
ATOM 2563 C CA . GLU B 1 106 ? -9.742 10.172 -0.72 1 86.25 106 GLU B CA 1
ATOM 2564 C C . GLU B 1 106 ? -10.008 11.672 -0.657 1 86.25 106 GLU B C 1
ATOM 2566 O O . GLU B 1 106 ? -9.094 12.477 -0.833 1 86.25 106 GLU B O 1
ATOM 2571 N N . LYS B 1 107 ? -11.266 11.93 -0.527 1 92.5 107 LYS B N 1
ATOM 2572 C CA . LYS B 1 107 ? -11.688 13.297 -0.241 1 92.5 107 LYS B CA 1
ATOM 2573 C C . LYS B 1 107 ? -12.172 13.43 1.199 1 92.5 107 LYS B C 1
ATOM 2575 O O . LYS B 1 107 ? -12.969 12.617 1.671 1 92.5 107 LYS B O 1
ATOM 2580 N N . TYR B 1 108 ? -11.68 14.43 1.949 1 94.31 108 TYR B N 1
ATOM 2581 C CA . TYR B 1 108 ? -12.117 14.609 3.328 1 94.31 108 TYR B CA 1
ATOM 2582 C C . TYR B 1 108 ? -12.07 16.078 3.725 1 94.31 108 TYR B C 1
ATOM 2584 O O . TYR B 1 108 ? -11.43 16.891 3.055 1 94.31 108 TYR B O 1
ATOM 2592 N N . THR B 1 109 ? -12.789 16.406 4.762 1 96.88 109 THR B N 1
ATOM 2593 C CA . THR B 1 109 ? -12.836 17.766 5.285 1 96.88 109 THR B CA 1
ATOM 2594 C C . THR B 1 109 ? -12.109 17.859 6.621 1 96.88 109 THR B C 1
ATOM 2596 O O . THR B 1 109 ? -12.016 16.859 7.352 1 96.88 109 THR B O 1
ATOM 2599 N N . SER B 1 110 ? -11.555 18.938 6.867 1 97.5 110 SER B N 1
ATOM 2600 C CA . SER B 1 110 ? -10.883 19.188 8.141 1 97.5 110 SER B CA 1
ATOM 2601 C C . SER B 1 110 ? -11.344 20.5 8.773 1 97.5 110 SER B C 1
ATOM 2603 O O . SER B 1 110 ? -11.672 21.453 8.062 1 97.5 110 SER B O 1
ATOM 2605 N N . ILE B 1 111 ? -11.445 20.531 10.07 1 97.94 111 ILE B N 1
ATOM 2606 C CA . ILE B 1 111 ? -11.531 21.766 10.844 1 97.94 111 ILE B CA 1
ATOM 2607 C C . ILE B 1 111 ? -10.141 22.156 11.328 1 97.94 111 ILE B C 1
ATOM 2609 O O . ILE B 1 111 ? -9.445 21.359 11.961 1 97.94 111 ILE B O 1
ATOM 2613 N N . ILE B 1 112 ? -9.781 23.391 10.984 1 98.31 112 ILE B N 1
ATOM 2614 C CA . ILE B 1 112 ? -8.445 23.875 11.305 1 98.31 112 ILE B CA 1
ATOM 2615 C C . ILE B 1 112 ? -8.531 25.016 12.32 1 98.31 112 ILE B C 1
ATOM 2617 O O . ILE B 1 112 ? -9.211 26 12.086 1 98.31 112 ILE B O 1
ATOM 2621 N N . TYR B 1 113 ? -7.895 24.859 13.445 1 98.5 113 TYR B N 1
ATOM 2622 C CA . TYR B 1 113 ? -7.801 25.891 14.469 1 98.5 113 TYR B CA 1
ATOM 2623 C C . TYR B 1 113 ? -6.484 26.656 14.359 1 98.5 113 TYR B C 1
ATOM 2625 O O . TYR B 1 113 ? -5.41 26.047 14.336 1 98.5 113 TYR B O 1
ATOM 2633 N N . LEU B 1 114 ? -6.656 27.953 14.273 1 98.31 114 LEU B N 1
ATOM 2634 C CA . LEU B 1 114 ? -5.504 28.812 14.016 1 98.31 114 LEU B CA 1
ATOM 2635 C C . LEU B 1 114 ? -5.148 29.625 15.25 1 98.31 114 LEU B C 1
ATOM 2637 O O . LEU B 1 114 ? -5.992 30.344 15.789 1 98.31 114 LEU B O 1
ATOM 2641 N N . ASP B 1 115 ? -4.004 29.469 15.773 1 98 115 ASP B N 1
ATOM 2642 C CA . ASP B 1 115 ? -3.406 30.312 16.812 1 98 115 ASP B CA 1
ATOM 2643 C C . ASP B 1 115 ? -2.154 31.016 16.297 1 98 115 ASP B C 1
ATOM 2645 O O . ASP B 1 115 ? -1.032 30.609 16.594 1 98 115 ASP B O 1
ATOM 2649 N N . LYS B 1 116 ? -2.365 32.062 15.523 1 96.62 116 LYS B N 1
ATOM 2650 C CA . LYS B 1 116 ? -1.287 32.781 14.844 1 96.62 116 LYS B CA 1
ATOM 2651 C C . LYS B 1 116 ? -0.382 33.5 15.852 1 96.62 116 LYS B C 1
ATOM 2653 O O . LYS B 1 116 ? -0.861 34.219 16.719 1 96.62 116 LYS B O 1
ATOM 2658 N N . PRO B 1 117 ? 0.846 33.188 15.68 1 96.31 117 PRO B N 1
ATOM 2659 C CA . PRO B 1 117 ? 1.627 32.344 14.781 1 96.31 117 PRO B CA 1
ATOM 2660 C C . PRO B 1 117 ? 2.188 31.109 15.484 1 96.31 117 PRO B C 1
ATOM 2662 O O . PRO B 1 117 ? 3.314 30.688 15.203 1 96.31 117 PRO B O 1
ATOM 2665 N N . ASN B 1 118 ? 1.499 30.656 16.484 1 97.56 118 ASN B N 1
ATOM 2666 C CA . ASN B 1 118 ? 2.1 29.703 17.422 1 97.56 118 ASN B CA 1
ATOM 2667 C C . ASN B 1 118 ? 1.768 28.266 17.031 1 97.56 118 ASN B C 1
ATOM 2669 O O . ASN B 1 118 ? 2.559 27.359 17.281 1 97.56 118 ASN B O 1
ATOM 2673 N N . ARG B 1 119 ? 0.563 28.188 16.484 1 98.19 119 ARG B N 1
ATOM 2674 C CA . ARG B 1 119 ? 0.092 26.812 16.359 1 98.19 119 ARG B CA 1
ATOM 2675 C C . ARG B 1 119 ? -0.994 26.703 15.305 1 98.19 119 ARG B C 1
ATOM 2677 O O . ARG B 1 119 ? -1.771 27.625 15.094 1 98.19 119 ARG B O 1
ATOM 2684 N N . VAL B 1 120 ? -1.012 25.562 14.602 1 98.5 120 VAL B N 1
ATOM 2685 C CA . VAL B 1 120 ? -2.096 25.156 13.719 1 98.5 120 VAL B CA 1
ATOM 2686 C C . VAL B 1 120 ? -2.543 23.734 14.078 1 98.5 120 VAL B C 1
ATOM 2688 O O . VAL B 1 120 ? -1.743 22.797 14.039 1 98.5 120 VAL B O 1
ATOM 2691 N N . LEU B 1 121 ? -3.783 23.578 14.5 1 98.62 121 LEU B N 1
ATOM 2692 C CA . LEU B 1 121 ? -4.359 22.281 14.836 1 98.62 121 LEU B CA 1
ATOM 2693 C C . LEU B 1 121 ? -5.406 21.859 13.812 1 98.62 121 LEU B C 1
ATOM 2695 O O . LEU B 1 121 ? -6.316 22.641 13.5 1 98.62 121 LEU B O 1
ATOM 2699 N N . VAL B 1 122 ? -5.262 20.672 13.266 1 98.38 122 VAL B N 1
ATOM 2700 C CA . VAL B 1 122 ? -6.145 20.203 12.211 1 98.38 122 VAL B CA 1
ATOM 2701 C C . VAL B 1 122 ? -6.852 18.922 12.656 1 98.38 122 VAL B C 1
ATOM 2703 O O . VAL B 1 122 ? -6.203 17.969 13.094 1 98.38 122 VAL B O 1
ATOM 2706 N N . LYS B 1 123 ? -8.125 18.891 12.57 1 97.62 123 LYS B N 1
ATOM 2707 C CA . LYS B 1 123 ? -8.93 17.703 12.82 1 97.62 123 LYS B CA 1
ATOM 2708 C C . LYS B 1 123 ? -9.664 17.266 11.555 1 97.62 123 LYS B C 1
ATOM 2710 O O . LYS B 1 123 ? -10.516 17.984 11.039 1 97.62 123 LYS B O 1
ATOM 2715 N N . GLY B 1 124 ? -9.266 16.078 11.133 1 96.25 124 GLY B N 1
ATOM 2716 C CA . GLY B 1 124 ? -9.938 15.531 9.969 1 96.25 124 GLY B CA 1
ATOM 2717 C C . GLY B 1 124 ? -11.305 14.953 10.273 1 96.25 124 GLY B C 1
ATOM 2718 O O . GLY B 1 124 ? -11.508 14.352 11.336 1 96.25 124 GLY B O 1
ATOM 2719 N N . MET B 1 125 ? -12.203 15.211 9.258 1 92.19 125 MET B N 1
ATOM 2720 C CA . MET B 1 125 ? -13.57 14.703 9.359 1 92.19 125 MET B CA 1
ATOM 2721 C C . MET B 1 125 ? -14.016 14.07 8.047 1 92.19 125 MET B C 1
ATOM 2723 O O . MET B 1 125 ? -13.43 14.336 6.996 1 92.19 125 MET B O 1
ATOM 2727 N N . ASN B 1 126 ? -15 13.203 8.188 1 89.12 126 ASN B N 1
ATOM 2728 C CA . ASN B 1 126 ? -15.703 12.656 7.031 1 89.12 126 ASN B CA 1
ATOM 2729 C C . ASN B 1 126 ? -14.766 11.875 6.117 1 89.12 126 ASN B C 1
ATOM 2731 O O . ASN B 1 126 ? -14.789 12.055 4.898 1 89.12 126 ASN B O 1
ATOM 2735 N N . SER B 1 127 ? -13.859 11.133 6.668 1 87.5 127 SER B N 1
ATOM 2736 C CA . SER B 1 127 ? -13 10.242 5.891 1 87.5 127 SER B CA 1
ATOM 2737 C C . SER B 1 127 ? -13.57 8.828 5.836 1 87.5 127 SER B C 1
ATOM 2739 O O . SER B 1 127 ? -14.133 8.344 6.824 1 87.5 127 SER B O 1
ATOM 2741 N N . THR B 1 128 ? -13.453 8.25 4.652 1 81.44 128 THR B N 1
ATOM 2742 C CA . THR B 1 128 ? -13.898 6.871 4.508 1 81.44 128 THR B CA 1
ATOM 2743 C C . THR B 1 128 ? -12.773 5.902 4.879 1 81.44 128 THR B C 1
ATOM 2745 O O . THR B 1 128 ? -13.031 4.723 5.145 1 81.44 128 THR B O 1
ATOM 2748 N N . ILE B 1 129 ? -11.602 6.445 4.91 1 78.19 129 ILE B N 1
ATOM 2749 C CA . ILE B 1 129 ? -10.438 5.602 5.133 1 78.19 129 ILE B CA 1
ATOM 2750 C C . ILE B 1 129 ? -9.984 5.719 6.586 1 78.19 129 ILE B C 1
ATOM 2752 O O . ILE B 1 129 ? -9.633 4.715 7.215 1 78.19 129 ILE B O 1
ATOM 2756 N N . LEU B 1 130 ? -10.07 6.902 7.125 1 83.62 130 LEU B N 1
ATOM 2757 C CA . LEU B 1 130 ? -9.547 7.152 8.461 1 83.62 130 LEU B CA 1
ATOM 2758 C C . LEU B 1 130 ? -10.68 7.273 9.477 1 83.62 130 LEU B C 1
ATOM 2760 O O . LEU B 1 130 ? -11.625 8.031 9.266 1 83.62 130 LEU B O 1
ATOM 2764 N N . LYS B 1 131 ? -10.531 6.52 10.477 1 87.25 131 LYS B N 1
ATOM 2765 C CA . LYS B 1 131 ? -11.445 6.668 11.609 1 87.25 131 LYS B CA 1
ATOM 2766 C C . LYS B 1 131 ? -11.125 7.93 12.406 1 87.25 131 LYS B C 1
ATOM 2768 O O . LYS B 1 131 ? -12.023 8.531 13 1 87.25 131 LYS B O 1
ATOM 2773 N N . TYR B 1 132 ? -9.875 8.266 12.477 1 91.56 132 TYR B N 1
ATOM 2774 C CA . TYR B 1 132 ? -9.391 9.422 13.227 1 91.56 132 TYR B CA 1
ATOM 2775 C C . TYR B 1 132 ? -8.195 10.062 12.539 1 91.56 132 TYR B C 1
ATOM 2777 O O . TYR B 1 132 ? -7.316 9.359 12.023 1 91.56 132 TYR B O 1
ATOM 2785 N N . LEU B 1 133 ? -8.195 11.312 12.461 1 94.19 133 LEU B N 1
ATOM 2786 C CA . LEU B 1 133 ? -7.062 12.078 11.953 1 94.19 133 LEU B CA 1
ATOM 2787 C C . LEU B 1 133 ? -6.93 13.414 12.688 1 94.19 133 LEU B C 1
ATOM 2789 O O . LEU B 1 133 ? -7.891 14.18 12.758 1 94.19 133 LEU B O 1
ATOM 2793 N N . GLU B 1 134 ? -5.766 13.633 13.203 1 97.12 134 GLU B N 1
ATOM 2794 C CA . GLU B 1 134 ? -5.434 14.906 13.828 1 97.12 134 GLU B CA 1
ATOM 2795 C C . GLU B 1 134 ? -3.967 15.273 13.609 1 97.12 134 GLU B C 1
ATOM 2797 O O . GLU B 1 134 ? -3.088 14.414 13.711 1 97.12 134 GLU B O 1
ATOM 2802 N N . SER B 1 135 ? -3.754 16.438 13.148 1 97.25 135 SER B N 1
ATOM 2803 C CA . SER B 1 135 ? -2.381 16.922 13.023 1 97.25 135 SER B CA 1
ATOM 2804 C C . SER B 1 135 ? -2.189 18.266 13.727 1 97.25 135 SER B C 1
ATOM 2806 O O . SER B 1 135 ? -3.145 19.016 13.898 1 97.25 135 SER B O 1
ATOM 2808 N N . GLU B 1 136 ? -0.951 18.5 14.125 1 98.38 136 GLU B N 1
ATOM 2809 C CA . GLU B 1 136 ? -0.626 19.734 14.828 1 98.38 136 GLU B CA 1
ATOM 2810 C C . GLU B 1 136 ? 0.743 20.266 14.414 1 98.38 136 GLU B C 1
ATOM 2812 O O . GLU B 1 136 ? 1.718 19.5 14.367 1 98.38 136 GLU B O 1
ATOM 2817 N N . TRP B 1 137 ? 0.732 21.5 14.109 1 98.38 137 TRP B N 1
ATOM 2818 C CA . TRP B 1 137 ? 1.969 22.25 13.906 1 98.38 137 TRP B CA 1
ATOM 2819 C C . TRP B 1 137 ? 2.232 23.203 15.07 1 98.38 137 TRP B C 1
ATOM 2821 O O . TRP B 1 137 ? 1.344 23.953 15.484 1 98.38 137 TRP B O 1
ATOM 2831 N N . LYS B 1 138 ? 3.389 23.156 15.555 1 98.25 138 LYS B N 1
ATOM 2832 C CA . LYS B 1 138 ? 3.826 24.094 16.594 1 98.25 138 LYS B CA 1
ATOM 2833 C C . LYS B 1 138 ? 5.086 24.844 16.156 1 98.25 138 LYS B C 1
ATOM 2835 O O . LYS B 1 138 ? 5.992 24.25 15.57 1 98.25 138 LYS B O 1
ATOM 2840 N N . PHE B 1 139 ? 5.094 26.062 16.453 1 97.12 139 PHE B N 1
ATOM 2841 C CA . PHE B 1 139 ? 6.223 26.922 16.109 1 97.12 139 PHE B CA 1
ATOM 2842 C C . PHE B 1 139 ? 6.766 27.609 17.359 1 97.12 139 PHE B C 1
ATOM 2844 O O . PHE B 1 139 ? 6.059 28.391 18 1 97.12 139 PHE B O 1
ATOM 2851 N N . GLU B 1 140 ? 7.922 27.312 17.672 1 96.38 140 GLU B N 1
ATOM 2852 C CA . GLU B 1 140 ? 8.562 27.891 18.859 1 96.38 140 GLU B CA 1
ATOM 2853 C C . GLU B 1 140 ? 9.812 28.688 18.469 1 96.38 140 GLU B C 1
ATOM 2855 O O . GLU B 1 140 ? 10.766 28.125 17.922 1 96.38 140 GLU B O 1
ATOM 2860 N N . GLU B 1 141 ? 9.773 29.891 18.781 1 94.81 141 GLU B N 1
ATOM 2861 C CA . GLU B 1 141 ? 10.922 30.75 18.516 1 94.81 141 GLU B CA 1
ATOM 2862 C C . GLU B 1 141 ? 12.094 30.422 19.438 1 94.81 141 GLU B C 1
ATOM 2864 O O . GLU B 1 141 ? 11.938 30.422 20.656 1 94.81 141 GLU B O 1
ATOM 2869 N N . LEU B 1 142 ? 13.18 30.125 18.844 1 91.44 142 LEU B N 1
ATOM 2870 C CA . LEU B 1 142 ? 14.391 29.875 19.641 1 91.44 142 LEU B CA 1
ATOM 2871 C C . LEU B 1 142 ? 15.203 31.141 19.797 1 91.44 142 LEU B C 1
ATOM 2873 O O . LEU B 1 142 ? 15.766 31.391 20.875 1 91.44 142 LEU B O 1
ATOM 2877 N N . ASN B 1 143 ? 15.367 31.922 18.781 1 87.19 143 ASN B N 1
ATOM 2878 C CA . ASN B 1 143 ? 15.93 33.25 18.719 1 87.19 143 ASN B CA 1
ATOM 2879 C C . ASN B 1 143 ? 15.375 34.062 17.531 1 87.19 143 ASN B C 1
ATOM 2881 O O . ASN B 1 143 ? 14.383 33.656 16.922 1 87.19 143 ASN B O 1
ATOM 2885 N N . ALA B 1 144 ? 15.953 35.219 17.281 1 81.06 144 ALA B N 1
ATOM 2886 C CA . ALA B 1 144 ? 15.375 36.125 16.312 1 81.06 144 ALA B CA 1
ATOM 2887 C C . ALA B 1 144 ? 15.406 35.5 14.906 1 81.06 144 ALA B C 1
ATOM 2889 O O . ALA B 1 144 ? 14.656 35.938 14.023 1 81.06 144 ALA B O 1
ATOM 2890 N N . LYS B 1 145 ? 16.156 34.406 14.688 1 80.94 145 LYS B N 1
ATOM 2891 C CA . LYS B 1 145 ? 16.328 33.938 13.312 1 80.94 145 LYS B CA 1
ATOM 2892 C C . LYS B 1 145 ? 16.031 32.438 13.203 1 80.94 145 LYS B C 1
ATOM 2894 O O . LYS B 1 145 ? 16.172 31.859 12.133 1 80.94 145 LYS B O 1
ATOM 2899 N N . ARG B 1 146 ? 15.711 31.906 14.344 1 87.69 146 ARG B N 1
ATOM 2900 C CA . ARG B 1 146 ? 15.539 30.453 14.305 1 87.69 146 ARG B CA 1
ATOM 2901 C C . ARG B 1 146 ? 14.219 30.047 14.961 1 87.69 146 ARG B C 1
ATOM 2903 O O . ARG B 1 146 ? 13.828 30.625 15.984 1 87.69 146 ARG B O 1
ATOM 2910 N N . THR B 1 147 ? 13.602 29.141 14.336 1 93.12 147 THR B N 1
ATOM 2911 C CA . THR B 1 147 ? 12.328 28.609 14.828 1 93.12 147 THR B CA 1
ATOM 2912 C C . THR B 1 147 ? 12.367 27.094 14.891 1 93.12 147 THR B C 1
ATOM 2914 O O . THR B 1 147 ? 12.859 26.438 13.969 1 93.12 147 THR B O 1
ATOM 2917 N N . LEU B 1 148 ? 11.922 26.516 16.031 1 93.56 148 LEU B N 1
ATOM 2918 C CA . LEU B 1 148 ? 11.672 25.078 16.125 1 93.56 148 LEU B CA 1
ATOM 2919 C C . LEU B 1 148 ? 10.273 24.734 15.594 1 93.56 148 LEU B C 1
ATOM 2921 O O . LEU B 1 148 ? 9.273 25.219 16.125 1 93.56 148 LEU B O 1
ATOM 2925 N N . VAL B 1 149 ? 10.281 23.984 14.578 1 94.75 149 VAL B N 1
ATOM 2926 C CA . VAL B 1 149 ? 9.031 23.531 13.977 1 94.75 149 VAL B CA 1
ATOM 2927 C C . VAL B 1 149 ? 8.758 22.078 14.367 1 94.75 149 VAL B C 1
ATOM 2929 O O . VAL B 1 149 ? 9.602 21.203 14.164 1 94.75 149 VAL B O 1
ATOM 2932 N N . THR B 1 150 ? 7.59 21.875 14.992 1 95.88 150 THR B N 1
ATOM 2933 C CA . THR B 1 150 ? 7.156 20.531 15.352 1 95.88 150 THR B CA 1
ATOM 2934 C C . THR B 1 150 ? 5.879 20.156 14.609 1 95.88 150 THR B C 1
ATOM 2936 O O . THR B 1 150 ? 4.898 20.906 14.633 1 95.88 150 THR B O 1
ATOM 2939 N N . PHE B 1 151 ? 5.949 19.094 13.938 1 96.44 151 PHE B N 1
ATOM 2940 C CA . PHE B 1 151 ? 4.793 18.547 13.227 1 96.44 151 PHE B CA 1
ATOM 2941 C C . PHE B 1 151 ? 4.414 17.188 13.773 1 96.44 151 PHE B C 1
ATOM 2943 O O . PHE B 1 151 ? 5.219 16.25 13.734 1 96.44 151 PHE B O 1
ATOM 2950 N N . ASN B 1 152 ? 3.166 17.109 14.258 1 96.94 152 ASN B N 1
ATOM 2951 C CA . ASN B 1 152 ? 2.625 15.859 14.789 1 96.94 152 ASN B CA 1
ATOM 2952 C C . ASN B 1 152 ? 1.379 15.414 14.031 1 96.94 152 ASN B C 1
ATOM 2954 O O . ASN B 1 152 ? 0.518 16.234 13.711 1 96.94 152 ASN B O 1
ATOM 2958 N N . VAL B 1 153 ? 1.332 14.109 13.773 1 95.62 153 VAL B N 1
ATOM 2959 C CA . VAL B 1 153 ? 0.145 13.539 13.148 1 95.62 153 VAL B CA 1
ATOM 2960 C C . VAL B 1 153 ? -0.297 12.289 13.906 1 95.62 153 VAL B C 1
ATOM 2962 O O . VAL B 1 153 ? 0.526 11.438 14.242 1 95.62 153 VAL B O 1
ATOM 2965 N N . THR B 1 154 ? -1.603 12.258 14.242 1 93.44 154 THR B N 1
ATOM 2966 C CA . THR B 1 154 ? -2.246 11.102 14.852 1 93.44 154 THR B CA 1
ATOM 2967 C C . THR B 1 154 ? -3.393 10.594 13.977 1 93.44 154 THR B C 1
ATOM 2969 O O . THR B 1 154 ? -4.219 11.383 13.516 1 93.44 154 THR B O 1
ATOM 2972 N N . PHE B 1 155 ? -3.357 9.25 13.773 1 88.81 155 PHE B N 1
ATOM 2973 C CA . PHE B 1 155 ? -4.422 8.734 12.922 1 88.81 155 PHE B CA 1
ATOM 2974 C C . PHE B 1 155 ? -4.812 7.324 13.344 1 88.81 155 PHE B C 1
ATOM 2976 O O . PHE B 1 155 ? -4.098 6.68 14.109 1 88.81 155 PHE B O 1
ATOM 2983 N N . GLU B 1 156 ? -6.012 6.996 12.914 1 85.69 156 GLU B N 1
ATOM 2984 C CA . GLU B 1 156 ? -6.551 5.641 13 1 85.69 156 GLU B CA 1
ATOM 2985 C C . GLU B 1 156 ? -7.285 5.254 11.719 1 85.69 156 GLU B C 1
ATOM 2987 O O . GLU B 1 156 ? -8.172 5.98 11.266 1 85.69 156 GLU B O 1
ATOM 2992 N N . PHE B 1 157 ? -6.828 4.113 11.25 1 79.5 157 PHE B N 1
ATOM 2993 C CA . PHE B 1 157 ? -7.492 3.639 10.039 1 79.5 157 PHE B CA 1
ATOM 2994 C C . PHE B 1 157 ? -8.797 2.93 10.383 1 79.5 157 PHE B C 1
ATOM 2996 O O . PHE B 1 157 ? -8.93 2.354 11.469 1 79.5 157 PHE B O 1
ATOM 3003 N N . GLN B 1 158 ? -9.617 3.029 9.281 1 76.06 158 GLN B N 1
ATOM 3004 C CA . GLN B 1 158 ? -10.82 2.209 9.391 1 76.06 158 GLN B CA 1
ATOM 3005 C C . GLN B 1 158 ? -10.484 0.726 9.266 1 76.06 158 GLN B C 1
ATOM 3007 O O . GLN B 1 158 ? -9.57 0.347 8.531 1 76.06 158 GLN B O 1
ATOM 3012 N N . SER B 1 159 ? -10.891 -0.208 10.047 1 63.62 159 SER B N 1
ATOM 3013 C CA . SER B 1 159 ? -10.648 -1.646 10.078 1 63.62 159 SER B CA 1
ATOM 3014 C C . SER B 1 159 ? -10.805 -2.266 8.695 1 63.62 159 SER B C 1
ATOM 3016 O O . SER B 1 159 ? -10.086 -3.199 8.336 1 63.62 159 SER B O 1
ATOM 3018 N N . THR B 1 160 ? -11.625 -1.719 7.895 1 61.84 160 THR B N 1
ATOM 3019 C CA . THR B 1 160 ? -12.047 -2.355 6.648 1 61.84 160 THR B CA 1
ATOM 3020 C C . THR B 1 160 ? -11.078 -2.023 5.52 1 61.84 160 THR B C 1
ATOM 3022 O O . THR B 1 160 ? -10.984 -2.762 4.535 1 61.84 160 THR B O 1
ATOM 3025 N N . ILE B 1 161 ? -10.219 -1.055 5.699 1 64.5 161 ILE B N 1
ATOM 3026 C CA . ILE B 1 161 ? -9.453 -0.557 4.559 1 64.5 161 ILE 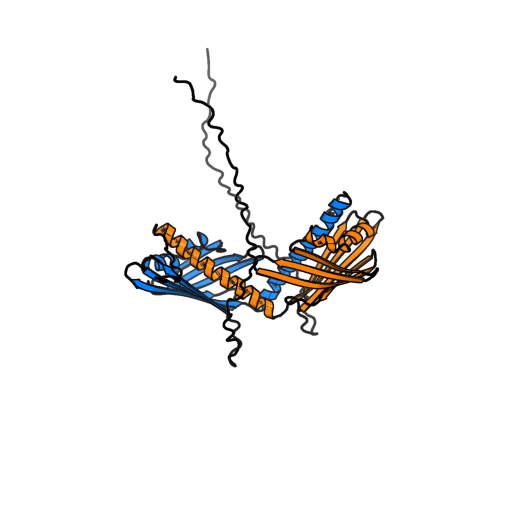B CA 1
ATOM 3027 C C . ILE B 1 161 ? -8.305 -1.515 4.25 1 64.5 161 ILE B C 1
ATOM 3029 O O . ILE B 1 161 ? -7.965 -1.726 3.082 1 64.5 161 ILE B O 1
ATOM 3033 N N . HIS B 1 162 ? -7.938 -2.113 5.332 1 64.31 162 HIS B N 1
ATOM 3034 C CA . HIS B 1 162 ? -6.859 -3.072 5.125 1 64.31 162 HIS B CA 1
ATOM 3035 C C . HIS B 1 162 ? -7.242 -4.117 4.086 1 64.31 162 HIS B C 1
ATOM 3037 O O . HIS B 1 162 ? -6.477 -4.383 3.154 1 64.31 162 HIS B O 1
ATOM 3043 N N . SER B 1 163 ? -8.461 -4.52 4.293 1 65.25 163 SER B N 1
ATOM 3044 C CA . SER B 1 163 ? -8.906 -5.629 3.453 1 65.25 163 SER B CA 1
ATOM 3045 C C . SER B 1 163 ? -9.109 -5.18 2.01 1 65.25 163 SER B C 1
ATOM 3047 O O . SER B 1 163 ? -8.734 -5.887 1.075 1 65.25 163 SER B O 1
ATOM 3049 N N . ARG B 1 164 ? -9.555 -3.92 1.892 1 68.69 164 ARG B N 1
ATOM 3050 C CA . ARG B 1 164 ? -9.859 -3.438 0.548 1 68.69 164 ARG B CA 1
ATOM 3051 C C . ARG B 1 164 ? -8.578 -3.15 -0.229 1 68.69 164 ARG B C 1
ATOM 3053 O O . ARG B 1 164 ? -8.461 -3.516 -1.401 1 68.69 164 ARG B O 1
ATOM 3060 N N . PHE B 1 165 ? -7.66 -2.52 0.449 1 70.69 165 PHE B N 1
ATOM 3061 C CA . PHE B 1 165 ? -6.379 -2.211 -0.176 1 70.69 165 PHE B CA 1
ATOM 3062 C C . PHE B 1 165 ? -5.668 -3.486 -0.613 1 70.69 165 PHE B C 1
ATOM 3064 O O . PHE B 1 165 ? -5.16 -3.568 -1.733 1 70.69 165 PHE B O 1
ATOM 3071 N N . MET B 1 166 ? -5.766 -4.383 0.192 1 72.81 166 MET B N 1
ATOM 3072 C CA . MET B 1 166 ? -5.117 -5.66 -0.091 1 72.81 166 MET B CA 1
ATOM 3073 C C . MET B 1 166 ? -5.816 -6.383 -1.234 1 72.81 166 MET B C 1
ATOM 3075 O O . MET B 1 166 ? -5.164 -6.934 -2.123 1 72.81 166 MET B O 1
ATOM 3079 N N . SER B 1 167 ? -7.082 -6.293 -1.209 1 75.44 167 SER B N 1
ATOM 3080 C CA . SER B 1 167 ? -7.863 -6.938 -2.26 1 75.44 167 SER B CA 1
ATOM 3081 C C . SER B 1 167 ? -7.547 -6.344 -3.627 1 75.44 167 SER B C 1
ATOM 3083 O O . SER B 1 167 ? -7.336 -7.078 -4.598 1 75.44 167 SER B O 1
ATOM 3085 N N . LEU B 1 168 ? -7.52 -5.027 -3.674 1 72.75 168 LEU B N 1
ATOM 3086 C CA . LEU B 1 168 ? -7.23 -4.352 -4.934 1 72.75 168 LEU B CA 1
ATOM 3087 C C . LEU B 1 168 ? -5.812 -4.66 -5.406 1 72.75 168 LEU B C 1
ATOM 3089 O O . LEU B 1 168 ? -5.586 -4.898 -6.594 1 72.75 168 LEU B O 1
ATOM 3093 N N . PHE B 1 169 ? -4.973 -4.711 -4.5 1 76.81 169 PHE B N 1
ATOM 3094 C CA . P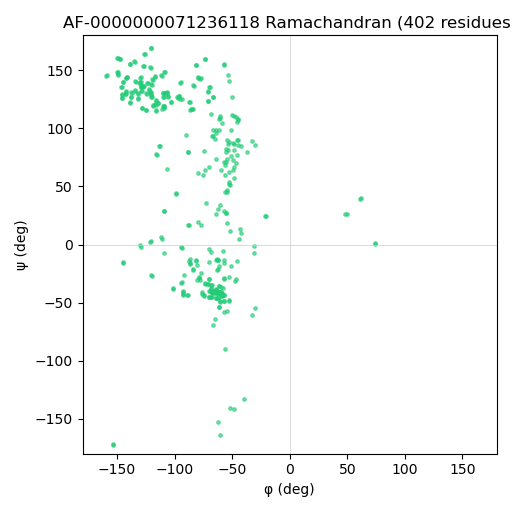HE B 1 169 ? -3.576 -5.004 -4.801 1 76.81 169 PHE B CA 1
ATOM 3095 C C . PHE B 1 169 ? -3.42 -6.43 -5.316 1 76.81 169 PHE B C 1
ATOM 3097 O O . PHE B 1 169 ? -2.791 -6.656 -6.348 1 76.81 169 PHE B O 1
ATOM 3104 N N . PHE B 1 170 ? -4.148 -7.352 -4.727 1 81.69 170 PHE B N 1
ATOM 3105 C CA . PHE B 1 170 ? -3.965 -8.742 -5.113 1 81.69 170 PHE B CA 1
ATOM 3106 C C . PHE B 1 170 ? -4.711 -9.047 -6.406 1 81.69 170 PHE B C 1
ATOM 3108 O O . PHE B 1 170 ? -4.266 -9.883 -7.203 1 81.69 170 PHE B O 1
ATOM 3115 N N . ASP B 1 171 ? -5.754 -8.375 -6.59 1 84.75 171 ASP B N 1
ATOM 3116 C CA . ASP B 1 171 ? -6.438 -8.508 -7.875 1 84.75 171 ASP B CA 1
ATOM 3117 C C . ASP B 1 171 ? -5.531 -8.078 -9.023 1 84.75 171 ASP B C 1
ATOM 3119 O O . ASP B 1 171 ? -5.371 -8.812 -10 1 84.75 171 ASP B O 1
ATOM 3123 N N . ASP B 1 172 ? -4.934 -6.934 -8.875 1 82.94 172 ASP B N 1
ATOM 3124 C CA . ASP B 1 172 ? -3.994 -6.43 -9.867 1 82.94 172 ASP B CA 1
ATOM 3125 C C . ASP B 1 172 ? -2.781 -7.352 -10 1 82.94 172 ASP B C 1
ATOM 3127 O O . ASP B 1 172 ? -2.342 -7.656 -11.109 1 82.94 172 ASP B O 1
ATOM 3131 N N . PHE B 1 173 ? -2.305 -7.836 -8.961 1 86.25 173 PHE B N 1
ATOM 3132 C CA . PHE B 1 173 ? -1.142 -8.711 -8.906 1 86.25 173 PHE B CA 1
ATOM 3133 C C . PHE B 1 173 ? -1.42 -10.031 -9.625 1 86.25 173 PHE B C 1
ATOM 3135 O O . PHE B 1 173 ? -0.577 -10.523 -10.375 1 86.25 173 PHE B O 1
ATOM 3142 N N . THR B 1 174 ? -2.604 -10.555 -9.406 1 91.75 174 THR B N 1
ATOM 3143 C CA . THR B 1 174 ? -2.977 -11.812 -10.047 1 91.75 174 THR B CA 1
ATOM 3144 C C . THR B 1 174 ? -2.98 -11.664 -11.562 1 91.75 174 THR B C 1
ATOM 3146 O O . THR B 1 174 ? -2.432 -12.508 -12.273 1 91.75 174 THR B O 1
ATOM 3149 N N . LYS B 1 175 ? -3.461 -10.609 -12.047 1 91.19 175 LYS B N 1
ATOM 3150 C CA . LYS B 1 175 ? -3.527 -10.359 -13.484 1 91.19 175 LYS B CA 1
ATOM 3151 C C . LYS B 1 175 ? -2.135 -10.133 -14.062 1 91.19 175 LYS B C 1
ATOM 3153 O O . LYS B 1 175 ? -1.803 -10.672 -15.125 1 91.19 175 LYS B O 1
ATOM 3158 N N . LYS B 1 176 ? -1.388 -9.359 -13.383 1 90.25 176 LYS B N 1
ATOM 3159 C CA . LYS B 1 176 ? -0.025 -9.086 -13.828 1 90.25 176 LYS B CA 1
ATOM 3160 C C . LYS B 1 176 ? 0.824 -10.352 -13.812 1 90.25 176 LYS B C 1
ATOM 3162 O O . LYS B 1 176 ? 1.649 -10.562 -14.703 1 90.25 176 LYS B O 1
ATOM 3167 N N . THR B 1 177 ? 0.641 -11.172 -12.82 1 94 177 THR B N 1
ATOM 3168 C CA . THR B 1 177 ? 1.377 -12.422 -12.719 1 94 177 THR B CA 1
ATOM 3169 C C . THR B 1 177 ? 1.018 -13.352 -13.875 1 94 177 THR B C 1
ATOM 3171 O O . THR B 1 177 ? 1.902 -13.898 -14.539 1 94 177 THR B O 1
ATOM 3174 N N . MET B 1 178 ? -0.282 -13.461 -14.141 1 94.19 178 MET B N 1
ATOM 3175 C CA . MET B 1 178 ? -0.727 -14.25 -15.281 1 94.19 178 MET B CA 1
ATOM 3176 C C . MET B 1 178 ? -0.093 -13.742 -16.578 1 94.19 178 MET B C 1
ATOM 3178 O O . MET B 1 178 ? 0.482 -14.523 -17.328 1 94.19 178 MET B O 1
ATOM 3182 N N . LYS B 1 179 ? -0.157 -12.5 -16.766 1 93 179 LYS B N 1
ATOM 3183 C CA . LYS B 1 179 ? 0.408 -11.906 -17.969 1 93 179 LYS B CA 1
ATOM 3184 C C . LYS B 1 179 ? 1.905 -12.18 -18.062 1 93 179 LYS B C 1
ATOM 3186 O O . LYS B 1 179 ? 2.418 -12.453 -19.156 1 93 179 LYS B O 1
ATOM 3191 N N . ALA B 1 180 ? 2.596 -12.094 -16.953 1 93.06 180 ALA B N 1
ATOM 3192 C CA . ALA B 1 180 ? 4.039 -12.328 -16.938 1 93.06 180 ALA B CA 1
ATOM 3193 C C . ALA B 1 180 ? 4.367 -13.758 -17.375 1 93.06 180 ALA B C 1
ATOM 3195 O O . ALA B 1 180 ? 5.309 -13.977 -18.141 1 93.06 180 ALA B O 1
ATOM 3196 N N . PHE B 1 181 ? 3.621 -14.703 -16.922 1 94.88 181 PHE B N 1
ATOM 3197 C CA . PHE B 1 181 ? 3.848 -16.094 -17.312 1 94.88 181 PHE B CA 1
ATOM 3198 C C . PHE B 1 181 ? 3.551 -16.297 -18.797 1 94.88 181 PHE B C 1
ATOM 3200 O O . PHE B 1 181 ? 4.285 -16.984 -19.5 1 94.88 181 PHE B O 1
ATOM 3207 N N . LEU B 1 182 ? 2.533 -15.703 -19.266 1 92.88 182 LEU B N 1
ATOM 3208 C CA . LEU B 1 182 ? 2.172 -15.844 -20.672 1 92.88 182 LEU B CA 1
ATOM 3209 C C . LEU B 1 182 ? 3.199 -15.156 -21.562 1 92.88 182 LEU B C 1
ATOM 3211 O O . LEU B 1 182 ? 3.555 -15.68 -22.625 1 92.88 182 LEU B O 1
ATOM 3215 N N . ASP B 1 183 ? 3.635 -14 -21.141 1 90.81 183 ASP B N 1
ATOM 3216 C CA . ASP B 1 183 ? 4.699 -13.32 -21.891 1 90.81 183 ASP B CA 1
ATOM 3217 C 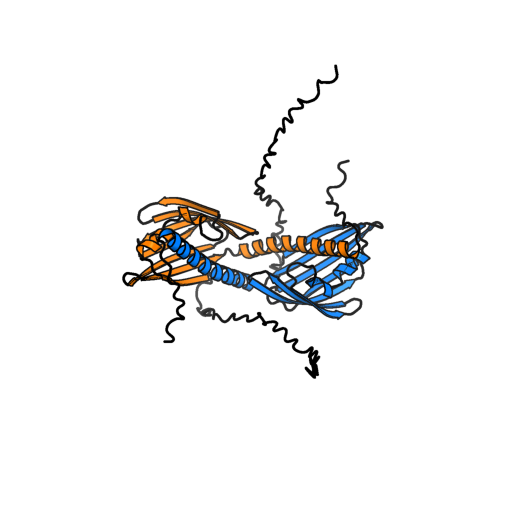C . ASP B 1 183 ? 5.965 -14.18 -21.922 1 90.81 183 ASP B C 1
ATOM 3219 O O . ASP B 1 183 ? 6.641 -14.234 -22.953 1 90.81 183 ASP B O 1
ATOM 3223 N N . ARG B 1 184 ? 6.262 -14.766 -20.797 1 91.94 184 ARG B N 1
ATOM 3224 C CA . ARG B 1 184 ? 7.426 -15.648 -20.75 1 91.94 184 ARG B CA 1
ATOM 3225 C C . ARG B 1 184 ? 7.266 -16.812 -21.719 1 91.94 184 ARG B C 1
ATOM 3227 O O . ARG B 1 184 ? 8.219 -17.188 -22.406 1 91.94 184 ARG B O 1
ATOM 3234 N N . ALA B 1 185 ? 6.121 -17.375 -21.797 1 92.25 185 ALA B N 1
ATOM 3235 C CA . ALA B 1 185 ? 5.852 -18.453 -22.75 1 92.25 185 ALA B CA 1
ATOM 3236 C C . ALA B 1 185 ? 6.047 -17.984 -24.188 1 92.25 185 ALA B C 1
ATOM 3238 O O . ALA B 1 185 ? 6.605 -18.719 -25.016 1 92.25 185 ALA B O 1
ATOM 3239 N N . TYR B 1 186 ? 5.574 -16.812 -24.406 1 88.56 186 TYR B N 1
ATOM 3240 C CA . TYR B 1 186 ? 5.723 -16.234 -25.734 1 88.56 186 TYR B CA 1
ATOM 3241 C C . TYR B 1 186 ? 7.195 -16.125 -26.125 1 88.56 186 TYR B C 1
ATOM 3243 O O . TYR B 1 186 ? 7.566 -16.438 -27.25 1 88.56 186 TYR B O 1
ATOM 3251 N N . ILE B 1 187 ? 8 -15.68 -25.234 1 88.19 187 ILE B N 1
ATOM 3252 C CA . ILE B 1 187 ? 9.43 -15.5 -25.484 1 88.19 187 ILE B CA 1
ATOM 3253 C C . ILE B 1 187 ? 10.078 -16.859 -25.75 1 88.19 187 ILE B C 1
ATOM 3255 O O . ILE B 1 187 ? 10.906 -16.984 -26.641 1 88.19 187 ILE B O 1
ATOM 3259 N N . ILE B 1 188 ? 9.703 -17.797 -25.031 1 90.81 188 ILE B N 1
ATOM 3260 C CA . ILE B 1 188 ? 10.336 -19.109 -25.125 1 90.81 188 ILE B CA 1
ATOM 3261 C C . ILE B 1 188 ? 9.852 -19.828 -26.375 1 90.81 188 ILE B C 1
ATOM 3263 O O . ILE B 1 188 ? 10.648 -20.422 -27.094 1 90.81 188 ILE B O 1
ATOM 3267 N N . TYR B 1 189 ? 8.609 -19.734 -26.672 1 88.44 189 TYR B N 1
ATOM 3268 C CA . TYR B 1 189 ? 8.055 -20.594 -27.719 1 88.44 189 TYR B CA 1
ATOM 3269 C C . TYR B 1 189 ? 7.676 -19.781 -28.938 1 88.44 189 TYR B C 1
ATOM 3271 O O . TYR B 1 189 ? 7.293 -20.344 -29.969 1 88.44 189 TYR B O 1
ATOM 3279 N N . SER B 1 190 ? 7.945 -18.406 -29.047 1 71.94 190 SER B N 1
ATOM 3280 C CA . SER B 1 190 ? 7.75 -17.5 -30.172 1 71.94 190 SER B CA 1
ATOM 3281 C C . SER B 1 190 ? 6.34 -17.625 -30.75 1 71.94 190 SER B C 1
ATOM 3283 O O . SER B 1 190 ? 6.156 -17.625 -31.969 1 71.94 190 SER B O 1
ATOM 3285 N N . ALA B 1 191 ? 5.469 -18.031 -29.938 1 59.84 191 ALA B N 1
ATOM 3286 C CA . ALA B 1 191 ? 4.094 -18.109 -30.422 1 59.84 191 ALA B CA 1
ATOM 3287 C C . ALA B 1 191 ? 3.211 -17.062 -29.75 1 59.84 191 ALA B C 1
ATOM 3289 O O . ALA B 1 191 ? 3.381 -16.766 -28.562 1 59.84 191 ALA B O 1
ATOM 3290 N N . ASP B 1 192 ? 2.682 -16.125 -30.594 1 57.62 192 ASP B N 1
ATOM 3291 C CA . ASP B 1 192 ? 1.831 -15.047 -30.094 1 57.62 192 ASP B CA 1
ATOM 3292 C C . ASP B 1 192 ? 0.738 -15.602 -29.172 1 57.62 192 ASP B C 1
ATOM 3294 O O . ASP B 1 192 ? 0.01 -16.516 -29.562 1 57.62 192 ASP B O 1
ATOM 3298 N N . PRO B 1 193 ? 0.815 -15.336 -27.938 1 54.03 193 PRO B N 1
ATOM 3299 C CA . PRO B 1 193 ? -0.342 -15.703 -27.125 1 54.03 193 PRO B CA 1
ATOM 3300 C C . PRO B 1 193 ? -1.642 -15.078 -27.625 1 54.03 193 PRO B C 1
ATOM 3302 O O . PRO B 1 193 ? -1.693 -13.867 -27.875 1 54.03 193 PRO B O 1
ATOM 3305 N N . LEU B 1 194 ? -2.256 -15.352 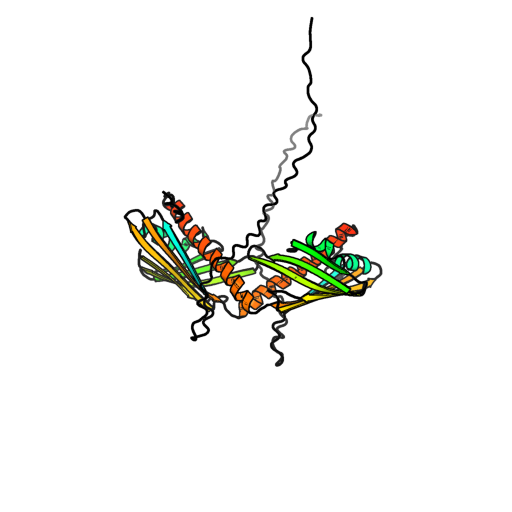-28.703 1 52.56 194 LEU B N 1
ATOM 3306 C CA . LEU B 1 194 ? -3.523 -14.68 -28.969 1 52.56 194 LEU B CA 1
ATOM 3307 C C . LEU B 1 194 ? -4.422 -14.695 -27.75 1 52.56 194 LEU B C 1
ATOM 3309 O O . LEU B 1 194 ? -4.617 -15.742 -27.125 1 52.56 194 LEU B O 1
ATOM 3313 N N . TYR B 1 195 ? -4.172 -13.914 -26.844 1 51.72 195 TYR B N 1
ATOM 3314 C CA . TYR B 1 195 ? -5.168 -13.992 -25.781 1 51.72 195 TYR B CA 1
ATOM 3315 C C . TYR B 1 195 ? -6.539 -13.555 -26.281 1 51.72 195 TYR B C 1
ATOM 3317 O O . TYR B 1 195 ? -6.645 -12.641 -27.094 1 51.72 195 TYR B O 1
ATOM 3325 N N . PHE B 1 196 ? -7.395 -14.461 -26.688 1 47.03 196 PHE B N 1
ATOM 3326 C CA . PHE B 1 196 ? -8.781 -14.141 -27 1 47.03 196 PHE B CA 1
ATOM 3327 C C . PHE B 1 196 ? -9.539 -13.719 -25.75 1 47.03 196 PHE B C 1
ATOM 3329 O O . PHE B 1 196 ? -9.438 -14.375 -24.703 1 47.03 196 PHE B O 1
ATOM 3336 N N . ASP B 1 197 ? -9.672 -12.398 -25.562 1 43.94 197 ASP B N 1
ATOM 3337 C CA . ASP B 1 197 ? -10.773 -12.055 -24.688 1 43.94 197 ASP B CA 1
ATOM 3338 C C . ASP B 1 197 ? -12.031 -12.852 -25.031 1 43.94 197 ASP B C 1
ATOM 3340 O O . ASP B 1 197 ? -12.289 -13.117 -26.219 1 43.94 197 ASP B O 1
ATOM 3344 N N . ASP B 1 198 ? -12.438 -13.773 -24.297 1 38.31 198 ASP B N 1
ATOM 3345 C CA . ASP B 1 198 ? -13.711 -14.414 -24.609 1 38.31 198 ASP B CA 1
ATOM 3346 C C . ASP B 1 198 ? -14.68 -13.438 -25.266 1 38.31 198 ASP B C 1
ATOM 3348 O O . ASP B 1 198 ? -15.883 -13.688 -25.328 1 38.31 198 ASP B O 1
ATOM 3352 N N . ASP B 1 199 ? -14.438 -12.125 -25.516 1 36.81 199 ASP B N 1
ATOM 3353 C CA . ASP B 1 199 ? -15.43 -11.484 -26.375 1 36.81 199 ASP B CA 1
ATOM 3354 C C . ASP B 1 199 ? -15.461 -12.125 -27.766 1 36.81 199 ASP B C 1
ATOM 3356 O O . ASP B 1 199 ? -14.867 -11.594 -28.703 1 36.81 199 ASP B O 1
ATOM 3360 N N . GLY B 1 200 ? -15.227 -13.258 -28.078 1 31.58 200 GLY B N 1
ATOM 3361 C CA . GLY B 1 200 ? -15.438 -13.719 -29.438 1 31.58 200 GLY B CA 1
ATOM 3362 C C . GLY B 1 200 ? -16.703 -13.172 -30.078 1 31.58 200 GLY B C 1
ATOM 3363 O O . GLY B 1 200 ? -16.672 -12.117 -30.703 1 31.58 200 GLY B O 1
ATOM 3364 N N . ASP B 1 201 ? -17.656 -14.086 -30.812 1 28.98 201 ASP B N 1
ATOM 3365 C CA . ASP B 1 201 ? -18.453 -14.188 -32.031 1 28.98 201 ASP B CA 1
ATOM 3366 C C . ASP B 1 201 ? -19.75 -13.391 -31.891 1 28.98 201 ASP B C 1
ATOM 3368 O O . ASP B 1 201 ? -20.734 -13.883 -31.328 1 28.98 201 ASP B O 1
ATOM 3372 N N . LYS B 1 202 ? -19.812 -12.148 -31.703 1 27.62 202 LYS B N 1
ATOM 3373 C CA . LYS B 1 202 ? -20.891 -11.461 -32.406 1 27.62 202 LYS B CA 1
ATOM 3374 C C . LYS B 1 202 ? -20.766 -11.609 -33.906 1 27.62 202 LYS B C 1
ATOM 3376 O O . LYS B 1 202 ? -20.406 -10.664 -34.594 1 27.62 202 LYS B O 1
ATOM 3381 N N . SER B 1 203 ? -20.297 -12.656 -34.5 1 21.78 203 SER B N 1
ATOM 3382 C CA . SER B 1 203 ? -20.938 -12.797 -35.812 1 21.78 203 SER B CA 1
ATOM 3383 C C . SER B 1 203 ? -22.406 -13.18 -35.656 1 21.78 203 SER B C 1
ATOM 3385 O O . SER B 1 203 ? -22.781 -13.93 -34.75 1 21.78 203 SER B O 1
#

Solvent-accessible surface area (backbone atoms only — not comparable to full-atom values): 23377 Å² total; per-residue (Å²): 141,84,74,86,70,80,79,75,78,78,78,75,78,77,75,74,77,76,78,73,79,73,78,73,72,72,72,73,72,66,74,71,66,81,63,81,74,62,81,91,73,85,89,68,76,60,45,76,43,75,48,76,45,42,32,54,39,45,35,58,58,52,37,51,56,70,68,42,51,62,53,37,38,76,60,39,82,49,31,73,38,35,41,72,76,45,78,53,93,48,35,33,33,34,38,39,30,36,45,51,81,97,76,44,73,46,61,32,35,32,47,32,39,44,43,90,45,42,36,42,39,35,38,52,39,78,44,89,54,40,69,38,40,37,37,38,39,39,39,44,72,76,52,94,54,30,15,39,39,37,42,36,41,36,35,19,68,35,82,62,45,56,57,50,55,49,48,55,48,48,50,52,48,51,50,51,46,53,49,34,53,52,51,51,45,25,70,74,66,72,38,71,58,49,75,62,61,89,73,61,87,79,117,130,90,72,73,85,73,81,82,77,72,84,70,84,76,69,91,67,83,74,77,73,75,78,74,74,71,72,70,75,63,77,71,67,80,63,80,72,64,82,92,73,84,92,68,75,58,45,76,44,76,47,75,46,55,33,50,40,46,35,58,58,52,36,51,56,69,68,40,50,60,54,38,37,78,60,39,81,48,31,73,38,35,42,71,74,47,78,54,93,49,36,33,32,34,38,40,32,36,43,51,82,97,75,44,74,45,61,33,35,32,48,32,40,42,43,90,47,42,35,42,41,36,38,53,40,78,43,90,54,40,70,38,38,37,37,36,39,38,39,43,71,75,52,95,53,30,15,39,39,37,41,38,40,36,35,19,66,34,82,64,46,55,58,50,55,49,48,55,50,47,49,53,46,51,51,52,47,52,50,35,55,50,51,50,45,23,68,74,65,72,39,72,59,54,64,55,62,85,76,68,82,85,116

Foldseek 3Di:
DPPPDDDPPPPVPPPPPPPPPPPPPPPCVPPDPPCPVDDPDDPQQKDKDKDKDKDQDDLQVVQVVVPCQQCCCVDPPQWPGKAWDDDDPFKTKIWTWGDDPDADIWIWMWIWGDDPRAKIKIWIDDTPFWPTKIKMWGWADPDPGMIMIMIMIMTHTDPCVVVVVVVVVVVVVVVVVVVVVVVVVCVVVVDPPPPPPVPPPPD/DPDDPDDPDDDPPPDDPPPCPPPVPPCCVPPDPPCPVDDPDDPQQKDKDKDKDKDQDDLQVVQVVVPCQQCCCVDPPQWPGKAWDDDDPFKTKIWTWGDDPDADIWIWMWIWGDDPRAKIKIWIDDTPFWPTKIKMWGWADPDPGMIMIMIMIMTHTDPCVVVVVVVVVVVVVVVVVVVVVVVVVCVVVVDPPPPPPVPDDPD

Organism: Dermatophagoides farinae (NCBI:txid6954)

Secondary structure (DSSP, 8-state):
-----------------------------------TT---S-----EEEEEEEEESS-HHHHHHHHH-GGGHHHHSTTEEEEEEEEE-SSEEEEEEEEEETTTEEEEEEEEEEEETTTEEEEEEES-SSEEEEEEEEEEEEEETTEEEEEEEEEEEE-HHHHHHHHHHHHHHHHHHHHHHHHHHHHHHH--------TT----/----------------------------------------S-----EEEEEEEEESS-HHHHHHHHH-GGGHHHHSTTEEEEEEEEE-SSEEEEEEEEEETTTEEEEEEEEEEEETTTEEEEEEES-SSEEEEEEEEEEEEEETTEEEEEEEEEEEE-HHHHHHHHHHHHHHHHHHHHHHHHHHHHHHH------B-S-----

Sequence (406 aa):
MISQLINRHNNNNNNIVQLQYRSFFDLPFQSSPSEDFNDNNNKNNRQEFTDQRIVRFTKTQIYNVVANVDDYEQFLPNCLESTVLSRSPDRMEAELVVGFPPLITEKYTSIIYLDKPNRVLVKGMNSTILKYLESEWKFEELNAKRTLVTFNVTFEFQSTIHSRFMSLFFDDFTKKTMKAFLDRAYIIYSADPLYFDDDGDKSMISQLINRHNNNNNNIVQLQYRSFFDLPFQSSPSEDFNDNNNKNNRQEFTDQRIVRFTKTQIYNVVANVDDYEQFLPNCLESTVLSRSPDRMEAELVVGFPPLITEKYTSIIYLDKPNRVLVKGMNSTILKYLESEWKFEELNAKRTLVTFNVTFEFQSTIHSRFMSLFFDDFTKKTMKAFLDRAYIIYSADPLYFDDDGDKS